Protein 2F0C (pdb70)

Secondary structure (DSSP, 8-state):
-HHHHHHHHHHHHHSSTTB-BSSS-EEE-S-EEE-S-EEESS-EE--EEEEEEEEETTEEEEEEEETTEEEEEEEE---S-B-TTEE--S-PPPGGG--SS-EEEEEEETTSS-EEEEEE-TT---EE-S--BSS--EEEEEEEE--/-HHHHHHHHHHHHHHSSTTB-BSSS-EEE-S-EEE-S-EEESS-EE--EEEEEEEEETTEEEEEEEETTEEEEEEEE---S-B-TT-B--S-PPPGGG--SS-EEEEEEETTSS-EEEEEE-TT---EE-S-SBS---EEEEEEEE--/-HHHHHHHHHHHHHSSTTB-BSSS-EEE-S-EEE-S-EEESS-EE--EEEEEEEEETTEEEEEEEETTEEEEEEEE---S-B-TTEE--S-PPPGGG--SS-EEEEEEETTSS-EEEEEE-TT---EE-S--BSS--EEEEEEEE--

Foldseek 3Di:
DVVVVVVVVVVVQVDDDQDDDPDDDDDHDDDDDDPDDDDDPDDDQADKDWDWDQQAQQKIWTWMDGPFKIKIKIWTKRAAKAAAFAWRHPDFDDQVPAAQAKDWFKKDWPDDDDIWTWIGHNRRRITTHDHIDRTTIIIHIDMDGRD/DVVVVVVVVVVVVQVDDDQDDDPDDDDDHDDDDDDPDDDDDPDDDAADKDWDWDQLAQQKIWIWMDGPFKIKIKIWTKRAAKDAAFDWRHPDFDDLVNAAPAKDWFKKDFPDDDDIWIWIQHNRRRITTHDHTDRTTIIIHIDMDGRD/DVVVVVVVVVVCVDDDDLDDDPDDDDDHDDDDDDPDDDDDPDDDAADKDWDWDQLAQQKIWIWMDTPFKIKIKIWTKGAAKQAAFDWRHPDFDDQVQAAPAKDWFKKAWPDDGDIWTWIRHNRRRITTHDHIDRTTIIIHIDMDGRD

GO terms:
  GO:0098025 virus tail, baseplate (C, IDA)

Sequence (442 aa):
TINDDLEAINSELTSGGNVVHKTGDETIAGKKTFTGNVEVNGSLTLPTKSWSGELGGGIILSLRKKGTTVEYSIGGEISSSILANSNLVNRSVPNEFCPRNRCSLVGHMVGGWNAFHIDIPSSGVCQWFGPTASSGTPRGTGTYPIDETINDDLEAINSELTSGGNVVHKTGDETIAGKKTFTGNVEVNGSLTLPTKSWSGELGGGIILSLRKKGTTVEYSIGGEISSSILANSNLVNRSVPNEFCPRNRCSLVGHMVGGWNAFHIDIPSSGVCQWFGPTASSGTPRGTGTYPIDTINDDLEAINSELTSGGNVVHKTGDETIAGKKTFTGNVEVNGSLTLPTKSWSGELGGGIILSLRKKGTTVEYSIGGEISSSILANSNLVNRSVPNEFCPRNRCSLVGHMVGGWNAFHIDIPSSGVCQWFGPTASSGTPRGTGTYPID

B-factor: mean 15.46, std 8.68, range [3.73, 83.87]

Structure (mmCIF, N/CA/C/O backbone):
data_2F0C
#
_entry.id   2F0C
#
_cell.length_a   72.464
_cell.length_b   78.716
_cell.length_c   81.656
_cell.angle_alpha   90.00
_cell.angle_beta   90.00
_cell.angle_gamma   90.00
#
_symmetry.space_group_name_H-M   'P 21 21 21'
#
loop_
_entity.id
_entity.type
_entity.pdbx_description
1 polymer 'Phage tp901-1 ORF49 (BPP)'
2 non-polymer GLYCEROL
3 water water
#
loop_
_atom_site.group_PDB
_atom_site.id
_atom_site.type_symbol
_atom_site.label_atom_id
_atom_site.label_alt_id
_atom_site.label_comp_id
_atom_site.label_asym_id
_atom_site.label_entity_id
_atom_site.label_seq_id
_atom_site.pdbx_PDB_ins_code
_atom_site.Cartn_x
_atom_site.Cartn_y
_atom_site.Cartn_z
_atom_site.occupancy
_atom_site.B_iso_or_equiv
_atom_site.auth_seq_id
_atom_site.auth_comp_id
_atom_site.auth_asym_id
_atom_site.auth_atom_id
_atom_site.pdbx_PDB_model_num
ATOM 1 N N . THR A 1 45 ? 47.706 56.384 65.799 1.00 26.65 17 THR A N 1
ATOM 2 C CA . THR A 1 45 ? 49.115 56.041 65.431 1.00 25.48 17 THR A CA 1
ATOM 3 C C . THR A 1 45 ? 49.142 55.392 64.062 1.00 24.55 17 THR A C 1
ATOM 4 O O . THR A 1 45 ? 48.159 54.787 63.637 1.00 25.09 17 THR A O 1
ATOM 8 N N . ILE A 1 46 ? 50.280 55.497 63.386 1.00 22.55 18 ILE A N 1
ATOM 9 C CA . ILE A 1 46 ? 50.472 54.818 62.101 1.00 20.39 18 ILE A CA 1
ATOM 10 C C . ILE A 1 46 ? 50.264 53.305 62.237 1.00 17.70 18 ILE A C 1
ATOM 11 O O . ILE A 1 46 ? 49.614 52.719 61.385 1.00 15.82 18 ILE A O 1
ATOM 16 N N . ASN A 1 47 ? 50.749 52.694 63.325 1.00 15.77 19 ASN A N 1
ATOM 17 C CA . ASN A 1 47 ? 50.488 51.270 63.579 1.00 15.01 19 ASN A CA 1
ATOM 18 C C . ASN A 1 47 ? 48.996 50.942 63.561 1.00 13.50 19 ASN A C 1
ATOM 19 O O . ASN A 1 47 ? 48.589 49.925 62.999 1.00 12.58 19 ASN A O 1
ATOM 24 N N . ASP A 1 48 ? 48.178 51.781 64.195 1.00 12.00 20 ASP A N 1
ATOM 25 C CA . ASP A 1 48 ? 46.748 51.515 64.238 1.00 12.02 20 ASP A CA 1
ATOM 26 C C . ASP A 1 48 ? 46.135 51.589 62.840 1.00 10.54 20 ASP A C 1
ATOM 27 O O . ASP A 1 48 ? 45.219 50.823 62.515 1.00 10.55 20 ASP A O 1
ATOM 32 N N . ASP A 1 49 ? 46.635 52.506 62.022 1.00 10.12 21 ASP A N 1
ATOM 33 C CA . ASP A 1 49 ? 46.140 52.643 60.652 1.00 10.37 21 ASP A CA 1
ATOM 34 C C . ASP A 1 49 ? 46.516 51.408 59.827 1.00 9.64 21 ASP A C 1
ATOM 35 O O . ASP A 1 49 ? 45.708 50.873 59.063 1.00 9.35 21 ASP A O 1
ATOM 40 N N . LEU A 1 50 ? 47.766 50.992 59.948 1.00 9.91 22 LEU A N 1
ATOM 41 C CA . LEU A 1 50 ? 48.227 49.816 59.214 1.00 9.94 22 LEU A CA 1
ATOM 42 C C . LEU A 1 50 ? 47.451 48.582 59.637 1.00 9.81 22 LEU A C 1
ATOM 43 O O . LEU A 1 50 ? 47.117 47.757 58.796 1.00 10.10 22 LEU A O 1
ATOM 48 N N . GLU A 1 51 ? 47.214 48.432 60.945 1.00 10.41 23 GLU A N 1
ATOM 49 C CA . GLU A 1 51 ? 46.520 47.265 61.437 1.00 10.57 23 GLU A CA 1
ATOM 50 C C . GLU A 1 51 ? 45.140 47.142 60.781 1.00 9.51 23 GLU A C 1
ATOM 51 O O . GLU A 1 51 ? 44.728 46.067 60.362 1.00 9.35 23 GLU A O 1
ATOM 57 N N . ALA A 1 52 ? 44.427 48.252 60.693 1.00 9.19 24 ALA A N 1
ATOM 58 C CA . ALA A 1 52 ? 43.082 48.212 60.138 1.00 9.19 24 ALA A CA 1
ATOM 59 C C . ALA A 1 52 ? 43.084 47.935 58.637 1.00 8.57 24 ALA A C 1
ATOM 60 O O . ALA A 1 52 ? 42.192 47.253 58.113 1.00 8.68 24 ALA A O 1
ATOM 62 N N . ILE A 1 53 ? 44.084 48.471 57.938 1.00 7.95 25 ILE A N 1
ATOM 63 C CA . ILE A 1 53 ? 44.254 48.206 56.524 1.00 8.39 25 ILE A CA 1
ATOM 64 C C . ILE A 1 53 ? 44.614 46.732 56.314 1.00 8.03 25 ILE A C 1
ATOM 65 O O . ILE A 1 53 ? 44.059 46.072 55.445 1.00 8.10 25 ILE A O 1
ATOM 70 N N . ASN A 1 54 ? 45.530 46.207 57.117 1.00 8.37 26 ASN A N 1
ATOM 71 C CA . ASN A 1 54 ? 45.895 44.788 57.014 1.00 8.50 26 ASN A CA 1
ATOM 72 C C . ASN A 1 54 ? 44.683 43.882 57.107 1.00 9.35 26 ASN A C 1
ATOM 73 O O . ASN A 1 54 ? 44.630 42.853 56.442 1.00 9.91 26 ASN A O 1
ATOM 78 N N . SER A 1 55 ? 43.738 44.264 57.963 1.00 9.91 27 SER A N 1
ATOM 79 C CA . SER A 1 55 ? 42.520 43.491 58.167 1.00 10.63 27 SER A CA 1
ATOM 80 C C . SER A 1 55 ? 41.717 43.405 56.874 1.00 11.47 27 SER A C 1
ATOM 81 O O . SER A 1 55 ? 41.264 42.311 56.482 1.00 12.28 27 SER A O 1
ATOM 84 N N . GLU A 1 56 ? 41.583 44.542 56.202 1.00 10.78 28 GLU A N 1
ATOM 85 C CA . GLU A 1 56 ? 40.845 44.617 54.931 1.00 11.80 28 GLU A CA 1
ATOM 86 C C . GLU A 1 56 ? 41.485 43.783 53.839 1.00 12.19 28 GLU A C 1
ATOM 87 O O . GLU A 1 56 ? 40.799 43.247 52.978 1.00 11.91 28 GLU A O 1
ATOM 93 N N . LEU A 1 57 ? 42.807 43.683 53.866 1.00 12.23 29 LEU A N 1
ATOM 94 C CA . LEU A 1 57 ? 43.521 42.923 52.857 1.00 13.19 29 LEU A CA 1
ATOM 95 C C . LEU A 1 57 ? 43.344 41.415 53.042 1.00 14.03 29 LEU A C 1
ATOM 96 O O . LEU A 1 57 ? 43.611 40.636 52.117 1.00 14.64 29 LEU A O 1
ATOM 101 N N . THR A 1 58 ? 42.918 41.014 54.233 1.00 15.22 30 THR A N 1
ATOM 102 C CA . THR A 1 58 ? 42.814 39.608 54.588 1.00 15.88 30 THR A CA 1
ATOM 103 C C . THR A 1 58 ? 41.400 39.075 54.350 1.00 16.14 30 THR A C 1
ATOM 104 O O . THR A 1 58 ? 41.207 38.013 53.731 1.00 16.00 30 THR A O 1
ATOM 108 N N . SER A 1 59 ? 40.417 39.808 54.852 1.00 16.27 31 SER A N 1
ATOM 109 C CA . SER A 1 59 ? 39.011 39.460 54.681 1.00 16.86 31 SER A CA 1
ATOM 110 C C . SER A 1 59 ? 38.121 40.673 54.927 1.00 17.01 31 SER A C 1
ATOM 111 O O . SER A 1 59 ? 38.567 41.688 55.455 1.00 17.04 31 SER A O 1
ATOM 114 N N . GLY A 1 60 ? 36.851 40.569 54.550 1.00 16.31 32 GLY A N 1
ATOM 115 C CA . GLY A 1 60 ? 35.911 41.661 54.773 1.00 15.93 32 GLY A CA 1
ATOM 116 C C . GLY A 1 60 ? 36.159 42.893 53.923 1.00 15.64 32 GLY A C 1
ATOM 117 O O . GLY A 1 60 ? 36.727 42.830 52.829 1.00 15.76 32 GLY A O 1
ATOM 118 N N . GLY A 1 61 ? 35.717 44.037 54.419 1.00 15.12 33 GLY A N 1
ATOM 119 C CA . GLY A 1 61 ? 35.871 45.298 53.720 1.00 14.84 33 GLY A CA 1
ATOM 120 C C . GLY A 1 61 ? 35.116 45.297 52.404 1.00 14.05 33 GLY A C 1
ATOM 121 O O . GLY A 1 61 ? 34.099 44.598 52.250 1.00 14.64 33 GLY A O 1
ATOM 122 N N . ASN A 1 62 ? 35.605 46.072 51.443 1.00 13.19 34 ASN A N 1
ATOM 123 C CA . ASN A 1 62 ? 34.961 46.139 50.152 1.00 12.53 34 ASN A CA 1
ATOM 124 C C . ASN A 1 62 ? 35.812 45.500 49.076 1.00 11.59 34 ASN A C 1
ATOM 125 O O . ASN A 1 62 ? 35.642 45.822 47.919 1.00 11.06 34 ASN A O 1
ATOM 130 N N . VAL A 1 63 ? 36.736 44.620 49.460 1.00 11.06 35 VAL A N 1
ATOM 131 C CA . VAL A 1 63 ? 37.638 43.995 48.491 1.00 11.15 35 VAL A CA 1
ATOM 132 C C . VAL A 1 63 ? 37.277 42.527 48.370 1.00 9.71 35 VAL A C 1
ATOM 133 O O . VAL A 1 63 ? 36.909 41.883 49.355 1.00 9.51 35 VAL A O 1
ATOM 137 N N . VAL A 1 64 ? 37.345 42.025 47.146 1.00 9.05 36 VAL A N 1
ATOM 138 C CA . VAL A 1 64 ? 37.163 40.610 46.892 1.00 8.74 36 VAL A CA 1
ATOM 139 C C . VAL A 1 64 ? 38.510 39.914 47.084 1.00 8.73 36 VAL A C 1
ATOM 140 O O . VAL A 1 64 ? 39.554 40.387 46.598 1.00 8.42 36 VAL A O 1
ATOM 144 N N . HIS A 1 65 ? 38.479 38.787 47.797 1.00 8.37 37 HIS A N 1
ATOM 145 C CA . HIS A 1 65 ? 39.681 38.064 48.172 1.00 9.01 37 HIS A CA 1
ATOM 146 C C . HIS A 1 65 ? 39.828 36.735 47.428 1.00 9.26 37 HIS A C 1
ATOM 147 O O . HIS A 1 65 ? 38.851 36.194 46.885 1.00 8.50 37 HIS A O 1
ATOM 154 N N . LYS A 1 66 ? 41.060 36.220 47.404 1.00 9.11 38 LYS A N 1
ATOM 155 C CA . LYS A 1 66 ? 41.375 34.943 46.756 1.00 10.13 38 LYS A CA 1
ATOM 156 C C . LYS A 1 66 ? 40.982 33.734 47.596 1.00 10.35 38 LYS A C 1
ATOM 157 O O . LYS A 1 66 ? 41.235 32.596 47.209 1.00 10.08 38 LYS A O 1
ATOM 163 N N . THR A 1 67 ? 40.395 33.998 48.756 1.00 11.02 39 THR A N 1
ATOM 164 C CA . THR A 1 67 ? 39.828 32.979 49.613 1.00 11.48 39 THR A CA 1
ATOM 165 C C . THR A 1 67 ? 38.540 33.513 50.218 1.00 11.70 39 THR A C 1
ATOM 166 O O . THR A 1 67 ? 38.259 34.723 50.168 1.00 11.81 39 THR A O 1
ATOM 170 N N . GLY A 1 68 ? 37.745 32.613 50.794 1.00 11.30 40 GLY A N 1
ATOM 171 C CA . GLY A 1 68 ? 36.571 33.008 51.565 1.00 11.77 40 GLY A CA 1
ATOM 172 C C . GLY A 1 68 ? 35.267 33.083 50.804 1.00 12.01 40 GLY A C 1
ATOM 173 O O . GLY A 1 68 ? 35.244 33.349 49.609 1.00 11.14 40 GLY A O 1
ATOM 174 N N . ASP A 1 69 ? 34.165 32.817 51.498 1.00 12.20 41 ASP A N 1
ATOM 175 C CA . ASP A 1 69 ? 32.850 32.938 50.889 1.00 12.48 41 ASP A CA 1
ATOM 176 C C . ASP A 1 69 ? 32.491 34.415 50.917 1.00 12.18 41 ASP A C 1
ATOM 177 O O . ASP A 1 69 ? 32.556 35.049 51.985 1.00 13.07 41 ASP A O 1
ATOM 182 N N . GLU A 1 70 ? 32.186 34.975 49.745 1.00 11.71 42 GLU A N 1
ATOM 183 C CA . GLU A 1 70 ? 31.927 36.415 49.624 1.00 11.51 42 GLU A CA 1
ATOM 184 C C . GLU A 1 70 ? 30.767 36.720 48.706 1.00 11.84 42 GLU A C 1
ATOM 185 O O . GLU A 1 70 ? 30.533 36.009 47.720 1.00 12.13 42 GLU A O 1
ATOM 191 N N . THR A 1 71 ? 30.081 37.810 49.021 1.00 12.26 43 THR A N 1
ATOM 192 C CA . THR A 1 71 ? 28.996 38.331 48.204 1.00 12.86 43 THR A CA 1
ATOM 193 C C . THR A 1 71 ? 29.497 39.604 47.520 1.00 12.81 43 THR A C 1
ATOM 194 O O . THR A 1 71 ? 30.112 40.476 48.173 1.00 13.08 43 THR A O 1
ATOM 198 N N . ILE A 1 72 ? 29.227 39.696 46.219 1.00 12.21 44 ILE A N 1
ATOM 199 C CA . ILE A 1 72 ? 29.834 40.693 45.331 1.00 11.97 44 ILE A CA 1
ATOM 200 C C . ILE A 1 72 ? 28.752 41.354 44.498 1.00 12.33 44 ILE A C 1
ATOM 201 O O . ILE A 1 72 ? 28.102 40.708 43.677 1.00 12.54 44 ILE A O 1
ATOM 206 N N . ALA A 1 73 ? 28.585 42.653 44.702 1.00 12.59 45 ALA A N 1
ATOM 207 C CA . ALA A 1 73 ? 27.617 43.451 43.951 1.00 12.87 45 ALA A CA 1
ATOM 208 C C . ALA A 1 73 ? 28.318 44.213 42.845 1.00 13.29 45 ALA A C 1
ATOM 209 O O . ALA A 1 73 ? 29.555 44.343 42.837 1.00 12.76 45 ALA A O 1
ATOM 211 N N . GLY A 1 74 ? 27.520 44.759 41.932 1.00 13.66 46 GLY A N 1
ATOM 212 C CA . GLY A 1 74 ? 28.037 45.461 40.782 1.00 13.92 46 GLY A CA 1
ATOM 213 C C . GLY A 1 74 ? 28.064 44.604 39.539 1.00 14.05 46 GLY A C 1
ATOM 214 O O . GLY A 1 74 ? 28.093 43.366 39.617 1.00 14.35 46 GLY A O 1
ATOM 215 N N . LYS A 1 75 ? 28.075 45.254 38.387 1.00 13.84 47 LYS A N 1
ATOM 216 C CA . LYS A 1 75 ? 28.212 44.565 37.126 1.00 14.43 47 LYS A CA 1
ATOM 217 C C . LYS A 1 75 ? 29.676 44.251 36.905 1.00 13.42 47 LYS A C 1
ATOM 218 O O . LYS A 1 75 ? 30.501 45.156 36.769 1.00 13.41 47 LYS A O 1
ATOM 224 N N . LYS A 1 76 ? 30.009 42.967 36.878 1.00 12.89 48 LYS A N 1
ATOM 225 C CA . LYS A 1 76 ? 31.394 42.563 36.703 1.00 12.57 48 LYS A CA 1
ATOM 226 C C . LYS A 1 76 ? 31.578 42.009 35.294 1.00 12.60 48 LYS A C 1
ATOM 227 O O . LYS A 1 76 ? 30.956 41.014 34.900 1.00 13.53 48 LYS A O 1
ATOM 233 N N . THR A 1 77 ? 32.421 42.680 34.530 1.00 12.38 49 THR A N 1
ATOM 234 C CA . THR A 1 77 ? 32.752 42.252 33.175 1.00 12.44 49 THR A CA 1
ATOM 235 C C . THR A 1 77 ? 34.141 41.663 33.147 1.00 12.83 49 THR A C 1
ATOM 236 O O . THR A 1 77 ? 35.122 42.366 33.378 1.00 12.19 49 THR A O 1
ATOM 240 N N . PHE A 1 78 ? 34.230 40.364 32.860 1.00 12.34 50 PHE A N 1
ATOM 241 C CA . PHE A 1 78 ? 35.501 39.685 32.728 1.00 12.57 50 PHE A CA 1
ATOM 242 C C . PHE A 1 78 ? 35.947 39.675 31.271 1.00 13.33 50 PHE A C 1
ATOM 243 O O . PHE A 1 78 ? 35.271 39.096 30.429 1.00 13.36 50 PHE A O 1
ATOM 251 N N . THR A 1 79 ? 37.075 40.307 30.976 1.00 13.99 51 THR A N 1
ATOM 252 C CA . THR A 1 79 ? 37.528 40.420 29.585 1.00 15.31 51 THR A CA 1
ATOM 253 C C . THR A 1 79 ? 38.382 39.244 29.118 1.00 15.79 51 THR A C 1
ATOM 254 O O . THR A 1 79 ? 38.636 39.091 27.908 1.00 17.03 51 THR A O 1
ATOM 258 N N . GLY A 1 80 ? 38.820 38.413 30.061 1.00 15.35 52 GLY A N 1
ATOM 259 C CA . GLY A 1 80 ? 39.634 37.243 29.772 1.00 15.71 52 GLY A CA 1
ATOM 260 C C . GLY A 1 80 ? 38.813 35.979 29.922 1.00 15.94 52 GLY A C 1
ATOM 261 O O . GLY A 1 80 ? 37.581 36.027 29.860 1.00 16.68 52 GLY A O 1
ATOM 262 N N . ASN A 1 81 ? 39.506 34.864 30.119 1.00 15.91 53 ASN A N 1
ATOM 263 C CA . ASN A 1 81 ? 38.851 33.575 30.312 1.00 16.23 53 ASN A CA 1
ATOM 264 C C . ASN A 1 81 ? 38.510 33.347 31.775 1.00 16.33 53 ASN A C 1
ATOM 265 O O . ASN A 1 81 ? 39.288 33.702 32.673 1.00 17.28 53 ASN A O 1
ATOM 270 N N . VAL A 1 82 ? 37.336 32.777 32.016 1.00 15.43 54 VAL A N 1
ATOM 271 C CA . VAL A 1 82 ? 36.902 32.454 33.370 1.00 15.17 54 VAL A CA 1
ATOM 272 C C . VAL A 1 82 ? 36.707 30.942 33.417 1.00 14.97 54 VAL A C 1
ATOM 273 O O . VAL A 1 82 ? 36.090 30.365 32.516 1.00 14.76 54 VAL A O 1
ATOM 277 N N . GLU A 1 83 ? 37.247 30.318 34.464 1.00 14.78 55 GLU A N 1
ATOM 278 C CA . GLU A 1 83 ? 37.065 28.901 34.693 1.00 15.16 55 GLU A CA 1
ATOM 279 C C . GLU A 1 83 ? 36.453 28.691 36.065 1.00 14.02 55 GLU A C 1
ATOM 280 O O . GLU A 1 83 ? 36.838 29.348 37.021 1.00 12.91 55 GLU A O 1
ATOM 286 N N . VAL A 1 84 ? 35.477 27.793 36.148 1.00 12.97 56 VAL A N 1
ATOM 287 C CA . VAL A 1 84 ? 34.826 27.477 37.418 1.00 13.83 56 VAL A CA 1
ATOM 288 C C . VAL A 1 84 ? 35.016 25.987 37.628 1.00 14.38 56 VAL A C 1
ATOM 289 O O . VAL A 1 84 ? 34.633 25.189 36.764 1.00 13.95 56 VAL A O 1
ATOM 293 N N . ASN A 1 85 ? 35.629 25.621 38.748 1.00 14.68 57 ASN A N 1
ATOM 294 C CA . ASN A 1 85 ? 35.913 24.220 39.066 1.00 14.81 57 ASN A CA 1
ATOM 295 C C . ASN A 1 85 ? 34.797 23.593 39.889 1.00 15.16 57 ASN A C 1
ATOM 296 O O . ASN A 1 85 ? 34.653 22.362 39.903 1.00 15.88 57 ASN A O 1
ATOM 301 N N . GLY A 1 86 ? 34.033 24.417 40.596 1.00 14.70 58 GLY A N 1
ATOM 302 C CA . GLY A 1 86 ? 32.856 23.958 41.318 1.00 15.36 58 GLY A CA 1
ATOM 303 C C . GLY A 1 86 ? 31.602 24.074 40.479 1.00 15.43 58 GLY A C 1
ATOM 304 O O . GLY A 1 86 ? 31.641 23.974 39.249 1.00 16.72 58 GLY A O 1
ATOM 305 N N . SER A 1 87 ? 30.476 24.266 41.142 1.00 15.71 59 SER A N 1
ATOM 306 C CA . SER A 1 87 ? 29.224 24.458 40.441 1.00 16.70 59 SER A CA 1
ATOM 307 C C . SER A 1 87 ? 29.067 25.911 40.040 1.00 16.71 59 SER A C 1
ATOM 308 O O . SER A 1 87 ? 29.576 26.814 40.716 1.00 16.75 59 SER A O 1
ATOM 311 N N . LEU A 1 88 ? 28.343 26.118 38.949 1.00 17.25 60 LEU A N 1
ATOM 312 C CA . LEU A 1 88 ? 27.902 27.437 38.550 1.00 17.42 60 LEU A CA 1
ATOM 313 C C . LEU A 1 88 ? 26.387 27.442 38.671 1.00 17.76 60 LEU A C 1
ATOM 314 O O . LEU A 1 88 ? 25.708 26.629 38.017 1.00 18.30 60 LEU A O 1
ATOM 319 N N . THR A 1 89 ? 25.876 28.319 39.529 1.00 17.82 61 THR A N 1
ATOM 320 C CA . THR A 1 89 ? 24.439 28.416 39.795 1.00 18.02 61 THR A CA 1
ATOM 321 C C . THR A 1 89 ? 23.867 29.711 39.210 1.00 18.11 61 THR A C 1
ATOM 322 O O . THR A 1 89 ? 24.350 30.808 39.507 1.00 18.10 61 THR A O 1
ATOM 326 N N . LEU A 1 90 ? 22.828 29.570 38.386 1.00 18.00 62 LEU A N 1
ATOM 327 C CA . LEU A 1 90 ? 22.104 30.703 37.801 1.00 17.87 62 LEU A CA 1
ATOM 328 C C . LEU A 1 90 ? 20.651 30.665 38.281 1.00 17.69 62 LEU A C 1
ATOM 329 O O . LEU A 1 90 ? 20.218 29.653 38.825 1.00 17.59 62 LEU A O 1
ATOM 334 N N . PRO A 1 91 ? 19.900 31.761 38.088 1.00 17.60 63 PRO A N 1
ATOM 335 C CA . PRO A 1 91 ? 18.490 31.732 38.484 1.00 17.96 63 PRO A CA 1
ATOM 336 C C . PRO A 1 91 ? 17.744 30.641 37.722 1.00 17.42 63 PRO A C 1
ATOM 337 O O . PRO A 1 91 ? 17.945 30.490 36.521 1.00 17.04 63 PRO A O 1
ATOM 341 N N . THR A 1 92 ? 16.902 29.892 38.424 1.00 17.71 64 THR A N 1
ATOM 342 C CA . THR A 1 92 ? 16.227 28.754 37.828 1.00 17.68 64 THR A CA 1
ATOM 343 C C . THR A 1 92 ? 14.736 28.814 38.163 1.00 17.42 64 THR A C 1
ATOM 344 O O . THR A 1 92 ? 14.352 29.316 39.213 1.00 18.18 64 THR A O 1
ATOM 348 N N . LYS A 1 93 ? 13.899 28.366 37.235 1.00 16.46 65 LYS A N 1
ATOM 349 C CA . LYS A 1 93 ? 12.476 28.186 37.511 1.00 15.94 65 LYS A CA 1
ATOM 350 C C . LYS A 1 93 ? 11.984 27.011 36.676 1.00 14.62 65 LYS A C 1
ATOM 351 O O . LYS A 1 93 ? 12.495 26.784 35.587 1.00 13.23 65 LYS A O 1
ATOM 357 N N . SER A 1 94 ? 11.016 26.262 37.205 1.00 13.64 66 SER A N 1
ATOM 358 C CA . SER A 1 94 ? 10.462 25.108 36.493 1.00 13.52 66 SER A CA 1
ATOM 359 C C . SER A 1 94 ? 8.953 25.237 36.341 1.00 12.92 66 SER A C 1
ATOM 360 O O . SER A 1 94 ? 8.279 25.879 37.145 1.00 13.07 66 SER A O 1
ATOM 363 N N . TRP A 1 95 ? 8.440 24.578 35.316 1.00 11.76 67 TRP A N 1
ATOM 364 C CA . TRP A 1 95 ? 7.021 24.531 35.040 1.00 11.71 67 TRP A CA 1
ATOM 365 C C . TRP A 1 95 ? 6.743 23.282 34.226 1.00 11.39 67 TRP A C 1
ATOM 366 O O . TRP A 1 95 ? 7.539 22.902 33.372 1.00 11.03 67 TRP A O 1
ATOM 377 N N . SER A 1 96 ? 5.612 22.639 34.488 1.00 11.25 68 SER A N 1
ATOM 378 C CA . SER A 1 96 ? 5.154 21.564 33.629 1.00 11.40 68 SER A CA 1
ATOM 379 C C . SER A 1 96 ? 3.654 21.682 33.486 1.00 11.83 68 SER A C 1
ATOM 380 O O . SER A 1 96 ? 2.948 22.013 34.443 1.00 13.14 68 SER A O 1
ATOM 383 N N . GLY A 1 97 ? 3.162 21.393 32.296 1.00 11.06 69 GLY A N 1
ATOM 384 C CA . GLY A 1 97 ? 1.723 21.432 32.066 1.00 10.92 69 GLY A CA 1
ATOM 385 C C . GLY A 1 97 ? 1.332 20.663 30.828 1.00 10.44 69 GLY A C 1
ATOM 386 O O . GLY A 1 97 ? 2.174 20.371 29.975 1.00 10.00 69 GLY A O 1
ATOM 387 N N . GLU A 1 98 ? 0.050 20.319 30.742 1.00 10.42 70 GLU A N 1
ATOM 388 C CA . GLU A 1 98 ? -0.491 19.682 29.555 1.00 10.15 70 GLU A CA 1
ATOM 389 C C . GLU A 1 98 ? -0.853 20.749 28.546 1.00 9.72 70 GLU A C 1
ATOM 390 O O . GLU A 1 98 ? -1.785 21.538 28.764 1.00 10.36 70 GLU A O 1
ATOM 396 N N . LEU A 1 99 ? -0.139 20.760 27.427 1.00 8.93 71 LEU A N 1
ATOM 397 C CA . LEU A 1 99 ? -0.381 21.753 26.380 1.00 8.84 71 LEU A CA 1
ATOM 398 C C . LEU A 1 99 ? -1.730 21.510 25.736 1.00 8.98 71 LEU A C 1
ATOM 399 O O . LEU A 1 99 ? -2.489 22.447 25.489 1.00 9.44 71 LEU A O 1
ATOM 404 N N . GLY A 1 100 ? -2.023 20.249 25.463 1.00 8.75 72 GLY A N 1
ATOM 405 C CA . GLY A 1 100 ? -3.276 19.849 24.822 1.00 9.12 72 GLY A CA 1
ATOM 406 C C . GLY A 1 100 ? -3.198 18.421 24.316 1.00 9.03 72 GLY A C 1
ATOM 407 O O . GLY A 1 100 ? -2.120 17.904 24.007 1.00 9.01 72 GLY A O 1
ATOM 408 N N . GLY A 1 101 ? -4.342 17.762 24.220 1.00 9.13 73 GLY A N 1
ATOM 409 C CA . GLY A 1 101 ? -4.414 16.458 23.602 1.00 9.13 73 GLY A CA 1
ATOM 410 C C . GLY A 1 101 ? -3.684 15.356 24.347 1.00 8.76 73 GLY A C 1
ATOM 411 O O . GLY A 1 101 ? -3.454 14.284 23.787 1.00 9.58 73 GLY A O 1
ATOM 412 N N . GLY A 1 102 ? -3.346 15.622 25.618 1.00 9.20 74 GLY A N 1
ATOM 413 C CA . GLY A 1 102 ? -2.603 14.675 26.462 1.00 8.82 74 GLY A CA 1
ATOM 414 C C . GLY A 1 102 ? -1.098 14.905 26.468 1.00 9.15 74 GLY A C 1
ATOM 415 O O . GLY A 1 102 ? -0.372 14.254 27.217 1.00 9.67 74 GLY A O 1
ATOM 416 N N . ILE A 1 103 ? -0.629 15.831 25.639 1.00 8.29 75 ILE A N 1
ATOM 417 C CA . ILE A 1 103 ? 0.802 16.138 25.542 1.00 8.48 75 ILE A CA 1
ATOM 418 C C . ILE A 1 103 ? 1.255 17.054 26.678 1.00 8.18 75 ILE A C 1
ATOM 419 O O . ILE A 1 103 ? 0.686 18.123 26.899 1.00 7.94 75 ILE A O 1
ATOM 424 N N . ILE A 1 104 ? 2.281 16.623 27.403 1.00 8.53 76 ILE A N 1
ATOM 425 C CA . ILE A 1 104 ? 2.815 17.355 28.532 1.00 9.25 76 ILE A CA 1
ATOM 426 C C . ILE A 1 104 ? 4.178 17.940 28.133 1.00 9.32 76 ILE A C 1
ATOM 427 O O . ILE A 1 104 ? 4.982 17.270 27.478 1.00 9.80 76 ILE A O 1
ATOM 432 N N . LEU A 1 105 ? 4.404 19.192 28.494 1.00 8.69 77 LEU A N 1
ATOM 433 C CA . LEU A 1 105 ? 5.694 19.820 28.301 1.00 8.53 77 LEU A CA 1
ATOM 434 C C . LEU A 1 105 ? 6.263 20.193 29.664 1.00 8.85 77 LEU A C 1
ATOM 435 O O . LEU A 1 105 ? 5.599 20.879 30.433 1.00 9.63 77 LEU A O 1
ATOM 440 N N . SER A 1 106 ? 7.477 19.730 29.957 1.00 8.13 78 SER A N 1
ATOM 441 C CA . SER A 1 106 ? 8.141 20.009 31.221 1.00 8.91 78 SER A CA 1
ATOM 442 C C . SER A 1 106 ? 9.345 20.890 30.925 1.00 8.63 78 SER A C 1
ATOM 443 O O . SER A 1 106 ? 10.181 20.529 30.101 1.00 8.94 78 SER A O 1
ATOM 446 N N . LEU A 1 107 ? 9.410 22.039 31.601 1.00 8.80 79 LEU A N 1
ATOM 447 C CA . LEU A 1 107 ? 10.405 23.074 31.335 1.00 8.67 79 LEU A CA 1
ATOM 448 C C . LEU A 1 107 ? 11.201 23.433 32.584 1.00 8.88 79 LEU A C 1
ATOM 449 O O . LEU A 1 107 ? 10.682 23.403 33.715 1.00 8.83 79 LEU A O 1
ATOM 454 N N . ARG A 1 108 ? 12.461 23.794 32.370 1.00 9.29 80 ARG A N 1
ATOM 455 C CA . ARG A 1 108 ? 13.271 24.384 33.439 1.00 10.22 80 ARG A CA 1
ATOM 456 C C . ARG A 1 108 ? 14.156 25.425 32.794 1.00 11.23 80 ARG A C 1
ATOM 457 O O . ARG A 1 108 ? 14.947 25.095 31.916 1.00 10.88 80 ARG A O 1
ATOM 465 N N . LYS A 1 109 ? 14.013 26.675 33.227 1.00 12.28 81 LYS A N 1
ATOM 466 C CA . LYS A 1 109 ? 14.859 27.773 32.762 1.00 13.45 81 LYS A CA 1
ATOM 467 C C . LYS A 1 109 ? 16.092 27.879 33.669 1.00 13.89 81 LYS A C 1
ATOM 468 O O . LYS A 1 109 ? 15.974 27.756 34.887 1.00 14.55 81 LYS A O 1
ATOM 474 N N . LYS A 1 110 ? 17.271 27.992 33.063 1.00 14.27 82 LYS A N 1
ATOM 475 C CA . LYS A 1 110 ? 18.529 28.263 33.775 1.00 14.81 82 LYS A CA 1
ATOM 476 C C . LYS A 1 110 ? 19.095 29.470 33.030 1.00 15.07 82 LYS A C 1
ATOM 477 O O . LYS A 1 110 ? 19.469 29.371 31.861 1.00 15.21 82 LYS A O 1
ATOM 483 N N . GLY A 1 111 ? 19.116 30.622 33.687 1.00 15.64 83 GLY A N 1
ATOM 484 C CA . GLY A 1 111 ? 19.420 31.853 32.999 1.00 15.99 83 GLY A CA 1
ATOM 485 C C . GLY A 1 111 ? 18.466 32.128 31.851 1.00 16.07 83 GLY A C 1
ATOM 486 O O . GLY A 1 111 ? 17.254 32.163 32.055 1.00 17.56 83 GLY A O 1
ATOM 487 N N . THR A 1 112 ? 19.005 32.277 30.645 1.00 16.23 84 THR A N 1
ATOM 488 C CA . THR A 1 112 ? 18.204 32.540 29.426 1.00 16.02 84 THR A CA 1
ATOM 489 C C . THR A 1 112 ? 18.044 31.321 28.473 1.00 15.55 84 THR A C 1
ATOM 490 O O . THR A 1 112 ? 17.679 31.472 27.301 1.00 15.66 84 THR A O 1
ATOM 494 N N . THR A 1 113 ? 18.314 30.121 28.969 1.00 13.94 85 THR A N 1
ATOM 495 C CA . THR A 1 113 ? 18.065 28.916 28.178 1.00 12.92 85 THR A CA 1
ATOM 496 C C . THR A 1 113 ? 17.000 28.105 28.905 1.00 11.96 85 THR A C 1
ATOM 497 O O . THR A 1 113 ? 17.025 27.992 30.132 1.00 12.02 85 THR A O 1
ATOM 501 N N . VAL A 1 114 ? 16.049 27.580 28.145 1.00 11.42 86 VAL A N 1
ATOM 502 C CA . VAL A 1 114 ? 15.054 26.684 28.705 1.00 10.38 86 VAL A CA 1
ATOM 503 C C . VAL A 1 114 ? 15.330 25.247 28.263 1.00 9.87 86 VAL A C 1
ATOM 504 O O . VAL A 1 114 ? 15.463 24.976 27.067 1.00 9.65 86 VAL A O 1
ATOM 508 N N . GLU A 1 115 ? 15.399 24.349 29.252 1.00 8.83 87 GLU A N 1
ATOM 509 C CA . GLU A 1 115 ? 15.457 22.910 29.023 1.00 8.83 87 GLU A CA 1
ATOM 510 C C . GLU A 1 115 ? 14.030 22.418 28.889 1.00 8.57 87 GLU A C 1
ATOM 511 O O . GLU A 1 115 ? 13.174 22.762 29.722 1.00 8.82 87 GLU A O 1
ATOM 517 N N . TYR A 1 116 ? 13.758 21.612 27.869 1.00 7.74 88 TYR A N 1
ATOM 518 C CA . TYR A 1 116 ? 12.440 21.022 27.717 1.00 7.94 88 TYR A CA 1
ATOM 519 C C . TYR A 1 116 ? 12.495 19.502 27.631 1.00 8.10 88 TYR A C 1
ATOM 520 O O . TYR A 1 116 ? 13.482 18.910 27.168 1.00 7.80 88 TYR A O 1
ATOM 529 N N . SER A 1 117 ? 11.396 18.873 28.036 1.00 8.72 89 SER A N 1
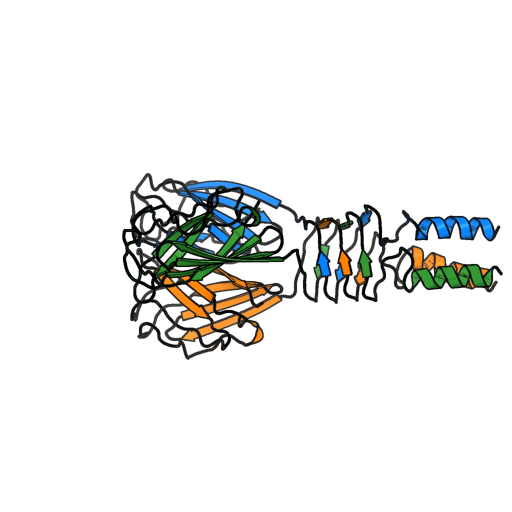ATOM 530 C CA . SER A 1 117 ? 11.187 17.457 27.819 1.00 9.20 89 SER A CA 1
ATOM 531 C C . SER A 1 117 ? 9.720 17.262 27.489 1.00 9.10 89 SER A C 1
ATOM 532 O O . SER A 1 117 ? 8.863 17.735 28.216 1.00 9.68 89 SER A O 1
ATOM 535 N N . ILE A 1 118 ? 9.434 16.565 26.399 1.00 8.24 90 ILE A N 1
ATOM 536 C CA . ILE A 1 118 ? 8.054 16.299 25.990 1.00 8.10 90 ILE A CA 1
ATOM 537 C C . ILE A 1 118 ? 7.623 14.966 26.586 1.00 8.10 90 ILE A C 1
ATOM 538 O O . ILE A 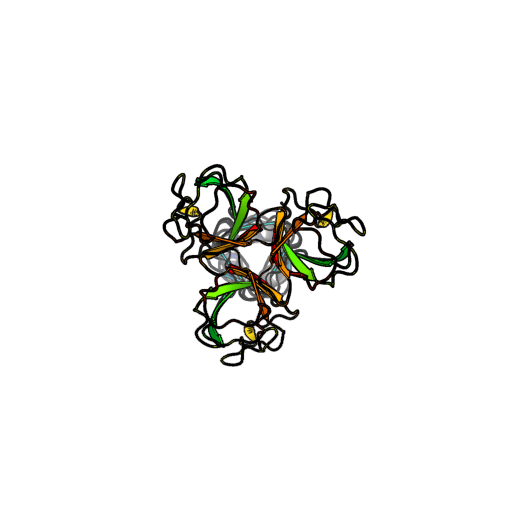1 118 ? 8.394 13.996 26.590 1.00 8.10 90 ILE A O 1
ATOM 543 N N . GLY A 1 119 ? 6.409 14.921 27.140 1.00 7.62 91 GLY A N 1
ATOM 544 C CA . GLY A 1 119 ? 5.883 13.719 27.775 1.00 7.91 91 GLY A CA 1
ATOM 545 C C . GLY A 1 119 ? 4.397 13.579 27.519 1.00 7.80 91 GLY A C 1
ATOM 546 O O . GLY A 1 119 ? 3.854 14.235 26.624 1.00 8.13 91 GLY A O 1
ATOM 547 N N . GLY A 1 120 ? 3.741 12.737 28.311 1.00 9.33 92 GLY A N 1
ATOM 548 C CA . GLY A 1 120 ? 2.329 12.474 28.102 1.00 9.56 92 GLY A CA 1
ATOM 549 C C . GLY A 1 120 ? 2.054 11.436 27.030 1.00 10.01 92 GLY A C 1
ATOM 550 O O . GLY A 1 120 ? 2.903 10.618 26.677 1.00 9.47 92 GLY A O 1
ATOM 551 N N . GLU A 1 121 ? 0.837 11.473 26.504 1.00 11.78 93 GLU A N 1
ATOM 552 C CA . GLU A 1 121 ? 0.340 10.469 25.580 1.00 13.12 93 GLU A CA 1
ATOM 553 C C . GLU A 1 121 ? -0.814 11.124 24.863 1.00 13.44 93 GLU A C 1
ATOM 554 O O . GLU A 1 121 ? -1.625 11.787 25.516 1.00 14.97 93 GLU A O 1
ATOM 560 N N . ILE A 1 122 ? -0.887 10.953 23.551 1.00 12.67 94 ILE A N 1
ATOM 561 C CA . ILE A 1 122 ? -1.995 11.520 22.785 1.00 12.68 94 ILE A CA 1
ATOM 562 C C . ILE A 1 122 ? -3.267 10.777 23.185 1.00 13.13 94 ILE A C 1
ATOM 563 O O . ILE A 1 122 ? -3.404 9.564 22.948 1.00 12.83 94 ILE A O 1
ATOM 568 N N . SER A 1 123 ? -4.178 11.509 23.816 1.00 13.51 95 SER A N 1
ATOM 569 C CA . SER A 1 123 ? -5.393 10.896 24.384 1.00 14.27 95 SER A CA 1
ATOM 570 C C . SER A 1 123 ? -6.694 11.434 23.796 1.00 14.87 95 SER A C 1
ATOM 571 O O . SER A 1 123 ? -7.782 11.060 24.262 1.00 14.92 95 SER A O 1
ATOM 574 N N . SER A 1 124 ? -6.581 12.316 22.805 1.00 14.46 96 SER A N 1
ATOM 575 C CA . SER A 1 124 ? -7.720 12.758 22.004 1.00 14.86 96 SER A CA 1
ATOM 576 C C . SER A 1 124 ? -7.179 13.162 20.649 1.00 14.93 96 SER A C 1
ATOM 577 O O . SER A 1 124 ? -5.971 13.199 20.464 1.00 15.00 96 SER A O 1
ATOM 580 N N . SER A 1 125 ? -8.063 13.435 19.691 1.00 14.70 97 SER A N 1
ATOM 581 C CA . SER A 1 125 ? -7.622 13.721 18.341 1.00 14.70 97 SER A CA 1
ATOM 582 C C . SER A 1 125 ? -6.959 15.092 18.341 1.00 14.10 97 SER A C 1
ATOM 583 O O . SER A 1 125 ? -7.584 16.102 18.683 1.00 15.68 97 SER A O 1
ATOM 586 N N . ILE A 1 126 ? -5.679 15.103 17.988 1.00 12.53 98 ILE A N 1
ATOM 587 C CA . ILE A 1 126 ? -4.927 16.326 17.822 1.00 11.54 98 ILE A CA 1
ATOM 588 C C . ILE A 1 126 ? -4.835 16.544 16.326 1.00 10.94 98 ILE A C 1
ATOM 589 O O . ILE A 1 126 ? -4.226 15.758 15.606 1.00 10.57 98 ILE A O 1
ATOM 594 N N . LEU A 1 127 ? -5.466 17.608 15.848 1.00 11.04 99 LEU A N 1
ATOM 595 C CA . LEU A 1 127 ? -5.523 17.848 14.415 1.00 10.67 99 LEU A CA 1
ATOM 596 C C . LEU A 1 127 ? -4.227 18.370 13.832 1.00 9.99 99 LEU A C 1
ATOM 597 O O . LEU A 1 127 ? -3.440 19.038 14.501 1.00 9.39 99 LEU A O 1
ATOM 602 N N . ALA A 1 128 ? -3.996 18.056 12.565 1.00 10.16 100 ALA A N 1
ATOM 603 C CA . ALA A 1 128 ? -2.790 18.519 11.903 1.00 9.65 100 ALA A CA 1
ATOM 604 C C . ALA A 1 128 ? -2.665 20.034 12.012 1.00 9.78 100 ALA A C 1
ATOM 605 O O . ALA A 1 128 ? -3.657 20.745 11.876 1.00 9.23 100 ALA A O 1
ATOM 607 N N . ASN A 1 129 ? -1.453 20.529 12.282 1.00 9.29 101 ASN A N 1
ATOM 608 C CA . ASN A 1 129 ? -1.168 21.955 12.220 1.00 10.29 101 ASN A CA 1
ATOM 609 C C . ASN A 1 129 ? -2.110 22.777 13.100 1.00 10.57 101 ASN A C 1
ATOM 610 O O . ASN A 1 129 ? -2.594 23.821 12.686 1.00 12.61 101 ASN A O 1
ATOM 615 N N . SER A 1 130 ? -2.360 22.284 14.313 1.00 10.05 102 SER A N 1
ATOM 616 C CA . SER A 1 130 ? -3.356 22.859 15.220 1.00 9.97 102 SER A CA 1
ATOM 617 C C . SER A 1 130 ? -2.743 23.484 16.469 1.00 9.21 102 SER A C 1
ATOM 618 O O . SER A 1 130 ? -1.678 23.086 16.942 1.00 9.87 102 SER A O 1
ATOM 621 N N . ASN A 1 131 ? -3.449 24.467 17.027 1.00 8.99 103 ASN A N 1
ATOM 622 C CA . ASN A 1 131 ? -3.106 25.036 18.313 1.00 8.99 103 ASN A CA 1
ATOM 623 C C . ASN A 1 131 ? -3.414 24.057 19.454 1.00 8.27 103 ASN A C 1
ATOM 624 O O . ASN A 1 131 ? -4.458 23.403 19.465 1.00 8.98 103 ASN A O 1
ATOM 629 N N . LEU A 1 132 ? -2.470 23.946 20.390 1.00 8.45 104 LEU A N 1
ATOM 630 C CA . LEU A 1 132 ? -2.647 23.184 21.622 1.00 8.95 104 LEU A CA 1
ATOM 631 C C . LEU A 1 132 ? -3.176 24.171 22.651 1.00 9.28 104 LEU A C 1
ATOM 632 O O . LEU A 1 132 ? -2.507 25.141 22.987 1.00 9.86 104 LEU A O 1
ATOM 637 N N . VAL A 1 133 ? -4.402 23.929 23.103 1.00 10.07 105 VAL A N 1
ATOM 638 C CA . VAL A 1 133 ? -5.156 24.969 23.806 1.00 10.18 105 VAL A CA 1
ATOM 639 C C . VAL A 1 133 ? -5.627 24.584 25.209 1.00 11.43 105 VAL A C 1
ATOM 640 O O . VAL A 1 133 ? -6.471 25.273 25.797 1.00 12.02 105 VAL A O 1
ATOM 644 N N . ASN A 1 134 ? -5.063 23.524 25.780 1.00 11.07 106 ASN A N 1
ATOM 645 C CA . ASN A 1 134 ? -5.342 23.240 27.193 1.00 11.50 106 ASN A CA 1
ATOM 646 C C . ASN A 1 134 ? -4.628 24.220 28.112 1.00 12.07 106 ASN A C 1
ATOM 647 O O . ASN A 1 134 ? -5.244 24.822 28.991 1.00 12.28 106 ASN A O 1
ATOM 652 N N . ARG A 1 135 ? -3.332 24.415 27.877 1.00 12.36 107 ARG A N 1
ATOM 653 C CA . ARG A 1 135 ? -2.535 25.375 28.636 1.00 13.57 107 ARG A CA 1
ATOM 654 C C . ARG A 1 135 ? -1.500 25.989 27.735 1.00 12.71 107 ARG A C 1
ATOM 655 O O . ARG A 1 135 ? -0.900 25.274 26.929 1.00 12.08 107 ARG A O 1
ATOM 663 N N . SER A 1 136 ? -1.274 27.289 27.896 1.00 12.46 108 SER A N 1
ATOM 664 C CA . SER A 1 136 ? -0.174 27.958 27.234 1.00 12.08 108 SER A CA 1
ATOM 665 C C . SER A 1 136 ? 1.070 27.886 28.101 1.00 11.67 108 SER A C 1
ATOM 666 O O . SER A 1 136 ? 0.975 27.747 29.320 1.00 12.06 108 SER A O 1
ATOM 669 N N . VAL A 1 137 ? 2.230 28.011 27.469 1.00 10.81 109 VAL A N 1
ATOM 670 C CA . VAL A 1 137 ? 3.468 28.125 28.208 1.00 11.39 109 VAL A CA 1
ATOM 671 C C . VAL A 1 137 ? 3.484 29.501 28.920 1.00 11.96 109 VAL A C 1
ATOM 672 O O . VAL A 1 137 ? 3.223 30.531 28.288 1.00 11.83 109 VAL A O 1
ATOM 676 N N . PRO A 1 138 ? 3.767 29.523 30.240 1.00 12.86 110 PRO A N 1
ATOM 677 C CA . PRO A 1 138 ? 3.785 30.821 30.926 1.00 13.60 110 PRO A CA 1
ATOM 678 C C . PRO A 1 138 ? 4.803 31.809 30.342 1.00 14.56 110 PRO A C 1
ATOM 679 O O . PRO A 1 138 ? 5.854 31.413 29.824 1.00 14.15 110 PRO A O 1
ATOM 683 N N . ASN A 1 139 ? 4.478 33.100 30.431 1.00 15.23 111 ASN A N 1
ATOM 684 C CA . ASN A 1 139 ? 5.300 34.160 29.835 1.00 16.46 111 ASN A CA 1
ATOM 685 C C . ASN A 1 139 ? 6.793 34.061 30.149 1.00 16.19 111 ASN A C 1
ATOM 686 O O . ASN A 1 139 ? 7.637 34.284 29.272 1.00 16.85 111 ASN A O 1
ATOM 691 N N . GLU A 1 140 ? 7.127 33.705 31.384 1.00 16.62 112 GLU A N 1
ATOM 692 C CA . GLU A 1 140 ? 8.533 33.647 31.790 1.00 17.32 112 GLU A CA 1
ATOM 693 C C . GLU A 1 140 ? 9.347 32.597 31.016 1.00 16.01 112 GLU A C 1
ATOM 694 O O . GLU A 1 140 ? 10.576 32.669 30.985 1.00 16.66 112 GLU A O 1
ATOM 700 N N . PHE A 1 141 ? 8.656 31.631 30.402 1.00 15.01 113 PHE A N 1
ATOM 701 C CA . PHE A 1 141 ? 9.294 30.590 29.594 1.00 14.37 113 PHE A CA 1
ATOM 702 C C . PHE A 1 141 ? 9.101 30.781 28.092 1.00 14.26 113 PHE A C 1
ATOM 703 O O . PHE A 1 141 ? 9.587 29.967 27.306 1.00 13.67 113 PHE A O 1
ATOM 711 N N . CYS A 1 142 ? 8.406 31.842 27.688 1.00 14.08 114 CYS A N 1
ATOM 712 C CA . CYS A 1 142 ? 8.161 32.079 26.266 1.00 13.90 114 CYS A CA 1
ATOM 713 C C . CYS A 1 142 ? 9.378 32.714 25.605 1.00 13.73 114 CYS A C 1
ATOM 714 O O . CYS A 1 142 ? 9.991 33.638 26.167 1.00 14.26 114 CYS A O 1
ATOM 717 N N . PRO A 1 143 ? 9.734 32.230 24.405 1.00 13.05 115 PRO A N 1
ATOM 718 C CA . PRO A 1 143 ? 10.883 32.761 23.702 1.00 14.00 115 PRO A CA 1
ATOM 719 C C . PRO A 1 143 ? 10.547 34.046 22.963 1.00 15.26 115 PRO A C 1
ATOM 720 O O . PRO A 1 143 ? 9.395 34.325 22.698 1.00 15.22 115 PRO A O 1
ATOM 724 N N . ARG A 1 144 ? 11.577 34.813 22.646 1.00 16.97 116 ARG A N 1
ATOM 725 C CA . ARG A 1 144 ? 11.459 35.992 21.796 1.00 17.61 116 ARG A CA 1
ATOM 726 C C . ARG A 1 144 ? 11.030 35.608 20.377 1.00 17.78 116 ARG A C 1
ATOM 727 O O . ARG A 1 144 ? 10.207 36.300 19.766 1.00 17.64 116 ARG A O 1
ATOM 735 N N . ASN A 1 145 ? 11.606 34.518 19.860 1.00 17.47 117 ASN A N 1
ATOM 736 C CA . ASN A 1 145 ? 11.320 34.024 18.516 1.00 17.59 117 ASN A CA 1
ATOM 737 C C . ASN A 1 145 ? 10.741 32.621 18.598 1.00 16.39 117 ASN A C 1
ATOM 738 O O . ASN A 1 145 ? 11.117 31.844 19.466 1.00 16.36 117 ASN A O 1
ATOM 743 N N . ARG A 1 146 ? 9.854 32.303 17.668 1.00 15.88 118 ARG A N 1
ATOM 744 C CA . ARG A 1 146 ? 9.246 30.977 17.578 1.00 15.27 118 ARG A CA 1
ATOM 745 C C . ARG A 1 146 ? 10.319 29.887 17.522 1.00 13.96 118 ARG A C 1
ATOM 746 O O . ARG A 1 146 ? 11.244 29.955 16.700 1.00 13.89 118 ARG A O 1
ATOM 754 N N . CYS A 1 147 ? 10.218 28.898 18.412 1.00 12.25 119 CYS A N 1
ATOM 755 C CA . CYS A 1 147 ? 11.147 27.773 18.408 1.00 11.91 119 CYS A CA 1
ATOM 756 C C . CYS A 1 147 ? 10.366 26.526 18.043 1.00 10.97 119 CYS A C 1
ATOM 757 O O . CYS A 1 147 ? 9.217 26.414 18.418 1.00 11.59 119 CYS A O 1
ATOM 760 N N . SER A 1 148 ? 10.982 25.627 17.271 1.00 9.18 120 SER A N 1
ATOM 761 C CA . SER A 1 148 ? 10.336 24.419 16.766 1.00 8.78 120 SER A CA 1
ATOM 762 C C . SER A 1 148 ? 11.015 23.227 17.429 1.00 8.44 120 SER A C 1
ATOM 763 O O . SER A 1 148 ? 12.202 22.972 17.191 1.00 8.78 120 SER A O 1
ATOM 766 N N . LEU A 1 149 ? 10.265 22.513 18.269 1.00 7.43 121 LEU A N 1
ATOM 767 C CA . LEU A 1 149 ? 10.822 21.469 19.119 1.00 7.43 121 LEU A CA 1
ATOM 768 C C . LEU A 1 149 ? 10.476 20.123 18.514 1.00 7.19 121 LEU A C 1
ATOM 769 O O . LEU A 1 149 ? 9.318 19.731 18.485 1.00 6.55 121 LEU A O 1
ATOM 774 N N . VAL A 1 150 ? 11.496 19.424 18.032 1.00 7.17 122 VAL A N 1
ATOM 775 C CA . VAL A 1 150 ? 11.304 18.177 17.307 1.00 6.73 122 VAL A CA 1
ATOM 776 C C . VAL A 1 150 ? 11.171 17.025 18.302 1.00 6.86 122 VAL A C 1
ATOM 777 O O . VAL A 1 150 ? 11.971 16.898 19.239 1.00 7.88 122 VAL A O 1
ATOM 781 N N . GLY A 1 151 ? 10.182 16.176 18.063 1.00 6.27 123 GLY A N 1
ATOM 782 C CA . GLY A 1 151 ? 9.913 15.014 18.899 1.00 6.11 123 GLY A CA 1
ATOM 783 C C . GLY A 1 151 ? 9.679 13.763 18.061 1.00 6.11 123 GLY A C 1
ATOM 784 O O . GLY A 1 151 ? 9.629 13.798 16.826 1.00 6.15 123 GLY A O 1
ATOM 785 N N . HIS A 1 152 ? 9.594 12.641 18.758 1.00 5.94 124 HIS A N 1
ATOM 786 C CA . HIS A 1 152 ? 9.455 11.342 18.134 1.00 5.72 124 HIS A CA 1
ATOM 787 C C . HIS A 1 152 ? 8.402 10.522 18.863 1.00 6.19 124 HIS A C 1
ATOM 788 O O . HIS A 1 152 ? 8.235 10.646 20.079 1.00 7.27 124 HIS A O 1
ATOM 795 N N . MET A 1 153 ? 7.680 9.701 18.104 1.00 5.84 125 MET A N 1
ATOM 796 C CA . MET A 1 153 ? 6.630 8.856 18.649 1.00 6.53 125 MET A CA 1
ATOM 797 C C . MET A 1 153 ? 7.189 7.464 18.920 1.00 6.89 125 MET A C 1
ATOM 798 O O . MET A 1 153 ? 7.746 6.829 18.031 1.00 6.99 125 MET A O 1
ATOM 803 N N . VAL A 1 154 ? 7.022 6.980 20.148 1.00 6.96 126 VAL A N 1
ATOM 804 C CA . VAL A 1 154 ? 7.554 5.679 20.539 1.00 8.10 126 VAL A CA 1
ATOM 805 C C . VAL A 1 154 ? 7.133 4.557 19.581 1.00 7.94 126 VAL A C 1
ATOM 806 O O . VAL A 1 154 ? 5.953 4.461 19.196 1.00 8.05 126 VAL A O 1
ATOM 810 N N . GLY A 1 155 ? 8.097 3.706 19.228 1.00 8.22 127 GLY A N 1
ATOM 811 C CA . GLY A 1 155 ? 7.808 2.418 18.568 1.00 8.93 127 GLY A CA 1
ATOM 812 C C . GLY A 1 155 ? 7.780 2.370 17.054 1.00 8.94 127 GLY A C 1
ATOM 813 O O . GLY A 1 155 ? 7.627 1.285 16.466 1.00 11.07 127 GLY A O 1
ATOM 814 N N . GLY A 1 156 ? 7.946 3.517 16.408 1.00 7.95 128 GLY A N 1
ATOM 815 C CA . GLY A 1 156 ? 8.011 3.587 14.964 1.00 7.68 128 GLY A CA 1
ATOM 816 C C . GLY A 1 156 ? 8.976 4.657 14.515 1.00 7.29 128 GLY A C 1
ATOM 817 O O . GLY A 1 156 ? 9.841 5.084 15.286 1.00 7.48 128 GLY A O 1
ATOM 818 N N . TRP A 1 157 ? 8.815 5.091 13.267 1.00 7.27 129 TRP A N 1
ATOM 819 C CA . TRP A 1 157 ? 9.742 6.053 12.673 1.00 7.16 129 TRP A CA 1
ATOM 820 C C . TRP A 1 157 ? 9.205 7.503 12.640 1.00 7.05 129 TRP A C 1
ATOM 821 O O . TRP A 1 157 ? 9.800 8.370 11.996 1.00 7.26 129 TRP A O 1
ATOM 832 N N . ASN A 1 158 ? 8.091 7.775 13.310 1.00 6.97 130 ASN A N 1
ATOM 833 C CA . ASN A 1 158 ? 7.366 9.030 13.127 1.00 6.95 130 ASN A CA 1
ATOM 834 C C . ASN A 1 158 ? 7.889 10.171 13.995 1.00 6.54 130 ASN A C 1
ATOM 835 O O . ASN A 1 158 ? 8.058 10.018 15.205 1.00 6.99 130 ASN A O 1
ATOM 840 N N . ALA A 1 159 ? 8.065 11.333 13.371 1.00 6.50 131 ALA A N 1
ATOM 841 C CA . ALA A 1 159 ? 8.510 12.542 14.055 1.00 6.63 131 ALA A CA 1
ATOM 842 C C . ALA A 1 159 ? 7.472 13.622 13.934 1.00 6.50 131 ALA A C 1
ATOM 843 O O . ALA A 1 159 ? 6.697 13.643 12.977 1.00 6.33 131 ALA A O 1
ATOM 845 N N . PHE A 1 160 ? 7.474 14.538 14.895 1.00 5.93 132 PHE A N 1
ATOM 846 C CA . PHE A 1 160 ? 6.595 15.721 14.860 1.00 5.78 132 PHE A CA 1
ATOM 847 C C . PHE A 1 160 ? 7.446 16.903 15.274 1.00 6.62 132 PHE A C 1
ATOM 848 O O . PHE A 1 160 ? 8.614 16.744 15.661 1.00 6.77 132 PHE A O 1
ATOM 856 N N . HIS A 1 161 ? 6.877 18.099 15.208 1.00 6.37 133 HIS A N 1
ATOM 857 C CA . HIS A 1 161 ? 7.423 19.192 16.028 1.00 6.65 133 HIS A CA 1
ATOM 858 C C . HIS A 1 161 ? 6.303 20.008 16.621 1.00 7.01 133 HIS A C 1
ATOM 859 O O . HIS A 1 161 ? 5.170 19.998 16.118 1.00 6.86 133 HIS A O 1
ATOM 866 N N . ILE A 1 162 ? 6.633 20.662 17.723 1.00 7.57 134 ILE A N 1
ATOM 867 C CA . ILE A 1 162 ? 5.729 21.572 18.413 1.00 7.87 134 ILE A CA 1
ATOM 868 C C . ILE A 1 162 ? 6.398 22.931 18.414 1.00 7.86 134 ILE A C 1
ATOM 869 O O . ILE A 1 162 ? 7.555 23.053 18.796 1.00 7.58 134 ILE A O 1
ATOM 874 N N . ASP A 1 163 ? 5.683 23.962 17.970 1.00 7.51 135 ASP A N 1
ATOM 875 C CA . ASP A 1 163 ? 6.212 25.316 18.034 1.00 8.01 135 ASP A CA 1
ATOM 876 C C . ASP A 1 163 ? 5.802 25.963 19.349 1.00 8.07 135 ASP A C 1
ATOM 877 O O . ASP A 1 163 ? 4.642 25.816 19.794 1.00 8.08 135 ASP A O 1
ATOM 882 N N . ILE A 1 164 ? 6.742 26.699 19.949 1.00 9.32 136 ILE A N 1
ATOM 883 C CA . ILE A 1 164 ? 6.430 27.610 21.050 1.00 10.29 136 ILE A CA 1
ATOM 884 C C . ILE A 1 164 ? 6.703 29.022 20.554 1.00 11.22 136 ILE A C 1
ATOM 885 O O . ILE A 1 164 ? 7.855 29.387 20.348 1.00 10.85 136 ILE A O 1
ATOM 890 N N . PRO A 1 165 ? 5.643 29.795 20.329 1.00 12.51 137 PRO A N 1
ATOM 891 C CA . PRO A 1 165 ? 5.822 31.190 19.951 1.00 12.92 137 PRO A CA 1
ATOM 892 C C . PRO A 1 165 ? 5.936 32.067 21.182 1.00 13.38 137 PRO A C 1
ATOM 893 O O . PRO A 1 165 ? 5.735 31.604 22.299 1.00 12.90 137 PRO A O 1
ATOM 897 N N . SER A 1 166 ? 6.202 33.348 20.972 1.00 14.27 138 SER A N 1
ATOM 898 C CA . SER A 1 166 ? 6.343 34.270 22.095 1.00 14.65 138 SER A CA 1
ATOM 899 C C . SER A 1 166 ? 5.084 34.375 22.965 1.00 14.56 138 SER A C 1
ATOM 900 O O . SER A 1 166 ? 5.184 34.686 24.150 1.00 14.76 138 SER A O 1
ATOM 903 N N . SER A 1 167 ? 3.921 34.115 22.374 1.00 13.97 139 SER A N 1
ATOM 904 C CA . SER A 1 167 ? 2.631 34.067 23.089 1.00 13.96 139 SER A CA 1
ATOM 905 C C . SER A 1 167 ? 2.476 32.867 24.020 1.00 13.59 139 SER A C 1
ATOM 906 O O . SER A 1 167 ? 1.620 32.864 24.906 1.00 14.50 139 SER A O 1
ATOM 909 N N . GLY A 1 168 ? 3.259 31.818 23.762 1.00 12.99 140 GLY A N 1
ATOM 910 C CA . GLY A 1 168 ? 3.147 30.561 24.516 1.00 12.27 140 GLY A CA 1
ATOM 911 C C . GLY A 1 168 ? 2.005 29.646 24.097 1.00 11.39 140 GLY A C 1
ATOM 912 O O . GLY A 1 168 ? 1.797 28.596 24.688 1.00 11.86 140 GLY A O 1
ATOM 913 N N . VAL A 1 169 ? 1.257 30.036 23.075 1.00 11.70 141 VAL A N 1
ATOM 914 C CA . VAL A 1 169 ? 0.198 29.187 22.531 1.00 11.35 141 VAL A CA 1
ATOM 915 C C . VAL A 1 169 ? 0.885 28.223 21.556 1.00 11.14 141 VAL A C 1
ATOM 916 O O . VAL A 1 169 ? 1.149 28.569 20.396 1.00 11.51 141 VAL A O 1
ATOM 920 N N . CYS A 1 170 ? 1.220 27.043 22.051 1.00 10.24 142 CYS A N 1
ATOM 921 C CA . CYS A 1 170 ? 1.977 26.080 21.248 1.00 9.83 142 CYS A CA 1
ATOM 922 C C . CYS A 1 170 ? 1.146 25.471 20.124 1.00 9.97 142 CYS A C 1
ATOM 923 O O . CYS A 1 170 ? -0.091 25.389 20.197 1.00 10.09 142 CYS A O 1
ATOM 926 N N . GLN A 1 171 ? 1.845 25.020 19.091 1.00 9.34 143 GLN A N 1
ATOM 927 C CA . GLN A 1 171 ? 1.192 24.426 17.919 1.00 8.99 143 GLN A CA 1
ATOM 928 C C . GLN A 1 171 ? 1.811 23.103 17.549 1.00 8.40 143 GLN A C 1
ATOM 929 O O . GLN A 1 171 ? 3.013 22.941 17.560 1.00 8.19 143 GLN A O 1
ATOM 935 N N . TRP A 1 172 ? 0.948 22.149 17.256 1.00 7.58 144 TRP A N 1
ATOM 936 C CA . TRP A 1 172 ? 1.353 20.838 16.776 1.00 7.49 144 TRP A CA 1
ATOM 937 C C . TRP A 1 172 ? 1.471 20.818 15.264 1.00 7.58 144 TRP A C 1
ATOM 938 O O . TRP A 1 172 ? 0.495 21.070 14.547 1.00 7.75 144 TRP A O 1
ATOM 949 N N . PHE A 1 173 ? 2.656 20.461 14.773 1.00 7.48 145 PHE A N 1
ATOM 950 C CA . PHE A 1 173 ? 2.874 20.395 13.340 1.00 7.87 145 PHE A CA 1
ATOM 951 C C . PHE A 1 173 ? 3.132 18.993 12.799 1.00 7.55 145 PHE A C 1
ATOM 952 O O . PHE A 1 173 ? 3.666 18.833 11.705 1.00 7.29 145 PHE A O 1
ATOM 960 N N . GLY A 1 174 ? 2.706 17.967 13.546 1.00 8.08 146 GLY A N 1
ATOM 961 C CA . GLY A 1 174 ? 2.521 16.657 12.958 1.00 7.85 146 GLY A CA 1
ATOM 962 C C . GLY A 1 174 ? 1.213 16.632 12.173 1.00 8.27 146 GLY A C 1
ATOM 963 O O . GLY A 1 174 ? 0.523 17.644 12.057 1.00 9.18 146 GLY A O 1
ATOM 964 N N . PRO A 1 175 ? 0.828 15.453 11.682 1.00 8.16 147 PRO A N 1
ATOM 965 C CA . PRO A 1 175 ? -0.446 15.255 11.022 1.00 8.15 147 PRO A CA 1
ATOM 966 C C . PRO A 1 175 ? -1.506 15.042 12.100 1.00 8.60 147 PRO A C 1
ATOM 967 O O . PRO A 1 175 ? -1.207 15.046 13.287 1.00 8.13 147 PRO A O 1
ATOM 971 N N . THR A 1 176 ? -2.754 14.842 11.690 1.00 9.15 148 THR A N 1
ATOM 972 C CA . THR A 1 176 ? -3.77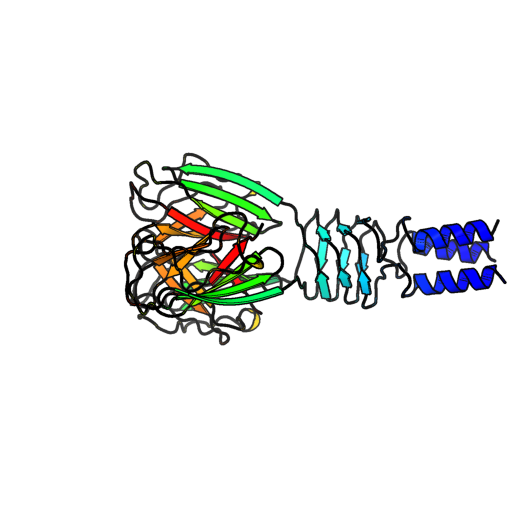6 14.478 12.650 1.00 9.50 148 THR A CA 1
ATOM 973 C C . THR A 1 176 ? -3.432 13.124 13.286 1.00 10.30 148 THR A C 1
ATOM 974 O O . THR A 1 176 ? -3.097 12.160 12.584 1.00 10.13 148 THR A O 1
ATOM 978 N N . ALA A 1 177 ? -3.513 13.079 14.611 1.00 10.83 149 ALA A N 1
ATOM 979 C CA . ALA A 1 177 ? -3.159 11.900 15.388 1.00 11.53 149 ALA A CA 1
ATOM 980 C C . ALA A 1 177 ? -4.039 11.786 16.618 1.00 12.17 149 ALA A C 1
ATOM 981 O O . ALA A 1 177 ? -4.383 12.782 17.237 1.00 12.96 149 ALA A O 1
ATOM 983 N N . SER A 1 178 ? -4.401 10.562 16.979 1.00 12.71 150 SER A N 1
ATOM 984 C CA . SER A 1 178 ? -5.272 10.364 18.119 1.00 12.94 150 SER A CA 1
ATOM 985 C C . SER A 1 178 ? -4.745 9.324 19.100 1.00 12.80 150 SER A C 1
ATOM 986 O O . SER A 1 178 ? -5.469 8.932 20.017 1.00 13.03 150 SER A O 1
ATOM 989 N N . SER A 1 179 ? -3.499 8.882 18.900 1.00 11.98 151 SER A N 1
ATOM 990 C CA . SER A 1 179 ? -2.862 7.909 19.799 1.00 12.03 151 SER A CA 1
ATOM 991 C C . SER A 1 179 ? -1.356 8.066 19.700 1.00 11.11 151 SER A C 1
ATOM 992 O O . SER A 1 179 ? -0.865 8.707 18.780 1.00 11.36 151 SER A O 1
ATOM 995 N N . GLY A 1 180 ? -0.632 7.467 20.637 1.00 10.88 152 GLY A N 1
ATOM 996 C CA . GLY A 1 180 ? 0.819 7.495 20.595 1.00 10.59 152 GLY A CA 1
ATOM 997 C C . GLY A 1 180 ? 1.463 8.202 21.756 1.00 9.49 152 GLY A C 1
ATOM 998 O O . GLY A 1 180 ? 0.819 8.944 22.514 1.00 9.12 152 GLY A O 1
ATOM 999 N N . THR A 1 181 ? 2.763 7.976 21.867 1.00 8.67 153 THR A N 1
ATOM 1000 C CA . THR A 1 181 ? 3.544 8.433 22.993 1.00 8.30 153 THR A CA 1
ATOM 1001 C C . THR A 1 181 ? 4.669 9.330 22.472 1.00 7.54 153 THR A C 1
ATOM 1002 O O . THR A 1 181 ? 5.657 8.833 21.884 1.00 8.74 153 THR A O 1
ATOM 1006 N N . PRO A 1 182 ? 4.499 10.646 22.626 1.00 7.21 154 PRO A N 1
ATOM 1007 C CA . PRO A 1 182 ? 5.465 11.622 22.134 1.00 7.06 154 PRO A CA 1
ATOM 1008 C C . PRO A 1 182 ? 6.593 11.905 23.122 1.00 7.09 154 PRO A C 1
ATOM 1009 O O . PRO A 1 182 ? 6.347 12.045 24.318 1.00 7.57 154 PRO A O 1
ATOM 1013 N N . ARG A 1 183 ? 7.811 12.040 22.601 1.00 6.81 155 ARG A N 1
ATOM 1014 C CA . ARG A 1 183 ? 8.996 12.227 23.434 1.00 6.74 155 ARG A CA 1
ATOM 1015 C C . ARG A 1 183 ? 9.993 13.159 22.747 1.00 6.58 155 ARG A C 1
ATOM 1016 O O . ARG A 1 183 ? 9.973 13.319 21.531 1.00 7.00 155 ARG A O 1
ATOM 1024 N N . GLY A 1 184 ? 10.864 13.768 23.544 1.00 6.42 156 GLY A N 1
ATOM 1025 C CA . GLY A 1 184 ? 11.962 14.591 23.001 1.00 7.03 156 GLY A CA 1
ATOM 1026 C C . GLY A 1 184 ? 12.469 15.567 24.043 1.00 7.36 156 GLY A C 1
ATOM 1027 O O . GLY A 1 184 ? 11.675 16.240 24.693 1.00 7.63 156 GLY A O 1
ATOM 1028 N N . THR A 1 185 ? 13.797 15.604 24.197 1.00 7.68 157 THR A N 1
ATOM 1029 C CA . THR A 1 185 ? 14.496 16.436 25.171 1.00 7.86 157 THR A CA 1
ATOM 1030 C C . THR A 1 185 ? 15.491 17.361 24.474 1.00 8.25 157 THR A C 1
ATOM 1031 O O . THR A 1 185 ? 16.255 16.925 23.605 1.00 9.56 157 THR A O 1
ATOM 1035 N N . GLY A 1 186 ? 15.504 18.630 24.865 1.00 7.55 158 GLY A N 1
ATOM 1036 C CA . GLY A 1 186 ? 16.462 19.578 24.294 1.00 7.75 158 GLY A CA 1
ATOM 1037 C C . GLY A 1 186 ? 16.375 20.912 24.975 1.00 7.78 158 GLY A C 1
ATOM 1038 O O . GLY A 1 186 ? 15.928 20.988 26.127 1.00 6.70 158 GLY A O 1
ATOM 1039 N N . THR A 1 187 ? 16.815 21.951 24.263 1.00 7.77 159 THR A N 1
ATOM 1040 C CA . THR A 1 187 ? 16.747 23.318 24.802 1.00 8.31 159 THR A CA 1
ATOM 1041 C C . THR A 1 187 ? 16.249 24.314 23.754 1.00 8.70 159 THR A C 1
ATOM 1042 O O . THR A 1 187 ? 16.328 24.086 22.534 1.00 8.64 159 THR A O 1
ATOM 1046 N N . TYR A 1 188 ? 15.766 25.447 24.245 1.00 8.70 160 TYR A N 1
ATOM 1047 C CA . TYR A 1 188 ? 15.545 26.610 23.394 1.00 9.38 160 TYR A CA 1
ATOM 1048 C C . TYR A 1 188 ? 15.882 27.877 24.171 1.00 9.85 160 TYR A C 1
ATOM 1049 O O . TYR A 1 188 ? 15.895 27.864 25.390 1.00 10.36 160 TYR A O 1
ATOM 1058 N N . PRO A 1 189 ? 16.193 28.965 23.450 1.00 11.15 161 PRO A N 1
ATOM 1059 C CA . PRO A 1 189 ? 16.519 30.225 24.101 1.00 11.85 161 PRO A CA 1
ATOM 1060 C C . PRO A 1 189 ? 15.323 31.112 24.400 1.00 12.87 161 PRO A C 1
ATOM 1061 O O . PRO A 1 189 ? 14.391 31.193 23.603 1.00 11.86 161 PRO A O 1
ATOM 1065 N N . ILE A 1 190 ? 15.423 31.835 25.509 1.00 14.57 162 ILE A N 1
ATOM 1066 C CA . ILE A 1 190 ? 14.402 32.782 25.901 1.00 17.07 162 ILE A CA 1
ATOM 1067 C C . ILE A 1 190 ? 14.620 34.138 25.243 1.00 18.38 162 ILE A C 1
ATOM 1068 O O . ILE A 1 190 ? 13.654 34.882 24.994 1.00 19.44 162 ILE A O 1
ATOM 1073 N N . ASP A 1 191 ? 15.885 34.444 24.965 1.00 18.72 163 ASP A N 1
ATOM 1074 C CA . ASP A 1 191 ? 16.279 35.761 24.434 1.00 19.29 163 ASP A CA 1
ATOM 1075 C C . ASP A 1 191 ? 16.672 35.717 22.961 1.00 19.79 163 ASP A C 1
ATOM 1076 O O . ASP A 1 191 ? 16.397 34.746 22.250 1.00 19.81 163 ASP A O 1
ATOM 1081 N N . GLU B 1 44 ? 52.626 62.757 55.788 1.00 25.61 16 GLU B N 1
ATOM 1082 C CA . GLU B 1 44 ? 53.574 63.418 54.813 1.00 25.26 16 GLU B CA 1
ATOM 1083 C C . GLU B 1 44 ? 53.678 62.565 53.511 1.00 24.26 16 GLU B C 1
ATOM 1084 O O . GLU B 1 44 ? 52.711 62.495 52.736 1.00 24.00 16 GLU B O 1
ATOM 1090 N N . THR B 1 45 ? 54.821 61.922 53.271 1.00 22.94 17 THR B N 1
ATOM 1091 C CA . THR B 1 45 ? 54.872 60.744 52.404 1.00 22.20 17 THR B CA 1
ATOM 1092 C C . THR B 1 45 ? 53.896 59.689 52.941 1.00 20.50 17 THR B C 1
ATOM 1093 O O . THR B 1 45 ? 53.235 58.973 52.174 1.00 19.19 17 THR B O 1
ATOM 1097 N N . ILE B 1 46 ? 53.837 59.574 54.267 1.00 18.73 18 ILE B N 1
ATOM 1098 C CA . ILE B 1 46 ? 52.896 58.661 54.900 1.00 18.25 18 ILE B CA 1
ATOM 1099 C C . ILE B 1 46 ? 51.458 58.990 54.474 1.00 16.95 18 ILE B C 1
ATOM 1100 O O . ILE B 1 46 ? 50.743 58.120 54.014 1.00 15.10 18 ILE B O 1
ATOM 1105 N N . ASN B 1 47 ? 51.026 60.238 54.611 1.00 16.08 19 ASN B N 1
ATOM 1106 C CA . ASN B 1 47 ? 49.643 60.571 54.225 1.00 16.58 19 ASN B CA 1
ATOM 1107 C C . ASN B 1 47 ? 49.406 60.442 52.719 1.00 15.55 19 ASN B C 1
ATOM 1108 O O . ASN B 1 47 ? 48.324 60.004 52.310 1.00 15.35 19 ASN B O 1
ATOM 1113 N N . ASP B 1 48 ? 50.408 60.769 51.900 1.00 14.30 20 ASP B N 1
ATOM 1114 C CA . ASP B 1 48 ? 50.290 60.573 50.454 1.00 14.39 20 ASP B CA 1
ATOM 1115 C C . ASP B 1 48 ? 50.044 59.086 50.150 1.00 12.88 20 ASP B C 1
ATOM 1116 O O . ASP B 1 48 ? 49.166 58.734 49.355 1.00 13.58 20 ASP B O 1
ATOM 1121 N N . ASP B 1 49 ? 50.841 58.226 50.771 1.00 11.93 21 ASP B N 1
ATOM 1122 C CA . ASP B 1 49 ? 50.705 56.779 50.597 1.00 11.17 21 ASP B CA 1
ATOM 1123 C C . ASP B 1 49 ? 49.329 56.287 51.091 1.00 10.53 21 ASP B C 1
ATOM 1124 O O . ASP B 1 49 ? 48.651 55.520 50.392 1.00 9.63 21 ASP B O 1
ATOM 1129 N N . LEU B 1 50 ? 48.928 56.709 52.292 1.00 9.88 22 LEU B N 1
ATOM 1130 C CA . LEU B 1 50 ? 47.638 56.262 52.865 1.00 10.38 22 LEU B CA 1
ATOM 1131 C C . LEU B 1 50 ? 46.457 56.726 52.038 1.00 10.26 22 LEU B C 1
ATOM 1132 O O . LEU B 1 50 ? 45.461 56.005 51.931 1.00 10.87 22 LEU B O 1
ATOM 1137 N N . GLU B 1 51 ? 46.547 57.931 51.461 1.00 10.88 23 GLU B N 1
ATOM 1138 C CA . GLU B 1 51 ? 45.518 58.401 50.521 1.00 11.74 23 GLU B CA 1
ATOM 1139 C C . GLU B 1 51 ? 45.318 57.407 49.391 1.00 11.07 23 GLU B C 1
ATOM 1140 O O . GLU B 1 51 ? 44.188 57.002 49.114 1.00 12.53 23 GLU B O 1
ATOM 1146 N N . ALA B 1 52 ? 46.417 57.012 48.757 1.00 10.63 24 ALA B N 1
ATOM 1147 C CA . ALA B 1 52 ? 46.382 56.098 47.614 1.00 10.68 24 ALA B CA 1
ATOM 1148 C C . ALA B 1 52 ? 45.797 54.737 48.038 1.00 10.68 24 ALA B C 1
ATOM 1149 O O . ALA B 1 52 ? 44.923 54.170 47.347 1.00 11.50 24 ALA B O 1
ATOM 1151 N N . ILE B 1 53 ? 46.230 54.251 49.201 1.00 9.56 25 ILE B N 1
ATOM 1152 C CA . ILE B 1 53 ? 45.791 52.942 49.708 1.00 9.19 25 ILE B CA 1
ATOM 1153 C C . ILE B 1 53 ? 44.308 52.940 50.081 1.00 9.57 25 ILE B C 1
ATOM 1154 O O . ILE B 1 53 ? 43.550 52.051 49.679 1.00 9.00 25 ILE B O 1
ATOM 1159 N N . ASN B 1 54 ? 43.898 53.931 50.858 1.00 9.61 26 ASN B N 1
ATOM 1160 C CA . ASN B 1 54 ? 42.500 54.059 51.214 1.00 10.41 26 ASN B CA 1
ATOM 1161 C C . ASN B 1 54 ? 41.612 54.171 49.987 1.00 10.53 26 ASN B C 1
ATOM 1162 O O . ASN B 1 54 ? 40.532 53.569 49.955 1.00 10.15 26 ASN B O 1
ATOM 1167 N N . SER B 1 55 ? 42.066 54.927 48.991 1.00 11.30 27 SER B N 1
ATOM 1168 C CA . SER B 1 55 ? 41.310 55.104 47.755 1.00 11.91 27 SER B CA 1
ATOM 1169 C C . SER B 1 55 ? 41.049 53.763 47.095 1.00 11.85 27 SER B C 1
ATOM 1170 O O . SER B 1 55 ? 39.900 53.415 46.829 1.00 11.75 27 SER B O 1
ATOM 1173 N N . GLU B 1 56 ? 42.121 53.018 46.829 1.00 11.45 28 GLU B N 1
ATOM 1174 C CA . GLU B 1 56 ? 42.007 51.739 46.130 1.00 11.59 28 GLU B CA 1
ATOM 1175 C C . GLU B 1 56 ? 41.271 50.660 46.927 1.00 10.69 28 GLU B C 1
ATOM 1176 O O . GLU B 1 56 ? 40.723 49.733 46.344 1.00 10.41 28 GLU B O 1
ATOM 1182 N N . LEU B 1 57 ? 41.266 50.767 48.252 1.00 9.72 29 LEU B N 1
ATOM 1183 C CA . LEU B 1 57 ? 40.497 49.823 49.080 1.00 9.96 29 LEU B CA 1
ATOM 1184 C C . LEU B 1 57 ? 38.993 50.010 48.965 1.00 10.17 29 LEU B C 1
ATOM 1185 O O . LEU B 1 57 ? 38.226 49.094 49.283 1.00 9.80 29 LEU B O 1
ATOM 1190 N N . THR B 1 58 ? 38.578 51.203 48.553 1.00 10.64 30 THR B N 1
ATOM 1191 C CA . THR B 1 58 ? 37.170 51.563 48.458 1.00 10.95 30 THR B CA 1
ATOM 1192 C C . THR B 1 58 ? 36.614 51.409 47.044 1.00 11.06 30 THR B C 1
ATOM 1193 O O . THR B 1 58 ? 35.518 50.863 46.858 1.00 10.26 30 THR B O 1
ATOM 1197 N N . SER B 1 59 ? 37.353 51.880 46.050 1.00 10.92 31 SER B N 1
ATOM 1198 C CA . SER B 1 59 ? 36.912 51.776 44.664 1.00 11.72 31 SER B CA 1
ATOM 1199 C C . SER B 1 59 ? 38.084 51.994 43.731 1.00 12.04 31 SER B C 1
ATOM 1200 O O . SER B 1 59 ? 39.135 52.473 44.152 1.00 12.50 31 SER B O 1
ATOM 1203 N N . GLY B 1 60 ? 37.895 51.639 42.465 1.00 11.53 32 GLY B N 1
ATOM 1204 C CA . GLY B 1 60 ? 38.911 51.901 41.443 1.00 11.66 32 GLY B CA 1
ATOM 1205 C C . GLY B 1 60 ? 40.165 51.077 41.598 1.00 11.41 32 GLY B C 1
ATOM 1206 O O . GLY B 1 60 ? 40.120 49.938 42.045 1.00 11.36 32 GLY B O 1
ATOM 1207 N N . GLY B 1 61 ? 41.311 51.655 41.228 1.00 11.45 33 GLY B N 1
ATOM 1208 C CA . GLY B 1 61 ? 42.581 50.958 41.333 1.00 11.08 33 GLY B CA 1
ATOM 1209 C C . GLY B 1 61 ? 42.547 49.663 40.545 1.00 10.24 33 GLY B C 1
ATOM 1210 O O . GLY B 1 61 ? 41.803 49.540 39.555 1.00 11.29 33 GLY B O 1
ATOM 1211 N N . ASN B 1 62 ? 43.353 48.710 40.989 1.00 10.26 34 ASN B N 1
ATOM 1212 C CA . ASN B 1 62 ? 43.434 47.404 40.344 1.00 9.72 34 ASN B CA 1
ATOM 1213 C C . ASN B 1 62 ? 42.884 46.301 41.193 1.00 9.90 34 ASN B C 1
ATOM 1214 O O . ASN B 1 62 ? 43.223 45.153 40.965 1.00 10.15 34 ASN B O 1
ATOM 1219 N N . VAL B 1 63 ? 42.026 46.665 42.145 1.00 9.97 35 VAL B N 1
ATOM 1220 C CA . VAL B 1 63 ? 41.392 45.758 43.067 1.00 10.32 35 VAL B CA 1
ATOM 1221 C C . VAL B 1 63 ? 39.952 45.558 42.638 1.00 9.03 35 VAL B C 1
ATOM 1222 O O . VAL B 1 63 ? 39.273 46.521 42.285 1.00 9.68 35 VAL B O 1
ATOM 1226 N N . VAL B 1 64 ? 39.498 44.311 42.665 1.00 8.88 36 VAL B N 1
ATOM 1227 C CA . VAL B 1 64 ? 38.085 44.014 42.469 1.00 8.55 36 VAL B CA 1
ATOM 1228 C C . VAL B 1 64 ? 37.350 44.243 43.797 1.00 8.32 36 VAL B C 1
ATOM 1229 O O . VAL B 1 64 ? 37.778 43.759 44.836 1.00 7.27 36 VAL B O 1
ATOM 1233 N N . HIS B 1 65 ? 36.243 44.972 43.748 1.00 8.05 37 HIS B N 1
ATOM 1234 C CA . HIS B 1 65 ? 35.498 45.310 44.944 1.00 8.54 37 HIS B CA 1
ATOM 1235 C C . HIS B 1 65 ? 34.169 44.568 45.032 1.00 8.79 37 HIS B C 1
ATOM 1236 O O . HIS B 1 65 ? 33.684 44.021 44.039 1.00 7.76 37 HIS B O 1
ATOM 1243 N N . LYS B 1 66 ? 33.588 44.595 46.228 1.00 9.04 38 LYS B N 1
ATOM 1244 C CA . LYS B 1 66 ? 32.291 43.961 46.490 1.00 11.19 38 LYS B CA 1
ATOM 1245 C C . LYS B 1 66 ? 31.126 44.854 46.075 1.00 11.53 38 LYS B C 1
ATOM 1246 O O . LYS B 1 66 ? 29.961 44.477 46.244 1.00 12.29 38 LYS B O 1
ATOM 1252 N N . THR B 1 67 ? 31.449 46.028 45.540 1.00 11.95 39 THR B N 1
ATOM 1253 C CA . THR B 1 67 ? 30.499 46.913 44.875 1.00 12.60 39 THR B CA 1
ATOM 1254 C C . THR B 1 67 ? 31.101 47.418 43.579 1.00 11.95 39 THR B C 1
ATOM 1255 O O . THR B 1 67 ? 32.302 47.267 43.334 1.00 11.19 39 THR B O 1
ATOM 1259 N N . GLY B 1 68 ? 30.262 48.044 42.752 1.00 13.16 40 GLY B N 1
ATOM 1260 C CA . GLY B 1 68 ? 30.737 48.778 41.604 1.00 13.66 40 GLY B CA 1
ATOM 1261 C C . GLY B 1 68 ? 30.763 48.019 40.295 1.00 14.09 40 GLY B C 1
ATOM 1262 O O . GLY B 1 68 ? 31.056 46.829 40.246 1.00 13.81 40 GLY B O 1
ATOM 1263 N N . ASP B 1 69 ? 30.453 48.725 39.211 1.00 14.50 41 ASP B N 1
ATOM 1264 C CA . ASP B 1 69 ? 30.606 48.179 37.888 1.00 15.05 41 ASP B CA 1
ATOM 1265 C C . ASP B 1 69 ? 32.092 48.210 37.495 1.00 15.30 41 ASP B C 1
ATOM 1266 O O . ASP B 1 69 ? 32.724 49.274 37.419 1.00 16.40 41 ASP B O 1
ATOM 1271 N N . GLU B 1 70 ? 32.666 47.037 37.266 1.00 14.02 42 GLU B N 1
ATOM 1272 C CA . GLU B 1 70 ? 34.109 46.915 37.078 1.00 13.37 42 GLU B CA 1
ATOM 1273 C C . GLU B 1 70 ? 34.467 45.977 35.945 1.00 13.80 42 GLU B C 1
ATOM 1274 O O . GLU B 1 70 ? 33.782 44.978 35.708 1.00 14.39 42 GLU B O 1
ATOM 1280 N N . THR B 1 71 ? 35.563 46.290 35.276 1.00 13.40 43 THR B N 1
ATOM 1281 C CA . THR B 1 71 ? 36.105 45.464 34.220 1.00 13.32 43 THR B CA 1
ATOM 1282 C C . THR B 1 71 ? 37.357 44.787 34.749 1.00 12.89 43 THR B C 1
ATOM 1283 O O . THR B 1 71 ? 38.237 45.439 35.347 1.00 13.26 43 THR B O 1
ATOM 1287 N N . ILE B 1 72 ? 37.417 43.482 34.513 1.00 11.20 44 ILE B N 1
ATOM 1288 C CA . ILE B 1 72 ? 38.378 42.608 35.151 1.00 10.94 44 ILE B CA 1
ATOM 1289 C C . ILE B 1 72 ? 39.069 41.777 34.090 1.00 10.68 44 ILE B C 1
ATOM 1290 O O . ILE B 1 72 ? 38.421 40.956 33.425 1.00 10.48 44 ILE B O 1
ATOM 1295 N N . ALA B 1 73 ? 40.361 42.036 33.889 1.00 9.80 45 ALA B N 1
ATOM 1296 C CA . ALA B 1 73 ? 41.205 41.290 32.976 1.00 10.41 45 ALA B CA 1
ATOM 1297 C C . ALA B 1 73 ? 41.992 40.185 33.670 1.00 9.97 45 ALA B C 1
ATOM 1298 O O . ALA B 1 73 ? 42.128 40.185 34.904 1.00 10.36 45 ALA B O 1
ATOM 1300 N N . GLY B 1 74 ? 42.506 39.256 32.865 1.00 10.05 46 GLY B N 1
ATOM 1301 C CA . GLY B 1 74 ? 43.258 38.095 33.333 1.00 10.14 46 GLY B CA 1
ATOM 1302 C C . GLY B 1 74 ? 42.375 36.848 33.405 1.00 10.23 46 GLY B C 1
ATOM 1303 O O . GLY B 1 74 ? 41.171 36.945 33.550 1.00 10.32 46 GLY B O 1
ATOM 1304 N N . LYS B 1 75 ? 42.987 35.686 33.307 1.00 10.72 47 LYS B N 1
ATOM 1305 C CA . LYS B 1 75 ? 42.256 34.435 33.459 1.00 11.15 47 LYS B CA 1
ATOM 1306 C C . LYS B 1 75 ? 41.962 34.243 34.943 1.00 10.60 47 LYS B C 1
ATOM 1307 O O . LYS B 1 75 ? 42.884 34.146 35.752 1.00 10.93 47 LYS B O 1
ATOM 1313 N N . LYS B 1 76 ? 40.684 34.170 35.279 1.00 10.21 48 LYS B N 1
ATOM 1314 C CA . LYS B 1 76 ? 40.266 33.981 36.670 1.00 9.78 48 LYS B CA 1
ATOM 1315 C C . LYS B 1 76 ? 39.738 32.563 36.829 1.00 9.73 48 LYS B C 1
ATOM 1316 O O . LYS B 1 76 ? 38.753 32.183 36.175 1.00 10.28 48 LYS B O 1
ATOM 1322 N N . THR B 1 77 ? 40.406 31.801 37.684 1.00 9.58 49 THR B N 1
ATOM 1323 C CA . THR B 1 77 ? 40.001 30.427 37.957 1.00 9.72 49 THR B CA 1
ATOM 1324 C C . THR B 1 77 ? 39.364 30.369 39.330 1.00 9.75 49 THR B C 1
ATOM 1325 O O . THR B 1 77 ? 40.038 30.559 40.338 1.00 10.03 49 THR B O 1
ATOM 1329 N N . PHE B 1 78 ? 38.067 30.096 39.364 1.00 9.60 50 PHE B N 1
ATOM 1330 C CA . PHE B 1 78 ? 37.341 29.929 40.617 1.00 10.00 50 PHE B CA 1
ATOM 1331 C C . PHE B 1 78 ? 37.366 28.446 40.972 1.00 10.89 50 PHE B C 1
ATOM 1332 O O . PHE B 1 78 ? 36.790 27.628 40.261 1.00 9.98 50 PHE B O 1
ATOM 1340 N N . THR B 1 79 ? 38.041 28.110 42.068 1.00 10.90 51 THR B N 1
ATOM 1341 C CA . THR B 1 79 ? 38.197 26.704 42.453 1.00 11.74 51 THR B CA 1
ATOM 1342 C C . THR B 1 79 ? 36.980 26.190 43.222 1.00 12.44 51 THR B C 1
ATOM 1343 O O . THR B 1 79 ? 36.797 24.963 43.348 1.00 13.76 51 THR B O 1
ATOM 1347 N N . GLY B 1 80 ? 36.162 27.108 43.712 1.00 12.12 52 GLY B N 1
ATOM 1348 C CA . GLY B 1 80 ? 34.929 26.785 44.426 1.00 12.82 52 GLY B CA 1
ATOM 1349 C C . GLY B 1 80 ? 33.680 26.966 43.599 1.00 13.17 52 GLY B C 1
ATOM 1350 O O . GLY B 1 80 ? 33.706 26.863 42.373 1.00 14.42 52 GLY B O 1
ATOM 1351 N N . ASN B 1 81 ? 32.581 27.227 44.288 1.00 13.56 53 ASN B N 1
ATOM 1352 C CA . ASN B 1 81 ? 31.282 27.371 43.633 1.00 13.74 53 ASN B CA 1
ATOM 1353 C C . ASN B 1 81 ? 31.044 28.839 43.359 1.00 14.35 53 ASN B C 1
ATOM 1354 O O . ASN B 1 81 ? 31.450 29.686 44.151 1.00 15.38 53 ASN B O 1
ATOM 1359 N N . VAL B 1 82 ? 30.413 29.127 42.226 1.00 13.80 54 VAL B N 1
ATOM 1360 C CA . VAL B 1 82 ? 30.058 30.482 41.841 1.00 14.11 54 VAL B CA 1
ATOM 1361 C C . VAL B 1 82 ? 28.566 30.530 41.615 1.00 14.72 54 VAL B C 1
ATOM 1362 O O . VAL B 1 82 ? 27.986 29.616 41.000 1.00 14.42 54 VAL B O 1
ATOM 1366 N N . GLU B 1 83 ? 27.943 31.583 42.125 1.00 15.13 55 GLU B N 1
ATOM 1367 C CA . GLU B 1 83 ? 26.539 31.847 41.851 1.00 15.86 55 GLU B CA 1
ATOM 1368 C C . GLU B 1 83 ? 26.395 33.229 41.257 1.00 16.20 55 GLU B C 1
ATOM 1369 O O . GLU B 1 83 ? 27.084 34.178 41.674 1.00 15.80 55 GLU B O 1
ATOM 1375 N N . VAL B 1 84 ? 25.503 33.337 40.275 1.00 15.73 56 VAL B N 1
ATOM 1376 C CA . VAL B 1 84 ? 25.172 34.622 39.674 1.00 16.80 56 VAL B CA 1
ATOM 1377 C C . VAL B 1 84 ? 23.675 34.793 39.836 1.00 17.35 56 VAL B C 1
ATOM 1378 O O . VAL B 1 84 ? 22.918 33.945 39.392 1.00 16.85 56 VAL B O 1
ATOM 1382 N N . ASN B 1 85 ? 23.279 35.870 40.505 1.00 18.12 57 ASN B N 1
ATOM 1383 C CA . ASN B 1 85 ? 21.862 36.166 40.771 1.00 19.01 57 ASN B CA 1
ATOM 1384 C C . ASN B 1 85 ? 21.226 36.990 39.658 1.00 19.76 57 ASN B C 1
ATOM 1385 O O . ASN B 1 85 ? 19.999 36.968 39.488 1.00 20.12 57 ASN B O 1
ATOM 1390 N N . GLY B 1 86 ? 22.051 37.737 38.924 1.00 19.99 58 GLY B N 1
ATOM 1391 C CA . GLY B 1 86 ? 21.597 38.514 37.769 1.00 20.63 58 GLY B CA 1
ATOM 1392 C C . GLY B 1 86 ? 21.742 37.713 36.491 1.00 21.23 58 GLY B C 1
ATOM 1393 O O . GLY B 1 86 ? 21.637 36.480 36.497 1.00 22.55 58 GLY B O 1
ATOM 1394 N N . SER B 1 87 ? 21.983 38.407 35.386 1.00 21.66 59 SER B N 1
ATOM 1395 C CA . SER B 1 87 ? 22.236 37.749 34.117 1.00 21.92 59 SER B CA 1
ATOM 1396 C C . SER B 1 87 ? 23.707 37.372 33.965 1.00 21.76 59 SER B C 1
ATOM 1397 O O . SER B 1 87 ? 24.595 38.030 34.519 1.00 21.39 59 SER B O 1
ATOM 1400 N N . LEU B 1 88 ? 23.951 36.312 33.211 1.00 21.77 60 LEU B N 1
ATOM 1401 C CA . LEU B 1 88 ? 25.294 35.922 32.811 1.00 21.83 60 LEU B CA 1
ATOM 1402 C C . LEU B 1 88 ? 25.351 35.965 31.292 1.00 22.32 60 LEU B C 1
ATOM 1403 O O . LEU B 1 88 ? 24.677 35.168 30.614 1.00 22.42 60 LEU B O 1
ATOM 1408 N N . THR B 1 89 ? 26.129 36.909 30.766 1.00 21.80 61 THR B N 1
ATOM 1409 C CA . THR B 1 89 ? 26.209 37.163 29.329 1.00 21.71 61 THR B CA 1
ATOM 1410 C C . THR B 1 89 ? 27.560 36.721 28.769 1.00 21.49 61 THR B C 1
ATOM 1411 O O . THR B 1 89 ? 28.619 37.092 29.305 1.00 20.88 61 THR B O 1
ATOM 1415 N N . LEU B 1 90 ? 27.522 35.939 27.689 1.00 21.05 62 LEU B N 1
ATOM 1416 C CA . LEU B 1 90 ? 28.714 35.479 26.982 1.00 21.03 62 LEU B CA 1
ATOM 1417 C C . LEU B 1 90 ? 28.779 36.145 25.603 1.00 20.70 62 LEU B C 1
ATOM 1418 O O . LEU B 1 90 ? 27.797 36.763 25.190 1.00 20.64 62 LEU B O 1
ATOM 1423 N N . PRO B 1 91 ? 29.925 36.028 24.904 1.00 20.74 63 PRO B N 1
ATOM 1424 C CA . PRO B 1 91 ? 30.039 36.674 23.590 1.00 20.68 63 PRO B CA 1
ATOM 1425 C C . PRO B 1 91 ? 29.023 36.096 22.603 1.00 20.64 63 PRO B C 1
ATOM 1426 O O . PRO B 1 91 ? 28.902 34.871 22.507 1.00 21.09 63 PRO B O 1
ATOM 1430 N N . THR B 1 92 ? 28.306 36.966 21.894 1.00 20.42 64 THR B N 1
ATOM 1431 C CA . THR B 1 92 ? 27.261 36.524 20.981 1.00 19.98 64 THR B CA 1
ATOM 1432 C C . THR B 1 92 ? 27.425 37.093 19.577 1.00 19.43 64 THR B C 1
ATOM 1433 O O . THR B 1 92 ? 27.870 38.223 19.380 1.00 19.56 64 THR B O 1
ATOM 1437 N N . LYS B 1 93 ? 27.076 36.278 18.595 1.00 17.86 65 LYS B N 1
ATOM 1438 C CA . LYS B 1 93 ? 27.118 36.699 17.207 1.00 17.35 65 LYS B CA 1
ATOM 1439 C C . LYS B 1 93 ? 26.062 35.896 16.484 1.00 16.17 65 LYS B C 1
ATOM 1440 O O . LYS B 1 93 ? 25.873 34.724 16.801 1.00 15.04 65 LYS B O 1
ATOM 1446 N N . SER B 1 94 ? 25.395 36.523 15.520 1.00 15.43 66 SER B N 1
ATOM 1447 C CA . SER B 1 94 ? 24.334 35.854 14.766 1.00 15.15 66 SER B CA 1
ATOM 1448 C C . SER B 1 94 ? 24.632 35.854 13.277 1.00 15.42 66 SER B C 1
ATOM 1449 O O . SER B 1 94 ? 25.367 36.711 12.774 1.00 15.70 66 SER B O 1
ATOM 1452 N N . TRP B 1 95 ? 24.070 34.864 12.585 1.00 14.69 67 TRP B N 1
ATOM 1453 C CA . TRP B 1 95 ? 24.207 34.733 11.136 1.00 14.67 67 TRP B CA 1
ATOM 1454 C C . TRP B 1 95 ? 23.019 33.938 10.635 1.00 14.40 67 TRP B C 1
ATOM 1455 O O . TRP B 1 95 ? 22.548 33.019 11.306 1.00 14.89 67 TRP B O 1
ATOM 1466 N N . SER B 1 96 ? 22.526 34.310 9.462 1.00 14.41 68 SER B N 1
ATOM 1467 C CA . SER B 1 96 ? 21.494 33.534 8.789 1.00 14.53 68 SER B CA 1
ATOM 1468 C C . SER B 1 96 ? 21.817 33.526 7.306 1.00 14.23 68 SER B C 1
ATOM 1469 O O . SER B 1 96 ? 22.317 34.519 6.759 1.00 14.76 68 SER B O 1
ATOM 1472 N N . GLY B 1 97 ? 21.563 32.398 6.657 1.00 13.53 69 GLY B N 1
ATOM 1473 C CA . GLY B 1 97 ? 21.796 32.279 5.218 1.00 13.11 69 GLY B CA 1
ATOM 1474 C C . GLY B 1 97 ? 21.022 31.117 4.642 1.00 12.77 69 GLY B C 1
ATOM 1475 O O . GLY B 1 97 ? 20.691 30.168 5.362 1.00 11.48 69 GLY B O 1
ATOM 1476 N N . GLU B 1 98 ? 20.741 31.192 3.345 1.00 12.82 70 GLU B N 1
ATOM 1477 C CA . GLU B 1 98 ? 20.153 30.072 2.636 1.00 12.77 70 GLU B CA 1
ATOM 1478 C C . GLU B 1 98 ? 21.256 29.097 2.267 1.00 12.26 70 GLU B C 1
ATOM 1479 O O . GLU B 1 98 ? 22.060 29.375 1.380 1.00 11.93 70 GLU B O 1
ATOM 1485 N N . LEU B 1 99 ? 21.266 27.924 2.903 1.00 11.06 71 LEU B N 1
ATOM 1486 C CA . LEU B 1 99 ? 22.277 26.915 2.617 1.00 10.91 71 LEU B CA 1
ATOM 1487 C C . LEU B 1 99 ? 22.190 26.431 1.180 1.00 11.01 71 LEU B C 1
ATOM 1488 O O . LEU B 1 99 ? 23.216 26.218 0.513 1.00 11.32 71 LEU B O 1
ATOM 1493 N N . GLY B 1 100 ? 20.952 26.247 0.727 1.00 10.85 72 GLY B N 1
ATOM 1494 C CA . GLY B 1 100 ? 20.673 25.704 -0.601 1.00 10.76 72 GLY B CA 1
ATOM 1495 C C . GLY B 1 100 ? 19.280 25.130 -0.675 1.00 10.44 72 GLY B C 1
ATOM 1496 O O . GLY B 1 100 ? 18.694 24.737 0.344 1.00 10.50 72 GLY B O 1
ATOM 1497 N N . GLY B 1 101 ? 18.743 25.080 -1.891 1.00 10.75 73 GLY B N 1
ATOM 1498 C CA . GLY B 1 101 ? 17.421 24.529 -2.123 1.00 10.67 73 GLY B CA 1
ATOM 1499 C C . GLY B 1 101 ? 16.280 25.182 -1.371 1.00 10.73 73 GLY B C 1
ATOM 1500 O O . GLY B 1 101 ? 15.218 24.585 -1.239 1.00 10.98 73 GLY B O 1
ATOM 1501 N N . GLY B 1 102 ? 16.492 26.415 -0.901 1.00 10.91 74 GLY B N 1
ATOM 1502 C CA . GLY B 1 102 ? 15.459 27.133 -0.153 1.00 10.40 74 GLY B CA 1
ATOM 1503 C C . GLY B 1 102 ? 15.575 26.988 1.357 1.00 9.92 74 GLY B C 1
ATOM 1504 O O . GLY B 1 102 ? 14.877 27.674 2.094 1.00 10.38 74 GLY B O 1
ATOM 1505 N N . ILE B 1 103 ? 16.451 26.107 1.818 1.00 9.56 75 ILE B N 1
ATOM 1506 C CA . ILE B 1 103 ? 16.603 25.869 3.259 1.00 10.21 75 ILE B CA 1
ATOM 1507 C C . ILE B 1 103 ? 17.439 26.992 3.861 1.00 9.97 75 ILE B C 1
ATOM 1508 O O . ILE B 1 103 ? 18.543 27.279 3.395 1.00 9.99 75 ILE B O 1
ATOM 1513 N N . ILE B 1 104 ? 16.905 27.627 4.906 1.00 10.62 76 ILE B N 1
ATOM 1514 C CA . ILE B 1 104 ? 17.593 28.694 5.605 1.00 11.26 76 ILE B CA 1
ATOM 1515 C C . ILE B 1 104 ? 18.031 28.203 6.990 1.00 11.36 76 ILE B C 1
ATOM 1516 O O . ILE B 1 104 ? 17.256 27.558 7.715 1.00 11.74 76 ILE B O 1
ATOM 1521 N N . LEU B 1 105 ? 19.264 28.518 7.357 1.00 10.70 77 LEU B N 1
ATOM 1522 C CA . LEU B 1 105 ? 19.778 28.196 8.676 1.00 10.67 77 LEU B CA 1
ATOM 1523 C C . LEU B 1 105 ? 20.073 29.511 9.392 1.00 10.92 77 LEU B C 1
ATOM 1524 O O . LEU B 1 105 ? 20.792 30.352 8.860 1.00 11.23 77 LEU B O 1
ATOM 1529 N N . SER B 1 106 ? 19.475 29.679 10.572 1.00 9.93 78 SER B N 1
ATOM 1530 C CA . SER B 1 106 ? 19.704 30.857 11.413 1.00 10.84 78 SER B CA 1
ATOM 1531 C C . SER B 1 106 ? 20.472 30.428 12.658 1.00 11.04 78 SER B C 1
ATOM 1532 O O . SER B 1 106 ? 20.079 29.501 13.365 1.00 10.51 78 SER B O 1
ATOM 1535 N N . LEU B 1 107 ? 21.590 31.095 12.921 1.00 10.64 79 LEU B N 1
ATOM 1536 C CA . LEU B 1 107 ? 22.512 30.677 13.971 1.00 10.91 79 LEU B CA 1
ATOM 1537 C C . LEU B 1 107 ? 22.796 31.829 14.905 1.00 11.27 79 LEU B C 1
ATOM 1538 O O . LEU B 1 107 ? 22.845 32.986 14.483 1.00 12.51 79 LEU B O 1
ATOM 1543 N N . ARG B 1 108 ? 22.967 31.507 16.185 1.00 11.37 80 ARG B N 1
ATOM 1544 C CA . ARG B 1 108 ? 23.492 32.474 17.145 1.00 11.97 80 ARG B CA 1
ATOM 1545 C C . ARG B 1 108 ? 24.459 31.772 18.067 1.00 12.36 80 ARG B C 1
ATOM 1546 O O . ARG B 1 108 ? 24.091 30.835 18.768 1.00 11.80 80 ARG B O 1
ATOM 1554 N N . LYS B 1 109 ? 25.703 32.236 18.073 1.00 13.42 81 LYS B N 1
ATOM 1555 C CA . LYS B 1 109 ? 26.722 31.673 18.935 1.00 14.72 81 LYS B CA 1
ATOM 1556 C C . LYS B 1 109 ? 26.690 32.409 20.271 1.00 15.22 81 LYS B C 1
ATOM 1557 O O . LYS B 1 109 ? 26.630 33.639 20.292 1.00 16.25 81 LYS B O 1
ATOM 1563 N N . LYS B 1 110 ? 26.686 31.649 21.360 1.00 14.86 82 LYS B N 1
ATOM 1564 C CA . LYS B 1 110 ? 26.818 32.185 22.714 1.00 15.69 82 LYS B CA 1
ATOM 1565 C C . LYS B 1 110 ? 27.965 31.417 23.326 1.00 15.42 82 LYS B C 1
ATOM 1566 O O . LYS B 1 110 ? 27.838 30.227 23.608 1.00 15.17 82 LYS B O 1
ATOM 1572 N N . GLY B 1 111 ? 29.112 32.072 23.479 1.00 16.27 83 GLY B N 1
ATOM 1573 C CA . GLY B 1 111 ? 30.336 31.369 23.837 1.00 16.74 83 GLY B CA 1
ATOM 1574 C C . GLY B 1 111 ? 30.732 30.343 22.794 1.00 16.92 83 GLY B C 1
ATOM 1575 O O . GLY B 1 111 ? 30.922 30.675 21.623 1.00 17.59 83 GLY B O 1
ATOM 1576 N N . THR B 1 112 ? 30.861 29.088 23.215 1.00 16.89 84 THR B N 1
ATOM 1577 C CA . THR B 1 112 ? 31.229 28.018 22.301 1.00 16.55 84 THR B CA 1
ATOM 1578 C C . THR B 1 112 ? 30.061 27.086 21.982 1.00 15.68 84 THR B C 1
ATOM 1579 O O . THR B 1 112 ? 30.267 26.015 21.412 1.00 16.93 84 THR B O 1
ATOM 1583 N N . THR B 1 113 ? 28.850 27.522 22.302 1.00 14.19 85 THR B N 1
ATOM 1584 C CA . THR B 1 113 ? 27.627 26.831 21.876 1.00 13.30 85 THR B CA 1
ATOM 1585 C C . THR B 1 113 ? 26.902 27.644 20.815 1.00 12.17 85 THR B C 1
ATOM 1586 O O . THR B 1 113 ? 26.771 28.859 20.942 1.00 11.64 85 THR B O 1
ATOM 1590 N N . VAL B 1 114 ? 26.432 26.967 19.762 1.00 10.56 86 VAL B N 1
ATOM 1591 C CA . VAL B 1 114 ? 25.644 27.627 18.737 1.00 10.69 86 VAL B CA 1
ATOM 1592 C C . VAL B 1 114 ? 24.191 27.183 18.815 1.00 10.20 86 VAL B C 1
ATOM 1593 O O . VAL B 1 114 ? 23.896 25.989 18.790 1.00 9.45 86 VAL B O 1
ATOM 1597 N N . GLU B 1 115 ? 23.306 28.161 18.954 1.00 9.93 87 GLU B N 1
ATOM 1598 C CA . GLU B 1 115 ? 21.874 27.956 18.836 1.00 10.57 87 GLU B CA 1
ATOM 1599 C C . GLU B 1 115 ? 21.506 27.949 17.369 1.00 10.24 87 GLU B C 1
ATOM 1600 O O . GLU B 1 115 ? 21.861 28.883 16.653 1.00 9.92 87 GLU B O 1
ATOM 1606 N N . TYR B 1 116 ? 20.739 26.950 16.929 1.00 9.87 88 TYR B N 1
ATOM 1607 C CA . TYR B 1 116 ? 20.263 26.940 15.546 1.00 10.11 88 TYR B CA 1
ATOM 1608 C C . TYR B 1 116 ? 18.740 26.886 15.433 1.00 10.07 88 TYR B C 1
ATOM 1609 O O . TYR B 1 116 ? 18.047 26.368 16.321 1.00 8.96 88 TYR B O 1
ATOM 1618 N N . SER B 1 117 ? 18.242 27.419 14.329 1.00 10.49 89 SER B N 1
ATOM 1619 C CA . SER B 1 117 ? 16.850 27.232 13.934 1.00 10.87 89 SER B CA 1
ATOM 1620 C C . SER B 1 117 ? 16.822 27.021 12.432 1.00 10.86 89 SER B C 1
ATOM 1621 O O . SER B 1 117 ? 17.313 27.844 11.660 1.00 10.35 89 SER B O 1
ATOM 1624 N N . ILE B 1 118 ? 16.271 25.892 12.024 1.00 9.83 90 ILE B N 1
ATOM 1625 C CA . ILE B 1 118 ? 16.114 25.571 10.606 1.00 10.28 90 ILE B CA 1
ATOM 1626 C C . ILE B 1 118 ? 14.846 26.226 10.077 1.00 10.62 90 ILE B C 1
ATOM 1627 O O . ILE B 1 118 ? 13.792 26.160 10.713 1.00 11.04 90 ILE B O 1
ATOM 1632 N N . GLY B 1 119 ? 14.940 26.842 8.902 1.00 9.66 91 GLY B N 1
ATOM 1633 C CA . GLY B 1 119 ? 13.789 27.532 8.314 1.00 10.06 91 GLY B CA 1
ATOM 1634 C C . GLY B 1 119 ? 13.765 27.445 6.806 1.00 9.55 91 GLY B C 1
ATOM 1635 O O . GLY B 1 119 ? 14.434 26.611 6.211 1.00 9.85 91 GLY B O 1
ATOM 1636 N N . GLY B 1 120 ? 13.016 28.355 6.201 1.00 10.20 92 GLY B N 1
ATOM 1637 C CA . GLY B 1 120 ? 12.840 28.366 4.769 1.00 10.49 92 GLY B CA 1
ATOM 1638 C C . GLY B 1 120 ? 11.884 27.302 4.288 1.00 10.29 92 GLY B C 1
ATOM 1639 O O . GLY B 1 120 ? 10.982 26.885 5.007 1.00 10.22 92 GLY B O 1
ATOM 1640 N N . GLU B 1 121 ? 12.070 26.875 3.047 1.00 11.18 93 GLU B N 1
ATOM 1641 C CA . GLU B 1 121 ? 11.140 25.980 2.383 1.00 12.14 93 GLU B CA 1
ATOM 1642 C C . GLU B 1 121 ? 11.888 25.336 1.236 1.00 11.85 93 GLU B C 1
ATOM 1643 O O . GLU B 1 121 ? 12.633 26.013 0.547 1.00 12.66 93 GLU B O 1
ATOM 1649 N N . ILE B 1 122 ? 11.716 24.038 1.034 1.00 11.48 94 ILE B N 1
ATOM 1650 C CA . ILE B 1 122 ? 12.414 23.393 -0.081 1.00 11.88 94 ILE B CA 1
ATOM 1651 C C . ILE B 1 122 ? 11.720 23.848 -1.361 1.00 12.14 94 ILE B C 1
ATOM 1652 O O . ILE B 1 122 ? 10.542 23.582 -1.563 1.00 11.90 94 ILE B O 1
ATOM 1657 N N . SER B 1 123 ? 12.458 24.566 -2.200 1.00 12.81 95 SER B N 1
ATOM 1658 C CA . SER B 1 123 ? 11.885 25.200 -3.390 1.00 14.06 95 SER B CA 1
ATOM 1659 C C . SER B 1 123 ? 12.541 24.692 -4.668 1.00 14.55 95 SER B C 1
ATOM 1660 O O . SER B 1 123 ? 12.197 25.150 -5.756 1.00 15.79 95 SER B O 1
ATOM 1663 N N . SER B 1 124 ? 13.479 23.756 -4.543 1.00 15.06 96 SER B N 1
ATOM 1664 C CA . SER B 1 124 ? 14.028 23.052 -5.700 1.00 15.20 96 SER B CA 1
ATOM 1665 C C . SER B 1 124 ? 14.515 21.682 -5.262 1.00 15.41 96 SER B C 1
ATOM 1666 O O . SER B 1 124 ? 14.585 21.406 -4.073 1.00 15.40 96 SER B O 1
ATOM 1669 N N . SER B 1 125 ? 14.840 20.816 -6.214 1.00 14.69 97 SER B N 1
ATOM 1670 C CA . SER B 1 125 ? 15.324 19.492 -5.878 1.00 14.22 97 SER B CA 1
ATOM 1671 C C . SER B 1 125 ? 16.634 19.511 -5.092 1.00 13.23 97 SER B C 1
ATOM 1672 O O . SER B 1 125 ? 17.621 20.125 -5.517 1.00 12.68 97 SER B O 1
ATOM 1675 N N . ILE B 1 126 ? 16.635 18.823 -3.946 1.00 12.41 98 ILE B N 1
ATOM 1676 C CA . ILE B 1 126 ? 17.832 18.598 -3.153 1.00 12.27 98 ILE B CA 1
ATOM 1677 C C . ILE B 1 126 ? 18.039 17.089 -3.137 1.00 11.50 98 ILE B C 1
ATOM 1678 O O . ILE B 1 126 ? 17.154 16.366 -2.668 1.00 12.18 98 ILE B O 1
ATOM 1683 N N . LEU B 1 127 ? 19.162 16.604 -3.664 1.00 11.46 99 LEU B N 1
ATOM 1684 C CA . LEU B 1 127 ? 19.401 15.158 -3.678 1.00 11.03 99 LEU B CA 1
ATOM 1685 C C . LEU B 1 127 ? 19.856 14.614 -2.324 1.00 10.64 99 LEU B C 1
ATOM 1686 O O . LEU B 1 127 ? 20.556 15.274 -1.548 1.00 10.05 99 LEU B O 1
ATOM 1691 N N . ALA B 1 128 ? 19.469 13.373 -2.039 1.00 11.21 100 ALA B N 1
ATOM 1692 C CA . ALA B 1 128 ? 19.923 12.704 -0.830 1.00 11.00 100 ALA B CA 1
ATOM 1693 C C . ALA B 1 128 ? 21.436 12.764 -0.722 1.00 11.80 100 ALA B C 1
ATOM 1694 O O . ALA B 1 128 ? 22.109 12.485 -1.710 1.00 11.06 100 ALA B O 1
ATOM 1696 N N . ASN B 1 129 ? 21.960 13.100 0.469 1.00 11.27 101 ASN B N 1
ATOM 1697 C CA . ASN B 1 129 ? 23.411 13.094 0.764 1.00 12.79 101 ASN B CA 1
ATOM 1698 C C . ASN B 1 129 ? 24.174 14.236 0.109 1.00 12.67 101 ASN B C 1
ATOM 1699 O O . ASN B 1 129 ? 25.429 14.265 0.176 1.00 14.09 101 ASN B O 1
ATOM 1704 N N . SER B 1 130 ? 23.465 15.202 -0.468 1.00 12.47 102 SER B N 1
ATOM 1705 C CA . SER B 1 130 ? 24.120 16.249 -1.254 1.00 11.98 102 SER B CA 1
ATOM 1706 C C . SER B 1 130 ? 24.623 17.402 -0.416 1.00 11.75 102 SER B C 1
ATOM 1707 O O . SER B 1 130 ? 24.078 17.715 0.647 1.00 12.20 102 SER B O 1
ATOM 1710 N N . ASN B 1 131 ? 25.673 18.042 -0.916 1.00 11.57 103 ASN B N 1
ATOM 1711 C CA . ASN B 1 131 ? 26.111 19.313 -0.367 1.00 11.65 103 ASN B CA 1
ATOM 1712 C C . ASN B 1 131 ? 25.135 20.434 -0.688 1.00 11.56 103 ASN B C 1
ATOM 1713 O O . ASN B 1 131 ? 24.588 20.520 -1.797 1.00 11.48 103 ASN B O 1
ATOM 1718 N N . LEU B 1 132 ? 24.935 21.308 0.295 1.00 11.11 104 LEU B N 1
ATOM 1719 C CA . LEU B 1 132 ? 24.127 22.488 0.141 1.00 11.52 104 LEU B CA 1
ATOM 1720 C C . LEU B 1 132 ? 25.116 23.613 -0.172 1.00 11.59 104 LEU B C 1
ATOM 1721 O O . LEU B 1 132 ? 25.966 23.965 0.651 1.00 12.96 104 LEU B O 1
ATOM 1726 N N . VAL B 1 133 ? 25.037 24.116 -1.398 1.00 12.68 105 VAL B N 1
ATOM 1727 C CA . VAL B 1 133 ? 26.142 24.901 -1.979 1.00 13.11 105 VAL B CA 1
ATOM 1728 C C . VAL B 1 133 ? 25.783 26.338 -2.316 1.00 14.12 105 VAL B C 1
ATOM 1729 O O . VAL B 1 133 ? 26.571 27.027 -2.987 1.00 15.56 105 VAL B O 1
ATOM 1733 N N . ASN B 1 134 ? 24.638 26.819 -1.835 1.00 13.70 106 ASN B N 1
ATOM 1734 C CA . ASN B 1 134 ? 24.322 28.235 -2.006 1.00 13.82 106 ASN B CA 1
ATOM 1735 C C . ASN B 1 134 ? 25.145 29.077 -1.042 1.00 14.13 106 ASN B C 1
ATOM 1736 O O . ASN B 1 134 ? 25.721 30.101 -1.437 1.00 13.70 106 ASN B O 1
ATOM 1741 N N . ARG B 1 135 ? 25.177 28.665 0.227 1.00 13.62 107 ARG B N 1
ATOM 1742 C CA . ARG B 1 135 ? 25.968 29.336 1.256 1.00 14.74 107 ARG B CA 1
ATOM 1743 C C . ARG B 1 135 ? 26.527 28.331 2.241 1.00 14.39 107 ARG B C 1
ATOM 1744 O O . ARG B 1 135 ? 25.806 27.434 2.700 1.00 13.87 107 ARG B O 1
ATOM 1752 N N . SER B 1 136 ? 27.800 28.515 2.587 1.00 14.04 108 SER B N 1
ATOM 1753 C CA . SER B 1 136 ? 28.429 27.751 3.642 1.00 14.10 108 SER B CA 1
ATOM 1754 C C . SER B 1 136 ? 28.229 28.467 4.964 1.00 13.56 108 SER B C 1
ATOM 1755 O O . SER B 1 136 ? 28.073 29.685 5.018 1.00 13.46 108 SER B O 1
ATOM 1758 N N . VAL B 1 137 ? 28.249 27.703 6.043 1.00 13.81 109 VAL B N 1
ATOM 1759 C CA . VAL B 1 137 ? 28.232 28.314 7.371 1.00 13.91 109 VAL B CA 1
ATOM 1760 C C . VAL B 1 137 ? 29.585 29.003 7.571 1.00 14.41 109 VAL B C 1
ATOM 1761 O O . VAL B 1 137 ? 30.633 28.387 7.355 1.00 13.65 109 VAL B O 1
ATOM 1765 N N . PRO B 1 138 ? 29.571 30.286 7.964 1.00 14.75 110 PRO B N 1
ATOM 1766 C CA . PRO B 1 138 ? 30.853 30.958 8.194 1.00 15.47 110 PRO B CA 1
ATOM 1767 C C . PRO B 1 138 ? 31.765 30.264 9.206 1.00 16.01 110 PRO B C 1
ATOM 1768 O O . PRO B 1 138 ? 31.297 29.658 10.172 1.00 14.80 110 PRO B O 1
ATOM 1772 N N . ASN B 1 139 ? 33.073 30.365 8.986 1.00 16.55 111 ASN B N 1
ATOM 1773 C CA . ASN B 1 139 ? 34.064 29.711 9.847 1.00 17.50 111 ASN B CA 1
ATOM 1774 C C . ASN B 1 139 ? 33.815 29.862 11.354 1.00 17.33 111 ASN B C 1
ATOM 1775 O O . ASN B 1 139 ? 34.021 28.914 12.115 1.00 16.81 111 ASN B O 1
ATOM 1780 N N . GLU B 1 140 ? 33.371 31.047 11.764 1.00 17.88 112 GLU B N 1
ATOM 1781 C CA . GLU B 1 140 ? 33.163 31.382 13.170 1.00 18.01 112 GLU B CA 1
ATOM 1782 C C . GLU B 1 140 ? 32.134 30.458 13.831 1.00 17.28 112 GLU B C 1
ATOM 1783 O O . GLU B 1 140 ? 32.162 30.259 15.045 1.00 17.74 112 GLU B O 1
ATOM 1789 N N . PHE B 1 141 ? 31.232 29.909 13.020 1.00 16.06 113 PHE B N 1
ATOM 1790 C CA . PHE B 1 141 ? 30.148 29.058 13.511 1.00 15.11 113 PHE B CA 1
ATOM 1791 C C . PHE B 1 141 ? 30.381 27.586 13.190 1.00 14.69 113 PHE B C 1
ATOM 1792 O O . PHE B 1 141 ? 29.527 26.746 13.485 1.00 14.66 113 PHE B O 1
ATOM 1800 N N . CYS B 1 142 ? 31.512 27.265 12.565 1.00 14.01 114 CYS B N 1
ATOM 1801 C CA . CYS B 1 142 ? 31.782 25.880 12.163 1.00 14.18 114 CYS B CA 1
ATOM 1802 C C . CYS B 1 142 ? 32.310 25.095 13.344 1.00 13.89 114 CYS B C 1
ATOM 1803 O O . CYS B 1 142 ? 33.179 25.588 14.072 1.00 14.06 114 CYS B O 1
ATOM 1806 N N . PRO B 1 143 ? 31.792 23.867 13.548 1.00 14.16 115 PRO B N 1
ATOM 1807 C CA . PRO B 1 143 ? 32.227 23.074 14.675 1.00 15.08 115 PRO B CA 1
ATOM 1808 C C . PRO B 1 143 ? 33.551 22.350 14.440 1.00 15.85 115 PRO B C 1
ATOM 1809 O O . PRO B 1 143 ? 33.917 22.045 13.304 1.00 16.45 115 PRO B O 1
ATOM 1813 N N . ARG B 1 144 ? 34.249 22.060 15.529 1.00 17.62 116 ARG B N 1
ATOM 1814 C CA . ARG B 1 144 ? 35.413 21.176 15.505 1.00 18.22 116 ARG B CA 1
ATOM 1815 C C . ARG B 1 144 ? 34.999 19.780 15.054 1.00 18.05 116 ARG B C 1
ATOM 1816 O O . ARG B 1 144 ? 35.694 19.129 14.275 1.00 18.28 116 ARG B O 1
ATOM 1824 N N . ASN B 1 145 ? 33.844 19.329 15.542 1.00 17.90 117 ASN B N 1
ATOM 1825 C CA . ASN B 1 145 ? 33.327 18.014 15.190 1.00 17.79 117 ASN B CA 1
ATOM 1826 C C . ASN B 1 145 ? 31.998 18.150 14.487 1.00 16.81 117 ASN B C 1
ATOM 1827 O O . ASN B 1 145 ? 31.115 18.875 14.970 1.00 16.84 117 ASN B O 1
ATOM 1832 N N . ARG B 1 146 ? 31.858 17.435 13.378 1.00 15.85 118 ARG B N 1
ATOM 1833 C CA . ARG B 1 146 ? 30.618 17.421 12.591 1.00 14.65 118 ARG B CA 1
ATOM 1834 C C . ARG B 1 146 ? 29.398 17.238 13.492 1.00 12.85 118 ARG B C 1
ATOM 1835 O O . ARG B 1 146 ? 29.386 16.367 14.362 1.00 12.37 118 ARG B O 1
ATOM 1843 N N . CYS B 1 147 ? 28.386 18.073 13.294 1.00 11.52 119 CYS B N 1
ATOM 1844 C CA . CYS B 1 147 ? 27.134 17.934 14.039 1.00 10.83 119 CYS B CA 1
ATOM 1845 C C . CYS B 1 147 ? 25.992 17.630 13.099 1.00 10.21 119 CYS B C 1
ATOM 1846 O O . CYS B 1 147 ? 25.997 18.064 11.961 1.00 10.49 119 CYS B O 1
ATOM 1849 N N . SER B 1 148 ? 25.016 16.883 13.603 1.00 8.01 120 SER B N 1
ATOM 1850 C CA . SER B 1 148 ? 23.858 16.458 12.814 1.00 8.24 120 SER B CA 1
ATOM 1851 C C . SER B 1 148 ? 22.629 17.084 13.445 1.00 8.07 120 SER B C 1
ATOM 1852 O O . SER B 1 148 ? 22.293 16.770 14.582 1.00 8.36 120 SER B O 1
ATOM 1855 N N . LEU B 1 149 ? 21.990 17.989 12.726 1.00 7.32 121 LEU B N 1
ATOM 1856 C CA . LEU B 1 149 ? 20.880 18.753 13.256 1.00 7.43 121 LEU B CA 1
ATOM 1857 C C . LEU B 1 149 ? 19.562 18.180 12.745 1.00 7.42 121 LEU B C 1
ATOM 1858 O O . LEU B 1 149 ? 19.262 18.230 11.550 1.00 7.01 121 LEU B O 1
ATOM 1863 N N . VAL B 1 150 ? 18.779 17.628 13.666 1.00 7.09 122 VAL B N 1
ATOM 1864 C CA . VAL B 1 150 ? 17.570 16.927 13.297 1.00 7.03 122 VAL B CA 1
ATOM 1865 C C . VAL B 1 150 ? 16.449 17.933 13.140 1.00 7.80 122 VAL B C 1
ATOM 1866 O O . VAL B 1 150 ? 16.237 18.804 14.005 1.00 8.76 122 VAL B O 1
ATOM 1870 N N . GLY B 1 151 ? 15.709 17.773 12.055 1.00 7.26 123 GLY B N 1
ATOM 1871 C CA . GLY B 1 151 ? 14.544 18.590 11.783 1.00 7.23 123 GLY B CA 1
ATOM 1872 C C . GLY B 1 151 ? 13.317 17.787 11.414 1.00 7.34 123 GLY B C 1
ATOM 1873 O O . GLY B 1 151 ? 13.361 16.562 11.270 1.00 7.58 123 GLY B O 1
ATOM 1874 N N . HIS B 1 152 ? 12.209 18.505 11.260 1.00 7.18 124 HIS B N 1
ATOM 1875 C CA . HIS B 1 152 ? 10.935 17.896 10.934 1.00 7.29 124 HIS B CA 1
ATOM 1876 C C . HIS B 1 152 ? 10.223 18.710 9.856 1.00 7.27 124 HIS B C 1
ATOM 1877 O O . HIS B 1 152 ? 10.336 19.945 9.819 1.00 7.74 124 HIS B O 1
ATOM 1884 N N . MET B 1 153 ? 9.485 18.016 8.992 1.00 7.49 125 MET B N 1
ATOM 1885 C CA . MET B 1 153 ? 8.723 18.657 7.913 1.00 7.96 125 MET B CA 1
ATOM 1886 C C . MET B 1 153 ? 7.288 18.913 8.337 1.00 7.58 125 MET B C 1
ATOM 1887 O O . MET B 1 153 ? 6.601 18.018 8.792 1.00 6.94 125 MET B O 1
ATOM 1892 N N . VAL B 1 154 ? 6.830 20.149 8.180 1.00 7.80 126 VAL B N 1
ATOM 1893 C CA . VAL B 1 154 ? 5.497 20.525 8.653 1.00 8.74 126 VAL B CA 1
ATOM 1894 C C . VAL B 1 154 ? 4.422 19.640 8.051 1.00 9.04 126 VAL B C 1
ATOM 1895 O O . VAL B 1 154 ? 4.431 19.358 6.839 1.00 10.14 126 VAL B O 1
ATOM 1899 N N . GLY B 1 155 ? 3.495 19.191 8.894 1.00 9.12 127 GLY B N 1
ATOM 1900 C CA . GLY B 1 155 ? 2.250 18.610 8.430 1.00 9.82 127 GLY B CA 1
ATOM 1901 C C . GLY B 1 155 ? 2.159 17.100 8.298 1.00 9.73 127 GLY B C 1
ATOM 1902 O O . GLY B 1 155 ? 1.087 16.579 7.977 1.00 11.26 127 GLY B O 1
ATOM 1903 N N . GLY B 1 156 ? 3.255 16.403 8.573 1.00 9.00 128 GLY B N 1
ATOM 1904 C CA . GLY B 1 156 ? 3.310 14.951 8.520 1.00 8.79 128 GLY B CA 1
ATOM 1905 C C . GLY B 1 156 ? 4.303 14.418 9.532 1.00 8.57 128 GLY B C 1
ATOM 1906 O O . GLY B 1 156 ? 4.679 15.125 10.468 1.00 8.16 128 GLY B O 1
ATOM 1907 N N . TRP B 1 157 ? 4.747 13.187 9.312 1.00 8.33 129 TRP B N 1
ATOM 1908 C CA . TRP B 1 157 ? 5.590 12.490 10.270 1.00 7.84 129 TRP B CA 1
ATOM 1909 C C . TRP B 1 157 ? 7.063 12.479 9.842 1.00 7.52 129 TRP B C 1
ATOM 1910 O O . TRP B 1 157 ? 7.858 11.748 10.428 1.00 7.72 129 TRP B O 1
ATOM 1921 N N . ASN B 1 158 ? 7.435 13.265 8.825 1.00 7.35 130 ASN B N 1
ATOM 1922 C CA . ASN B 1 158 ? 8.766 13.150 8.222 1.00 7.50 130 ASN B CA 1
ATOM 1923 C C . ASN B 1 158 ? 9.859 13.941 8.937 1.00 7.24 130 ASN B C 1
ATOM 1924 O O . ASN B 1 158 ? 9.697 15.122 9.185 1.00 7.61 130 ASN B O 1
ATOM 1929 N N . ALA B 1 159 ? 10.995 13.291 9.190 1.00 7.51 131 ALA B N 1
ATOM 1930 C CA . ALA B 1 159 ? 12.156 13.939 9.771 1.00 7.14 131 ALA B CA 1
ATOM 1931 C C . ALA B 1 159 ? 13.326 13.902 8.800 1.00 7.59 131 ALA B C 1
ATOM 1932 O O . ALA B 1 159 ? 13.400 13.022 7.936 1.00 6.86 131 ALA B O 1
ATOM 1934 N N . PHE B 1 160 ? 14.265 14.810 9.002 1.00 7.17 132 PHE B N 1
ATOM 1935 C CA . PHE B 1 160 ? 15.496 14.828 8.219 1.00 6.69 132 PHE B CA 1
ATOM 1936 C C . PHE B 1 160 ? 16.614 15.201 9.178 1.00 7.14 132 PHE B C 1
ATOM 1937 O O . PHE B 1 160 ? 16.364 15.509 10.361 1.00 6.92 132 PHE B O 1
ATOM 1945 N N . HIS B 1 161 ? 17.854 15.181 8.689 1.00 6.40 133 HIS B N 1
ATOM 1946 C CA . HIS B 1 161 ? 18.880 15.952 9.361 1.00 6.95 133 HIS B CA 1
ATOM 1947 C C . HIS B 1 161 ? 19.798 16.638 8.361 1.00 7.49 133 HIS B C 1
ATOM 1948 O O . HIS B 1 161 ? 19.872 16.242 7.203 1.00 7.59 133 HIS B O 1
ATOM 1955 N N . ILE B 1 162 ? 20.418 17.719 8.825 1.00 7.85 134 ILE B N 1
ATOM 1956 C CA . ILE B 1 162 ? 21.426 18.462 8.075 1.00 8.03 134 ILE B CA 1
ATOM 1957 C C . ILE B 1 162 ? 22.714 18.387 8.888 1.00 8.64 134 ILE B C 1
ATOM 1958 O O . ILE B 1 162 ? 22.690 18.665 10.095 1.00 8.36 134 ILE B O 1
ATOM 1963 N N . ASP B 1 163 ? 23.834 18.007 8.258 1.00 8.09 135 ASP B N 1
ATOM 1964 C CA . ASP B 1 163 ? 25.131 18.031 8.934 1.00 8.78 135 ASP B CA 1
ATOM 1965 C C . ASP B 1 163 ? 25.813 19.363 8.671 1.00 8.96 135 ASP B C 1
ATOM 1966 O O . ASP B 1 163 ? 25.768 19.876 7.534 1.00 9.46 135 ASP B O 1
ATOM 1971 N N . ILE B 1 164 ? 26.500 19.869 9.693 1.00 9.08 136 ILE B N 1
ATOM 1972 C CA . ILE B 1 164 ? 27.467 20.944 9.507 1.00 10.23 136 ILE B CA 1
ATOM 1973 C C . ILE B 1 164 ? 28.832 20.346 9.773 1.00 10.74 136 ILE B C 1
ATOM 1974 O O . ILE B 1 164 ? 29.161 20.049 10.922 1.00 10.04 136 ILE B O 1
ATOM 1979 N N . PRO B 1 165 ? 29.619 20.103 8.708 1.00 11.85 137 PRO B N 1
ATOM 1980 C CA . PRO B 1 165 ? 30.994 19.674 8.910 1.00 12.66 137 PRO B CA 1
ATOM 1981 C C . PRO B 1 165 ? 31.864 20.871 9.283 1.00 12.99 137 PRO B C 1
ATOM 1982 O O . PRO B 1 165 ? 31.394 22.015 9.230 1.00 12.55 137 PRO B O 1
ATOM 1986 N N . SER B 1 166 ? 33.116 20.607 9.650 1.00 13.92 138 SER B N 1
ATOM 1987 C CA . SER B 1 166 ? 34.053 21.672 10.023 1.00 14.59 138 SER B CA 1
ATOM 1988 C C . SER B 1 166 ? 34.240 22.686 8.912 1.00 14.47 138 SER B C 1
ATOM 1989 O O . SER B 1 166 ? 34.516 23.851 9.166 1.00 14.98 138 SER B O 1
ATOM 1992 N N . SER B 1 167 ? 34.069 22.232 7.678 1.00 14.46 139 SER B N 1
ATOM 1993 C CA . SER B 1 167 ? 34.204 23.087 6.503 1.00 14.04 139 SER B CA 1
ATOM 1994 C C . SER B 1 167 ? 33.061 24.084 6.356 1.00 13.53 139 SER B C 1
ATOM 1995 O O . SER B 1 167 ? 33.167 25.076 5.628 1.00 14.14 139 SER B O 1
ATOM 1998 N N . GLY B 1 168 ? 31.926 23.787 6.996 1.00 12.78 140 GLY B N 1
ATOM 1999 C CA . GLY B 1 168 ? 30.750 24.614 6.871 1.00 12.11 140 GLY B CA 1
ATOM 2000 C C . GLY B 1 168 ? 29.914 24.369 5.636 1.00 11.84 140 GLY B C 1
ATOM 2001 O O . GLY B 1 168 ? 28.893 25.033 5.442 1.00 11.39 140 GLY B O 1
ATOM 2002 N N . VAL B 1 169 ? 30.324 23.403 4.813 1.00 11.78 141 VAL B N 1
ATOM 2003 C CA . VAL B 1 169 ? 29.561 23.028 3.627 1.00 11.77 141 VAL B CA 1
ATOM 2004 C C . VAL B 1 169 ? 28.530 21.985 4.082 1.00 11.14 141 VAL B C 1
ATOM 2005 O O . VAL B 1 169 ? 28.839 20.801 4.215 1.00 11.91 141 VAL B O 1
ATOM 2009 N N . CYS B 1 170 ? 27.322 22.453 4.362 1.00 11.35 142 CYS B N 1
ATOM 2010 C CA . CYS B 1 170 ? 26.320 21.611 5.000 1.00 10.78 142 CYS B CA 1
ATOM 2011 C C . CYS B 1 170 ? 25.854 20.536 4.040 1.00 10.82 142 CYS B C 1
ATOM 2012 O O . CYS B 1 170 ? 25.978 20.690 2.825 1.00 11.28 142 CYS B O 1
ATOM 2015 N N . GLN B 1 171 ? 25.326 19.444 4.590 1.00 10.95 143 GLN B N 1
ATOM 2016 C CA . GLN B 1 171 ? 24.859 18.328 3.792 1.00 10.64 143 GLN B CA 1
ATOM 2017 C C . GLN B 1 171 ? 23.456 17.921 4.222 1.00 10.75 143 GLN B C 1
ATOM 2018 O O . GLN B 1 171 ? 23.144 17.883 5.414 1.00 10.50 143 GLN B O 1
ATOM 2024 N N . TRP B 1 172 ? 22.626 17.634 3.231 1.00 9.55 144 TRP B N 1
ATOM 2025 C CA . TRP B 1 172 ? 21.255 17.184 3.424 1.00 9.22 144 TRP B CA 1
ATOM 2026 C C . TRP B 1 172 ? 21.217 15.658 3.509 1.00 9.22 144 TRP B C 1
ATOM 2027 O O . TRP B 1 172 ? 21.650 14.945 2.577 1.00 9.30 144 TRP B O 1
ATOM 2038 N N . PHE B 1 173 ? 20.662 15.150 4.611 1.00 8.27 145 PHE B N 1
ATOM 2039 C CA . PHE B 1 173 ? 20.546 13.719 4.803 1.00 7.90 145 PHE B CA 1
ATOM 2040 C C . PHE B 1 173 ? 19.119 13.188 4.916 1.00 7.64 145 PHE B C 1
ATOM 2041 O O . PHE B 1 173 ? 18.901 12.068 5.378 1.00 7.47 145 PHE B O 1
ATOM 2049 N N . GLY B 1 174 ? 18.160 13.963 4.442 1.00 7.78 146 GLY B N 1
ATOM 2050 C CA . GLY B 1 174 ? 16.869 13.417 4.057 1.00 7.92 146 GLY B CA 1
ATOM 2051 C C . GLY B 1 174 ? 16.971 12.683 2.722 1.00 8.03 146 GLY B C 1
ATOM 2052 O O . GLY B 1 174 ? 18.066 12.580 2.130 1.00 8.05 146 GLY B O 1
ATOM 2053 N N . PRO B 1 175 ? 15.822 12.190 2.227 1.00 8.45 147 PRO B N 1
ATOM 2054 C CA . PRO B 1 175 ? 15.787 11.552 0.926 1.00 8.77 147 PRO B CA 1
ATOM 2055 C C . PRO B 1 175 ? 15.832 12.684 -0.079 1.00 9.06 147 PRO B C 1
ATOM 2056 O O . PRO B 1 175 ? 15.687 13.861 0.290 1.00 8.06 147 PRO B O 1
ATOM 2060 N N . THR B 1 176 ? 15.981 12.355 -1.358 1.00 9.43 148 THR B N 1
ATOM 2061 C CA . THR B 1 176 ? 15.803 13.360 -2.379 1.00 9.95 148 THR B CA 1
ATOM 2062 C C . THR B 1 176 ? 14.390 13.967 -2.228 1.00 10.00 148 THR B C 1
ATOM 2063 O O . THR B 1 176 ? 13.386 13.259 -2.071 1.00 10.47 148 THR B O 1
ATOM 2067 N N . ALA B 1 177 ? 14.333 15.295 -2.221 1.00 10.84 149 ALA B N 1
ATOM 2068 C CA . ALA B 1 177 ? 13.089 16.026 -1.973 1.00 10.86 149 ALA B CA 1
ATOM 2069 C C . ALA B 1 177 ? 13.082 17.349 -2.715 1.00 11.35 149 ALA B C 1
ATOM 2070 O O . ALA B 1 177 ? 14.143 17.930 -2.961 1.00 11.79 149 ALA B O 1
ATOM 2072 N N . SER B 1 178 ? 11.887 17.832 -3.039 1.00 11.72 150 SER B N 1
ATOM 2073 C CA . SER B 1 178 ? 11.742 19.088 -3.800 1.00 12.47 150 SER B CA 1
ATOM 2074 C C . SER B 1 178 ? 10.645 20.000 -3.284 1.00 12.64 150 SER B C 1
ATOM 2075 O O . SER B 1 178 ? 10.311 21.005 -3.940 1.00 13.71 150 SER B O 1
ATOM 2078 N N . SER B 1 179 ? 10.097 19.670 -2.113 1.00 12.15 151 SER B N 1
ATOM 2079 C CA . SER B 1 179 ? 9.017 20.441 -1.523 1.00 12.02 151 SER B CA 1
ATOM 2080 C C . SER B 1 179 ? 8.983 20.228 -0.020 1.00 11.42 151 SER B C 1
ATOM 2081 O O . SER B 1 179 ? 9.608 19.292 0.494 1.00 11.79 151 SER B O 1
ATOM 2084 N N . GLY B 1 180 ? 8.272 21.111 0.667 1.00 10.95 152 GLY B N 1
ATOM 2085 C CA . GLY B 1 180 ? 8.045 20.965 2.106 1.00 10.58 152 GLY B CA 1
ATOM 2086 C C . GLY B 1 180 ? 8.733 22.025 2.952 1.00 9.89 152 GLY B C 1
ATOM 2087 O O . GLY B 1 180 ? 9.669 22.698 2.504 1.00 10.12 152 GLY B O 1
ATOM 2088 N N . THR B 1 181 ? 8.275 22.133 4.202 1.00 9.35 153 THR B N 1
ATOM 2089 C CA . THR B 1 181 ? 8.685 23.193 5.106 1.00 9.05 153 THR B CA 1
ATOM 2090 C C . THR B 1 181 ? 9.476 22.602 6.275 1.00 8.24 153 THR B C 1
ATOM 2091 O O . THR B 1 181 ? 8.891 21.975 7.167 1.00 8.56 153 THR B O 1
ATOM 2095 N N . PRO B 1 182 ? 10.803 22.773 6.261 1.00 7.93 154 PRO B N 1
ATOM 2096 C CA . PRO B 1 182 ? 11.661 22.178 7.277 1.00 7.86 154 PRO B CA 1
ATOM 2097 C C . PRO B 1 182 ? 11.796 23.071 8.515 1.00 8.37 154 PRO B C 1
ATOM 2098 O O . PRO B 1 182 ? 11.933 24.291 8.387 1.00 8.22 154 PRO B O 1
ATOM 2102 N N . ARG B 1 183 ? 11.758 22.471 9.707 1.00 8.22 155 ARG B N 1
ATOM 2103 C CA . ARG B 1 183 ? 11.872 23.228 10.968 1.00 7.85 155 ARG B CA 1
ATOM 2104 C C . ARG B 1 183 ? 12.677 22.425 11.995 1.00 8.17 155 ARG B C 1
ATOM 2105 O O . ARG B 1 183 ? 12.778 21.207 11.895 1.00 8.44 155 ARG B O 1
ATOM 2113 N N . GLY B 1 184 ? 13.250 23.126 12.967 1.00 7.64 156 GLY B N 1
ATOM 2114 C CA . GLY B 1 184 ? 13.934 22.493 14.082 1.00 8.05 156 GLY B CA 1
ATOM 2115 C C . GLY B 1 184 ? 14.898 23.422 14.776 1.00 8.67 156 GLY B C 1
ATOM 2116 O O . GLY B 1 184 ? 15.698 24.078 14.118 1.00 8.24 156 GLY B O 1
ATOM 2117 N N . THR B 1 185 ? 14.812 23.457 16.109 1.00 9.48 157 THR B N 1
ATOM 2118 C CA . THR B 1 185 ? 15.600 24.336 16.960 1.00 9.44 157 THR B CA 1
ATOM 2119 C C . THR B 1 185 ? 16.414 23.497 17.931 1.00 9.61 157 THR B C 1
ATOM 2120 O O . THR B 1 185 ? 15.891 22.544 18.520 1.00 10.65 157 THR B O 1
ATOM 2124 N N . GLY B 1 186 ? 17.692 23.841 18.109 1.00 8.67 158 GLY B N 1
ATOM 2125 C CA . GLY B 1 186 ? 18.536 23.147 19.072 1.00 8.69 158 GLY B CA 1
ATOM 2126 C C . GLY B 1 186 ? 19.858 23.852 19.231 1.00 8.46 158 GLY B C 1
ATOM 2127 O O . GLY B 1 186 ? 19.963 25.052 18.962 1.00 8.38 158 GLY B O 1
ATOM 2128 N N . THR B 1 187 ? 20.869 23.093 19.639 1.00 8.45 159 THR B N 1
ATOM 2129 C CA . THR B 1 187 ? 22.220 23.616 19.786 1.00 8.75 159 THR B CA 1
ATOM 2130 C C . THR B 1 187 ? 23.255 22.607 19.321 1.00 9.46 159 THR B C 1
ATOM 2131 O O . THR B 1 187 ? 22.997 21.406 19.242 1.00 8.64 159 THR B O 1
ATOM 2135 N N . TYR B 1 188 ? 24.446 23.122 19.026 1.00 8.90 160 TYR B N 1
ATOM 2136 C CA . TYR B 1 188 ? 25.635 22.286 18.829 1.00 9.35 160 TYR B CA 1
ATOM 2137 C C . TYR B 1 188 ? 26.852 23.036 19.320 1.00 9.92 160 TYR B C 1
ATOM 2138 O O . TYR B 1 188 ? 26.829 24.256 19.345 1.00 9.91 160 TYR B O 1
ATOM 2147 N N . PRO B 1 189 ? 27.910 22.305 19.714 1.00 10.87 161 PRO B N 1
ATOM 2148 C CA . PRO B 1 189 ? 29.132 22.963 20.190 1.00 11.93 161 PRO B CA 1
ATOM 2149 C C . PRO B 1 189 ? 30.123 23.292 19.082 1.00 13.32 161 PRO B C 1
ATOM 2150 O O . PRO B 1 189 ? 30.230 22.541 18.125 1.00 12.70 161 PRO B O 1
ATOM 2154 N N . ILE B 1 190 ? 30.858 24.388 19.254 1.00 15.69 162 ILE B N 1
ATOM 2155 C CA . ILE B 1 190 ? 31.929 24.774 18.334 1.00 16.92 162 ILE B CA 1
ATOM 2156 C C . ILE B 1 190 ? 33.245 24.109 18.677 1.00 17.25 162 ILE B C 1
ATOM 2157 O O . ILE B 1 190 ? 34.112 23.945 17.803 1.00 17.38 162 ILE B O 1
ATOM 2162 N N . ASP B 1 191 ? 33.398 23.742 19.947 1.00 17.57 163 ASP B N 1
ATOM 2163 C CA . ASP B 1 191 ? 34.661 23.238 20.464 1.00 18.15 163 ASP B CA 1
ATOM 2164 C C . ASP B 1 191 ? 34.606 21.758 20.754 1.00 18.13 163 ASP B C 1
ATOM 2165 O O . ASP B 1 191 ? 33.705 21.067 20.285 1.00 18.32 163 ASP B O 1
ATOM 2170 N N . THR C 1 45 ? 60.733 49.908 58.459 1.00 25.34 17 THR C N 1
ATOM 2171 C CA . THR C 1 45 ? 60.376 51.344 58.208 1.00 24.47 17 THR C CA 1
ATOM 2172 C C . THR C 1 45 ? 58.920 51.436 57.772 1.00 23.49 17 THR C C 1
ATOM 2173 O O . THR C 1 45 ? 58.369 50.512 57.142 1.00 22.69 17 THR C O 1
ATOM 2177 N N . ILE C 1 46 ? 58.298 52.551 58.132 1.00 21.58 18 ILE C N 1
ATOM 2178 C CA . ILE C 1 46 ? 56.898 52.764 57.807 1.00 20.55 18 ILE C CA 1
ATOM 2179 C C . ILE C 1 46 ? 56.736 52.745 56.293 1.00 18.51 18 ILE C C 1
ATOM 2180 O O . ILE C 1 46 ? 55.784 52.170 55.781 1.00 15.71 18 ILE C O 1
ATOM 2185 N N . ASN C 1 47 ? 57.657 53.370 55.567 1.00 17.44 19 ASN C N 1
ATOM 2186 C CA . ASN C 1 47 ? 57.520 53.395 54.109 1.00 17.01 19 ASN C CA 1
ATOM 2187 C C . ASN C 1 47 ? 57.526 51.987 53.520 1.00 15.29 19 ASN C C 1
ATOM 2188 O O . ASN C 1 47 ? 56.748 51.694 52.623 1.00 13.49 19 ASN C O 1
ATOM 2193 N N . ASP C 1 48 ? 58.375 51.103 54.038 1.00 14.02 20 ASP C N 1
ATOM 2194 C CA . ASP C 1 48 ? 58.405 49.730 53.535 1.00 13.62 20 ASP C CA 1
ATOM 2195 C C . ASP C 1 48 ? 57.082 49.006 53.824 1.00 12.06 20 ASP C C 1
ATOM 2196 O O . ASP C 1 48 ? 56.611 48.212 53.012 1.00 11.46 20 ASP C O 1
ATOM 2201 N N . ASP C 1 49 ? 56.504 49.264 54.992 1.00 10.95 21 ASP C N 1
ATOM 2202 C CA . ASP C 1 49 ? 55.176 48.695 55.316 1.00 10.47 21 ASP C CA 1
ATOM 2203 C C . ASP C 1 49 ? 54.135 49.161 54.305 1.00 9.48 21 ASP C C 1
ATOM 2204 O O . ASP C 1 49 ? 53.337 48.372 53.788 1.00 9.15 21 ASP C O 1
ATOM 2209 N N . LEU C 1 50 ? 54.133 50.464 54.054 1.00 9.43 22 LEU C N 1
ATOM 2210 C CA . LEU C 1 50 ? 53.144 51.053 53.155 1.00 9.65 22 LEU C CA 1
ATOM 2211 C C . LEU C 1 50 ? 53.317 50.537 51.718 1.00 8.98 22 LEU C C 1
ATOM 2212 O O . LEU C 1 50 ? 52.335 50.249 51.023 1.00 9.50 22 LEU C O 1
ATOM 2217 N N . GLU C 1 51 ? 54.563 50.458 51.259 1.00 8.81 23 GLU C N 1
ATOM 2218 C CA . GLU C 1 51 ? 54.842 50.012 49.911 1.00 9.46 23 GLU C CA 1
ATOM 2219 C C . GLU C 1 51 ? 54.466 48.549 49.714 1.00 8.86 23 GLU C C 1
ATOM 2220 O O . GLU C 1 51 ? 53.938 48.178 48.661 1.00 9.52 23 GLU C O 1
ATOM 2226 N N . ALA C 1 52 ? 54.683 47.722 50.739 1.00 8.59 24 ALA C N 1
ATOM 2227 C CA . ALA C 1 52 ? 54.321 46.297 50.649 1.00 8.16 24 ALA C CA 1
ATOM 2228 C C . ALA C 1 52 ? 52.814 46.117 50.600 1.00 8.33 24 ALA C C 1
ATOM 2229 O O . ALA C 1 52 ? 52.316 45.238 49.889 1.00 8.93 24 ALA C O 1
ATOM 2231 N N . ILE C 1 53 ? 52.078 46.957 51.328 1.00 7.61 25 ILE C N 1
ATOM 2232 C CA . ILE C 1 53 ? 50.616 46.978 51.211 1.00 7.64 25 ILE C CA 1
ATOM 2233 C C . ILE C 1 53 ? 50.205 47.380 49.789 1.00 7.93 25 ILE C C 1
ATOM 2234 O O . ILE C 1 53 ? 49.325 46.760 49.197 1.00 7.70 25 ILE C O 1
ATOM 2239 N N . ASN C 1 54 ? 50.820 48.439 49.257 1.00 8.24 26 ASN C N 1
ATOM 2240 C CA . ASN C 1 54 ? 50.458 48.885 47.930 1.00 8.81 26 ASN C CA 1
ATOM 2241 C C . ASN C 1 54 ? 50.715 47.783 46.915 1.00 9.31 26 ASN C C 1
ATOM 2242 O O . ASN C 1 54 ? 49.956 47.621 45.960 1.00 9.00 26 ASN C O 1
ATOM 2247 N N . SER C 1 55 ? 51.803 47.042 47.112 1.00 9.63 27 SER C N 1
ATOM 2248 C CA . SER C 1 55 ? 52.140 45.958 46.189 1.00 10.82 27 SER C CA 1
ATOM 2249 C C . SER C 1 55 ? 51.020 44.926 46.148 1.00 11.34 27 SER C C 1
ATOM 2250 O O . SER C 1 55 ? 50.662 44.416 45.087 1.00 11.41 27 SER C O 1
ATOM 2253 N N . GLU C 1 56 ? 50.485 44.599 47.317 1.00 11.86 28 GLU C N 1
ATOM 2254 C CA . GLU C 1 56 ? 49.381 43.636 47.403 1.00 13.03 28 GLU C CA 1
ATOM 2255 C C . GLU C 1 56 ? 48.142 44.133 46.700 1.00 13.80 28 GLU C C 1
ATOM 2256 O O . GLU C 1 56 ? 47.368 43.354 46.140 1.00 13.25 28 GLU C O 1
ATOM 2262 N N . LEU C 1 57 ? 47.920 45.438 46.755 1.00 14.14 29 LEU C N 1
ATOM 2263 C CA . LEU C 1 57 ? 46.729 46.014 46.149 1.00 15.57 29 LEU C CA 1
ATOM 2264 C C . LEU C 1 57 ? 46.839 46.071 44.622 1.00 16.15 29 LEU C C 1
ATOM 2265 O O . LEU C 1 57 ? 45.826 46.189 43.912 1.00 16.74 29 LEU C O 1
ATOM 2270 N N . THR C 1 58 ? 48.047 45.920 44.100 1.00 16.58 30 THR C N 1
ATOM 2271 C CA . THR C 1 58 ? 48.230 45.981 42.660 1.00 17.87 30 THR C CA 1
ATOM 2272 C C . THR C 1 58 ? 48.505 44.612 41.992 1.00 18.75 30 THR C C 1
ATOM 2273 O O . THR C 1 58 ? 48.179 44.437 40.815 1.00 20.08 30 THR C O 1
ATOM 2277 N N . SER C 1 59 ? 49.046 43.647 42.746 1.00 18.56 31 SER C N 1
ATOM 2278 C CA . SER C 1 59 ? 49.116 42.213 42.346 1.00 19.67 31 SER C CA 1
ATOM 2279 C C . SER C 1 59 ? 49.329 41.291 43.551 1.00 19.24 31 SER C C 1
ATOM 2280 O O . SER C 1 59 ? 49.865 41.712 44.536 1.00 18.81 31 SER C O 1
ATOM 2283 N N . GLY C 1 60 ? 48.943 40.015 43.467 1.00 19.72 32 GLY C N 1
ATOM 2284 C CA . GLY C 1 60 ? 49.240 39.075 44.545 1.00 19.55 32 GLY C CA 1
ATOM 2285 C C . GLY C 1 60 ? 48.477 39.241 45.848 1.00 19.87 32 GLY C C 1
ATOM 2286 O O . GLY C 1 60 ? 47.331 39.698 45.867 1.00 20.60 32 GLY C O 1
ATOM 2287 N N . GLY C 1 61 ? 49.093 38.849 46.963 1.00 18.84 33 GLY C N 1
ATOM 2288 C CA . GLY C 1 61 ? 48.410 38.889 48.256 1.00 18.10 33 GLY C CA 1
ATOM 2289 C C . GLY C 1 61 ? 47.151 38.035 48.243 1.00 17.02 33 GLY C C 1
ATOM 2290 O O . GLY C 1 61 ? 47.077 37.062 47.526 1.00 17.73 33 GLY C O 1
ATOM 2291 N N . ASN C 1 62 ? 46.155 38.400 49.034 1.00 16.27 34 ASN C N 1
ATOM 2292 C CA . ASN C 1 62 ? 44.934 37.630 49.032 1.00 15.02 34 ASN C CA 1
ATOM 2293 C C . ASN C 1 62 ? 43.846 38.419 48.357 1.00 13.53 34 ASN C C 1
ATOM 2294 O O . ASN C 1 62 ? 42.684 38.192 48.623 1.00 13.71 34 ASN C O 1
ATOM 2299 N N . VAL C 1 63 ? 44.227 39.355 47.490 1.00 11.14 35 VAL C N 1
ATOM 2300 C CA . VAL C 1 63 ? 43.284 40.265 46.834 1.00 11.51 35 VAL C CA 1
ATOM 2301 C C . VAL C 1 63 ? 43.095 39.817 45.379 1.00 9.37 35 VAL C C 1
ATOM 2302 O O . VAL C 1 63 ? 44.049 39.433 44.710 1.00 8.92 35 VAL C O 1
ATOM 2306 N N . VAL C 1 64 ? 41.855 39.842 44.905 1.00 8.33 36 VAL C N 1
ATOM 2307 C CA . VAL C 1 64 ? 41.591 39.629 43.483 1.00 8.29 36 VAL C CA 1
ATOM 2308 C C . VAL C 1 64 ? 41.758 40.955 42.742 1.00 8.01 36 VAL C C 1
ATOM 2309 O O . VAL C 1 64 ? 41.242 41.989 43.182 1.00 6.95 36 VAL C O 1
ATOM 2313 N N . HIS C 1 65 ? 42.477 40.910 41.621 1.00 7.65 37 HIS C N 1
ATOM 2314 C CA . HIS C 1 65 ? 42.799 42.111 40.866 1.00 8.46 37 HIS C CA 1
ATOM 2315 C C . HIS C 1 65 ? 42.141 42.177 39.505 1.00 8.32 37 HIS C C 1
ATOM 2316 O O . HIS C 1 65 ? 41.634 41.173 38.988 1.00 8.25 37 HIS C O 1
ATOM 2323 N N . LYS C 1 66 ? 42.172 43.379 38.924 1.00 8.66 38 LYS C N 1
ATOM 2324 C CA . LYS C 1 66 ? 41.607 43.637 37.591 1.00 9.21 38 LYS C CA 1
ATOM 2325 C C . LYS C 1 66 ? 42.584 43.348 36.449 1.00 9.06 38 LYS C C 1
ATOM 2326 O O . LYS C 1 66 ? 42.302 43.649 35.283 1.00 9.31 38 LYS C O 1
ATOM 2332 N N . THR C 1 67 ? 43.737 42.782 36.799 1.00 8.16 39 THR C N 1
ATOM 2333 C CA . THR C 1 67 ? 44.666 42.212 35.850 1.00 8.80 39 THR C CA 1
ATOM 2334 C C . THR C 1 67 ? 45.210 40.907 36.408 1.00 8.70 39 THR C C 1
ATOM 2335 O O . THR C 1 67 ? 45.054 40.618 37.599 1.00 9.60 39 THR C O 1
ATOM 2339 N N . GLY C 1 68 ? 45.858 40.135 35.543 1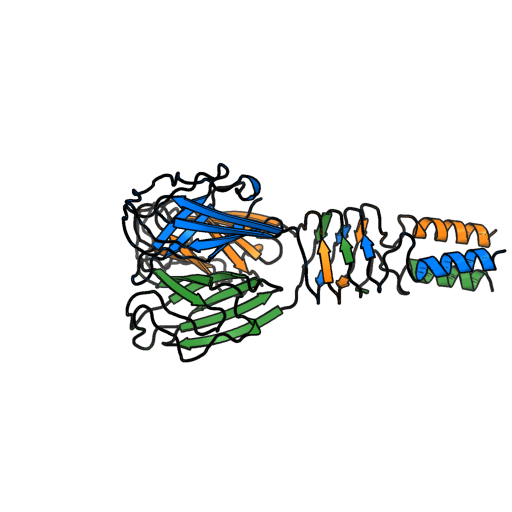.00 8.73 40 GLY C N 1
ATOM 2340 C CA . GLY C 1 68 ? 46.631 38.959 35.952 1.00 8.82 40 GLY C CA 1
ATOM 2341 C C . GLY C 1 68 ? 45.826 37.673 36.045 1.00 8.85 40 GLY C C 1
ATOM 2342 O O . GLY C 1 68 ? 44.643 37.691 36.361 1.00 8.18 40 GLY C O 1
ATOM 2343 N N . ASP C 1 69 ? 46.501 36.552 35.789 1.00 9.19 41 ASP C N 1
ATOM 2344 C CA . ASP C 1 69 ? 45.890 35.238 35.967 1.00 9.85 41 ASP C CA 1
ATOM 2345 C C . ASP C 1 69 ? 45.886 34.937 37.451 1.00 9.45 41 ASP C C 1
ATOM 2346 O O . ASP C 1 69 ? 46.939 34.998 38.115 1.00 9.57 41 ASP C O 1
ATOM 2351 N N . GLU C 1 70 ? 44.706 34.623 37.993 1.00 9.64 42 GLU C N 1
ATOM 2352 C CA . GLU C 1 70 ? 44.581 34.377 39.418 1.00 9.71 42 GLU C CA 1
ATOM 2353 C C . GLU C 1 70 ? 43.680 33.198 39.732 1.00 9.81 42 GLU C C 1
ATOM 2354 O O . GLU C 1 70 ? 42.726 32.933 39.009 1.00 8.70 42 GLU C O 1
ATOM 2360 N N . THR C 1 71 ? 44.017 32.506 40.816 1.00 9.88 43 THR C N 1
ATOM 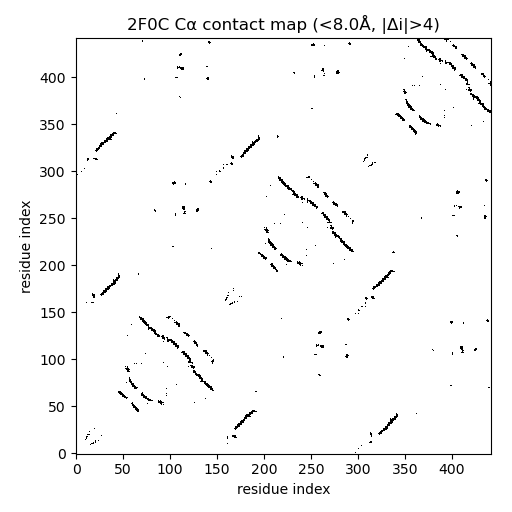2361 C CA . THR C 1 71 ? 43.227 31.394 41.307 1.00 10.64 43 THR C CA 1
ATOM 2362 C C . THR C 1 71 ? 42.502 31.869 42.553 1.00 10.78 43 THR C C 1
ATOM 2363 O O . THR C 1 71 ? 43.127 32.444 43.464 1.00 10.81 43 THR C O 1
ATOM 2367 N N . ILE C 1 72 ? 41.192 31.623 42.580 1.00 10.03 44 ILE C N 1
ATOM 2368 C CA . ILE C 1 72 ? 40.286 32.234 43.547 1.00 9.83 44 ILE C CA 1
ATOM 2369 C C . ILE C 1 72 ? 39.477 31.138 44.236 1.00 10.51 44 ILE C C 1
ATOM 2370 O O . ILE C 1 72 ? 38.698 30.456 43.584 1.00 9.56 44 ILE C O 1
ATOM 2375 N N . ALA C 1 73 ? 39.688 30.972 45.544 1.00 10.70 45 ALA C N 1
ATOM 2376 C CA . ALA C 1 73 ? 38.941 29.993 46.340 1.00 11.08 45 ALA C CA 1
ATOM 2377 C C . ALA C 1 73 ? 37.778 30.683 47.047 1.00 10.97 45 ALA C C 1
ATOM 2378 O O . ALA C 1 73 ? 37.753 31.914 47.201 1.00 10.84 45 ALA C O 1
ATOM 2380 N N . GLY C 1 74 ? 36.820 29.876 47.491 1.00 11.50 46 GLY C N 1
ATOM 2381 C CA . GLY C 1 74 ? 35.685 30.365 48.221 1.00 11.98 46 GLY C CA 1
ATOM 2382 C C . GLY C 1 74 ? 34.452 30.424 47.346 1.00 12.97 46 GLY C C 1
ATOM 2383 O O . GLY C 1 74 ? 34.546 30.499 46.127 1.00 12.76 46 GLY C O 1
ATOM 2384 N N . LYS C 1 75 ? 33.286 30.375 47.973 1.00 13.45 47 LYS C N 1
ATOM 2385 C CA . LYS C 1 75 ? 32.044 30.518 47.241 1.00 14.29 47 LYS C CA 1
ATOM 2386 C C . LYS C 1 75 ? 31.832 31.995 46.949 1.00 13.60 47 LYS C C 1
ATOM 2387 O O . LYS C 1 75 ? 31.734 32.798 47.871 1.00 13.97 47 LYS C O 1
ATOM 2393 N N . LYS C 1 76 ? 31.790 32.357 45.669 1.00 13.06 48 LYS C N 1
ATOM 2394 C CA . LYS C 1 76 ? 31.602 33.747 45.283 1.00 12.74 48 LYS C CA 1
ATOM 2395 C C . LYS C 1 76 ? 30.213 33.892 44.705 1.00 13.07 48 LYS C C 1
ATOM 2396 O O . LYS C 1 76 ? 29.867 33.231 43.724 1.00 13.49 48 LYS C O 1
ATOM 2402 N N . THR C 1 77 ? 29.422 34.745 45.338 1.00 13.06 49 THR C N 1
ATOM 2403 C CA . THR C 1 77 ? 28.064 35.025 44.887 1.00 12.99 49 THR C CA 1
ATOM 2404 C C . THR C 1 77 ? 28.009 36.426 44.311 1.00 13.01 49 THR C C 1
ATOM 2405 O O . THR C 1 77 ? 28.192 37.403 45.047 1.00 12.79 49 THR C O 1
ATOM 2409 N N . PHE C 1 78 ? 27.764 36.508 43.009 1.00 12.97 50 PHE C N 1
ATOM 2410 C CA . PHE C 1 78 ? 27.578 37.770 42.290 1.00 13.13 50 PHE C CA 1
ATOM 2411 C C . PHE C 1 78 ? 26.101 38.113 42.293 1.00 14.42 50 PHE C C 1
ATOM 2412 O O . PHE C 1 78 ? 25.293 37.410 41.669 1.00 14.14 50 PHE C O 1
ATOM 2420 N N . THR C 1 79 ? 25.743 39.170 43.011 1.00 14.84 51 THR C N 1
ATOM 2421 C CA . THR C 1 79 ? 24.330 39.529 43.152 1.00 15.95 51 THR C CA 1
ATOM 2422 C C . THR C 1 79 ? 23.828 40.380 41.985 1.00 16.94 51 THR C C 1
ATOM 2423 O O . THR C 1 79 ? 22.607 40.515 41.785 1.00 18.38 51 THR C O 1
ATOM 2427 N N . GLY C 1 80 ? 24.749 40.959 41.225 1.00 17.57 52 GLY C N 1
ATOM 2428 C CA . GLY C 1 80 ? 24.425 41.709 40.018 1.00 17.75 52 GLY C CA 1
ATOM 2429 C C . GLY C 1 80 ? 24.586 40.893 38.745 1.00 18.05 52 GLY C C 1
ATOM 2430 O O . GLY C 1 80 ? 24.460 39.663 38.759 1.00 19.30 52 GLY C O 1
ATOM 2431 N N . ASN C 1 81 ? 24.867 41.581 37.644 1.00 17.87 53 ASN C N 1
ATOM 2432 C CA . ASN C 1 81 ? 25.053 40.938 36.353 1.00 17.99 53 ASN C CA 1
ATOM 2433 C C . ASN C 1 81 ? 26.519 40.670 36.116 1.00 17.97 53 ASN C C 1
ATOM 2434 O O . ASN C 1 81 ? 27.371 41.442 36.542 1.00 18.31 53 ASN C O 1
ATOM 2439 N N . VAL C 1 82 ? 26.801 39.588 35.405 1.00 17.49 54 VAL C N 1
ATOM 2440 C CA . VAL C 1 82 ? 28.162 39.216 35.051 1.00 17.44 54 VAL C CA 1
ATOM 2441 C C . VAL C 1 82 ? 28.240 39.059 33.543 1.00 18.01 54 VAL C C 1
ATOM 2442 O O . VAL C 1 82 ? 27.316 38.534 32.927 1.00 16.93 54 VAL C O 1
ATOM 2446 N N . GLU C 1 83 ? 29.320 39.563 32.954 1.00 18.28 55 GLU C N 1
ATOM 2447 C CA . GLU C 1 83 ? 29.599 39.406 31.540 1.00 19.32 55 GLU C CA 1
ATOM 2448 C C . GLU C 1 83 ? 30.984 38.785 31.398 1.00 19.23 55 GLU C C 1
ATOM 2449 O O . GLU C 1 83 ? 31.912 39.165 32.120 1.00 18.65 55 GLU C O 1
ATOM 2455 N N . VAL C 1 84 ? 31.115 37.797 30.515 1.00 19.10 56 VAL C N 1
ATOM 2456 C CA . VAL C 1 84 ? 32.409 37.200 30.195 1.00 20.07 56 VAL C CA 1
ATOM 2457 C C . VAL C 1 84 ? 32.671 37.424 28.712 1.00 20.74 56 VAL C C 1
ATOM 2458 O O . VAL C 1 84 ? 31.829 37.078 27.880 1.00 21.11 56 VAL C O 1
ATOM 2462 N N . ASN C 1 85 ? 33.816 38.028 28.392 1.00 21.54 57 ASN C N 1
ATOM 2463 C CA . ASN C 1 85 ? 34.210 38.320 27.001 1.00 21.83 57 ASN C CA 1
ATOM 2464 C C . ASN C 1 85 ? 35.112 37.263 26.402 1.00 22.37 57 ASN C C 1
ATOM 2465 O O . ASN C 1 85 ? 35.246 37.200 25.176 1.00 22.81 57 ASN C O 1
ATOM 2470 N N . GLY C 1 86 ? 35.784 36.484 27.253 1.00 21.90 58 GLY C N 1
ATOM 2471 C CA . GLY C 1 86 ? 36.565 35.336 26.825 1.00 22.27 58 GLY C CA 1
ATOM 2472 C C . GLY C 1 86 ? 35.731 34.075 26.917 1.00 22.58 58 GLY C C 1
ATOM 2473 O O . GLY C 1 86 ? 34.507 34.126 26.779 1.00 24.12 58 GLY C O 1
ATOM 2474 N N . SER C 1 87 ? 36.387 32.940 27.125 1.00 22.28 59 SER C N 1
ATOM 2475 C CA . SER C 1 87 ? 35.675 31.693 27.324 1.00 21.87 59 SER C CA 1
ATOM 2476 C C . SER C 1 87 ? 35.244 31.583 28.785 1.00 21.48 59 SER C C 1
ATOM 2477 O O . SER C 1 87 ? 35.861 32.173 29.678 1.00 21.06 59 SER C O 1
ATOM 2480 N N . LEU C 1 88 ? 34.136 30.881 28.991 1.00 20.77 60 LEU C N 1
ATOM 2481 C CA . LEU C 1 88 ? 33.714 30.421 30.311 1.00 20.59 60 LEU C CA 1
ATOM 2482 C C . LEU C 1 88 ? 33.868 28.910 30.270 1.00 20.53 60 LEU C C 1
ATOM 2483 O O . LEU C 1 88 ? 33.280 28.250 29.400 1.00 21.54 60 LEU C O 1
ATOM 2488 N N . THR C 1 89 ? 34.683 28.364 31.166 1.00 19.75 61 THR C N 1
ATOM 2489 C CA . THR C 1 89 ? 35.015 26.941 31.176 1.00 19.61 61 THR C CA 1
ATOM 2490 C C . THR C 1 89 ? 34.519 26.324 32.482 1.00 19.30 61 THR C C 1
ATOM 2491 O O . THR C 1 89 ? 34.804 26.836 33.561 1.00 18.54 61 THR C O 1
ATOM 2495 N N . LEU C 1 90 ? 33.741 25.246 32.363 1.00 18.45 62 LEU C N 1
ATOM 2496 C CA . LEU C 1 90 ? 33.206 24.503 33.499 1.00 18.10 62 LEU C CA 1
ATOM 2497 C C . LEU C 1 90 ? 33.857 23.122 33.503 1.00 17.27 62 LEU C C 1
ATOM 2498 O O . LEU C 1 90 ? 34.510 22.757 32.523 1.00 16.77 62 LEU C O 1
ATOM 2503 N N . PRO C 1 91 ? 33.682 22.340 34.592 1.00 16.84 63 PRO C N 1
ATOM 2504 C CA . PRO C 1 91 ? 34.314 21.025 34.591 1.00 16.79 63 PRO C CA 1
ATOM 2505 C C . PRO C 1 91 ? 33.799 20.205 33.421 1.00 16.63 63 PRO C C 1
ATOM 2506 O O . PRO C 1 91 ? 32.594 20.196 33.165 1.00 15.59 63 PRO C O 1
ATOM 2510 N N . THR C 1 92 ? 34.713 19.543 32.729 1.00 16.96 64 THR C N 1
ATOM 2511 C CA . THR C 1 92 ? 34.395 18.878 31.470 1.00 17.18 64 THR C CA 1
ATOM 2512 C C . THR C 1 92 ? 34.953 17.451 31.471 1.00 17.62 64 THR C C 1
ATOM 2513 O O . THR C 1 92 ? 36.078 17.204 31.932 1.00 17.89 64 THR C O 1
ATOM 2517 N N . LYS C 1 93 ? 34.156 16.508 30.976 1.00 16.49 65 LYS C N 1
ATOM 2518 C CA . LYS C 1 93 ? 34.598 15.140 30.822 1.00 16.46 65 LYS C CA 1
ATOM 2519 C C . LYS C 1 93 ? 33.891 14.520 29.624 1.00 15.02 65 LYS C C 1
ATOM 2520 O O . LYS C 1 93 ? 32.736 14.837 29.374 1.00 13.38 65 LYS C O 1
ATOM 2526 N N . SER C 1 94 ? 34.601 13.659 28.899 1.00 14.66 66 SER C N 1
ATOM 2527 C CA . SER C 1 94 ? 34.044 13.003 27.716 1.00 14.48 66 SER C CA 1
ATOM 2528 C C . SER C 1 94 ? 34.013 11.491 27.870 1.00 14.06 66 SER C C 1
ATOM 2529 O O . SER C 1 94 ? 34.798 10.898 28.616 1.00 14.23 66 SER C O 1
ATOM 2532 N N . TRP C 1 95 ? 33.071 10.889 27.162 1.00 13.23 67 TRP C N 1
ATOM 2533 C CA . TRP C 1 95 ? 32.938 9.445 27.100 1.00 12.93 67 TRP C CA 1
ATOM 2534 C C . TRP C 1 95 ? 32.270 9.103 25.776 1.00 12.76 67 TRP C C 1
ATOM 2535 O O . TRP C 1 95 ? 31.373 9.815 25.337 1.00 13.13 67 TRP C O 1
ATOM 2546 N N . SER C 1 96 ? 32.709 8.018 25.151 1.00 12.74 68 SER C N 1
ATOM 2547 C CA . SER C 1 96 ? 32.035 7.477 23.972 1.00 12.82 68 SER C CA 1
ATOM 2548 C C . SER C 1 96 ? 32.001 5.960 24.097 1.00 12.88 68 SER C C 1
ATOM 2549 O O . SER C 1 96 ? 32.944 5.342 24.615 1.00 13.80 68 SER C O 1
ATOM 2552 N N . GLY C 1 97 ? 30.913 5.352 23.647 1.00 11.91 69 GLY C N 1
ATOM 2553 C CA . GLY C 1 97 ? 30.811 3.896 23.701 1.00 11.54 69 GLY C CA 1
ATOM 2554 C C . GLY C 1 97 ? 29.735 3.380 22.781 1.00 10.86 69 GLY C C 1
ATOM 2555 O O . GLY C 1 97 ? 28.824 4.124 22.390 1.00 9.90 69 GLY C O 1
ATOM 2556 N N . GLU C 1 98 ? 29.862 2.109 22.413 1.00 10.76 70 GLU C N 1
ATOM 2557 C CA . GLU C 1 98 ? 28.838 1.425 21.639 1.00 10.67 70 GLU C CA 1
ATOM 2558 C C . GLU C 1 98 ? 27.747 0.931 22.579 1.00 10.06 70 GLU C C 1
ATOM 2559 O O . GLU C 1 98 ? 27.954 -0.029 23.335 1.00 10.38 70 GLU C O 1
ATOM 2565 N N . LEU C 1 99 ? 26.586 1.579 22.539 1.00 9.08 71 LEU C N 1
ATOM 2566 C CA . LEU C 1 99 ? 25.473 1.213 23.396 1.00 8.70 71 LEU C CA 1
ATOM 2567 C C . LEU C 1 99 ? 24.978 -0.194 23.079 1.00 9.13 71 LEU C C 1
ATOM 2568 O O . LEU C 1 99 ? 24.638 -0.971 23.973 1.00 9.10 71 LEU C O 1
ATOM 2573 N N . GLY C 1 100 ? 24.885 -0.474 21.786 1.00 8.52 72 GLY C N 1
ATOM 2574 C CA . GLY C 1 100 ? 24.415 -1.751 21.274 1.00 8.92 72 GLY C CA 1
ATOM 2575 C C . GLY C 1 100 ? 24.108 -1.632 19.798 1.00 8.38 72 GLY C C 1
ATOM 2576 O O . GLY C 1 100 ? 23.819 -0.540 19.290 1.00 8.47 72 GLY C O 1
ATOM 2577 N N . GLY C 1 101 ? 24.204 -2.754 19.095 1.00 9.19 73 GLY C N 1
ATOM 2578 C CA . GLY C 1 101 ? 23.750 -2.826 17.712 1.00 9.15 73 GLY C CA 1
ATOM 2579 C C . GLY C 1 101 ? 24.505 -1.963 16.724 1.00 8.79 73 GLY C C 1
ATOM 2580 O O . GLY C 1 101 ? 24.019 -1.713 15.623 1.00 9.95 73 GLY C O 1
ATOM 2581 N N . GLY C 1 102 ? 25.684 -1.502 17.116 1.00 9.04 74 GLY C N 1
ATOM 2582 C CA . GLY C 1 102 ? 26.489 -0.614 16.277 1.00 9.35 74 GLY C CA 1
ATOM 2583 C C . GLY C 1 102 ? 26.278 0.865 16.528 1.00 9.09 74 GLY C C 1
ATOM 2584 O O . GLY C 1 102 ? 26.976 1.693 15.937 1.00 9.71 74 GLY C O 1
ATOM 2585 N N . ILE C 1 103 ? 25.335 1.208 17.401 1.00 8.75 75 ILE C N 1
ATOM 2586 C CA . ILE C 1 103 ? 25.085 2.609 17.727 1.00 9.25 75 ILE C CA 1
ATOM 2587 C C . ILE C 1 103 ? 26.123 3.078 18.739 1.00 8.94 75 ILE C C 1
ATOM 2588 O O . ILE C 1 103 ? 26.314 2.444 19.773 1.00 8.66 75 ILE C O 1
ATOM 2593 N N . ILE C 1 104 ? 26.767 4.204 18.426 1.00 9.31 76 ILE C N 1
ATOM 2594 C CA . ILE C 1 104 ? 27.788 4.793 19.253 1.00 9.79 76 ILE C CA 1
ATOM 2595 C C . ILE C 1 104 ? 27.244 6.098 19.810 1.00 9.84 76 ILE C C 1
ATOM 2596 O O . ILE C 1 104 ? 26.781 6.949 19.046 1.00 12.05 76 ILE C O 1
ATOM 2601 N N . LEU C 1 105 ? 27.329 6.275 21.120 1.00 8.90 77 LEU C N 1
ATOM 2602 C CA . LEU C 1 105 ? 26.904 7.534 21.743 1.00 8.60 77 LEU C CA 1
ATOM 2603 C C . LEU C 1 105 ? 28.155 8.247 22.247 1.00 8.54 77 LEU C C 1
ATOM 2604 O O . LEU C 1 105 ? 28.922 7.685 23.017 1.00 8.90 77 LEU C O 1
ATOM 2609 N N . SER C 1 106 ? 28.348 9.484 21.798 1.00 8.52 78 SER C N 1
ATOM 2610 C CA . SER C 1 106 ? 29.499 10.295 22.197 1.00 9.13 78 SER C CA 1
ATOM 2611 C C . SER C 1 106 ? 29.014 11.457 23.049 1.00 9.36 78 SER C C 1
ATOM 2612 O O . SER C 1 106 ? 28.163 12.223 22.618 1.00 9.18 78 SER C O 1
ATOM 2615 N N . LEU C 1 107 ? 29.543 11.556 24.270 1.00 9.06 79 LEU C N 1
ATOM 2616 C CA . LEU C 1 107 ? 29.044 12.481 25.287 1.00 9.13 79 LEU C CA 1
ATOM 2617 C C . LEU C 1 107 ? 30.164 13.373 25.775 1.00 9.72 79 LEU C C 1
ATOM 2618 O O . LEU C 1 107 ? 31.324 12.949 25.869 1.00 9.71 79 LEU C O 1
ATOM 2623 N N . ARG C 1 108 ? 29.818 14.606 26.102 1.00 10.08 80 ARG C N 1
ATOM 2624 C CA . ARG C 1 108 ? 30.762 15.477 26.798 1.00 10.62 80 ARG C CA 1
ATOM 2625 C C . ARG C 1 108 ? 29.984 16.302 27.790 1.00 10.50 80 ARG C C 1
ATOM 2626 O O . ARG C 1 108 ? 29.113 17.072 27.398 1.00 9.19 80 ARG C O 1
ATOM 2634 N N . LYS C 1 109 ? 30.296 16.136 29.067 1.00 11.62 81 LYS C N 1
ATOM 2635 C CA . LYS C 1 109 ? 29.630 16.888 30.104 1.00 12.65 81 LYS C CA 1
ATOM 2636 C C . LYS C 1 109 ? 30.387 18.195 30.324 1.00 12.41 81 LYS C C 1
ATOM 2637 O O . LYS C 1 109 ? 31.608 18.177 30.418 1.00 13.17 81 LYS C O 1
ATOM 2643 N N . LYS C 1 110 ? 29.653 19.303 30.384 1.00 11.46 82 LYS C N 1
ATOM 2644 C CA . LYS C 1 110 ? 30.196 20.632 30.716 1.00 12.53 82 LYS C CA 1
ATOM 2645 C C . LYS C 1 110 ? 29.312 21.129 31.851 1.00 12.32 82 LYS C C 1
ATOM 2646 O O . LYS C 1 110 ? 28.150 21.491 31.637 1.00 11.86 82 LYS C O 1
ATOM 2652 N N . GLY C 1 111 ? 29.843 21.121 33.066 1.00 12.74 83 GLY C N 1
ATOM 2653 C CA . GLY C 1 111 ? 29.021 21.425 34.227 1.00 12.67 83 GLY C CA 1
ATOM 2654 C C . GLY C 1 111 ? 27.929 20.389 34.375 1.00 12.80 83 GLY C C 1
ATOM 2655 O O . GLY C 1 111 ? 28.217 19.199 34.454 1.00 14.11 83 GLY C O 1
ATOM 2656 N N . THR C 1 112 ? 26.684 20.841 34.397 1.00 13.30 84 THR C N 1
ATOM 2657 C CA . THR C 1 112 ? 25.538 19.949 34.564 1.00 13.56 84 THR C CA 1
ATOM 2658 C C . THR C 1 112 ? 24.751 19.721 33.274 1.00 13.28 84 THR C C 1
ATOM 2659 O O . THR C 1 112 ? 23.635 19.203 33.328 1.00 13.20 84 THR C O 1
ATOM 2663 N N . THR C 1 113 ? 25.339 20.092 32.142 1.00 12.17 85 THR C N 1
ATOM 2664 C CA . THR C 1 113 ? 24.767 19.804 30.826 1.00 11.38 85 THR C CA 1
ATOM 2665 C C . THR C 1 113 ? 25.655 18.792 30.103 1.00 10.60 85 THR C C 1
ATOM 2666 O O . THR C 1 113 ? 26.888 18.907 30.104 1.00 10.28 85 THR C O 1
ATOM 2670 N N . VAL C 1 114 ? 25.015 17.812 29.457 1.00 9.26 86 VAL C N 1
ATOM 2671 C CA . VAL C 1 114 ? 25.730 16.843 28.631 1.00 9.78 86 VAL C CA 1
ATOM 2672 C C . VAL C 1 114 ? 25.435 17.096 27.158 1.00 9.03 86 VAL C C 1
ATOM 2673 O O . VAL C 1 114 ? 24.279 17.102 26.737 1.00 9.31 86 VAL C O 1
ATOM 2677 N N . GLU C 1 115 ? 26.489 17.301 26.377 1.00 8.63 87 GLU C N 1
ATOM 2678 C CA . GLU C 1 115 ? 26.390 17.350 24.933 1.00 8.85 87 GLU C CA 1
ATOM 2679 C C . GLU C 1 115 ? 26.403 15.927 24.405 1.00 8.43 87 GLU C C 1
ATOM 2680 O O . GLU C 1 115 ? 27.268 15.164 24.788 1.00 9.20 87 GLU C O 1
ATOM 2686 N N . TYR C 1 116 ? 25.472 15.575 23.526 1.00 8.78 88 TYR C N 1
ATOM 2687 C CA . TYR C 1 116 ? 25.458 14.227 22.960 1.00 8.48 88 TYR C CA 1
ATOM 2688 C C . TYR C 1 116 ? 25.530 14.290 21.444 1.00 7.87 88 TYR C C 1
ATOM 2689 O O . TYR C 1 116 ? 25.093 15.246 20.825 1.00 7.83 88 TYR C O 1
ATOM 2698 N N . SER C 1 117 ? 26.077 13.222 20.881 1.00 8.50 89 SER C N 1
ATOM 2699 C CA . SER C 1 117 ? 26.112 13.014 19.451 1.00 8.10 89 SER C CA 1
ATOM 2700 C C . SER C 1 117 ? 25.908 11.529 19.198 1.00 7.86 89 SER C C 1
ATOM 2701 O O . SER C 1 117 ? 26.694 10.696 19.661 1.00 8.30 89 SER C O 1
ATOM 2704 N N . ILE C 1 118 ? 24.823 11.219 18.502 1.00 7.45 90 ILE C N 1
ATOM 2705 C CA . ILE C 1 118 ? 24.500 9.845 18.142 1.00 7.68 90 ILE C CA 1
ATOM 2706 C C . ILE C 1 118 ? 25.243 9.523 16.845 1.00 7.85 90 ILE C C 1
ATOM 2707 O O . ILE C 1 118 ? 25.224 10.291 15.888 1.00 8.04 90 ILE C O 1
ATOM 2712 N N . GLY C 1 119 ? 25.918 8.383 16.821 1.00 8.03 91 GLY C N 1
ATOM 2713 C CA . GLY C 1 119 ? 26.653 7.959 15.633 1.00 8.11 91 GLY C CA 1
ATOM 2714 C C . GLY C 1 119 ? 26.670 6.462 15.492 1.00 8.69 91 GLY C C 1
ATOM 2715 O O . GLY C 1 119 ? 25.857 5.761 16.092 1.00 9.79 91 GLY C O 1
ATOM 2716 N N . GLY C 1 120 ? 27.620 5.974 14.706 1.00 8.75 92 GLY C N 1
ATOM 2717 C CA . GLY C 1 120 ? 27.700 4.564 14.401 1.00 8.42 92 GLY C CA 1
ATOM 2718 C C . GLY C 1 120 ? 26.903 4.136 13.184 1.00 8.15 92 GLY C C 1
ATOM 2719 O O . GLY C 1 120 ? 26.549 4.937 12.313 1.00 7.55 92 GLY C O 1
ATOM 2720 N N . GLU C 1 121 ? 26.635 2.833 13.116 1.00 8.10 93 GLU C N 1
ATOM 2721 C CA . GLU C 1 121 ? 26.102 2.201 11.930 1.00 7.95 93 GLU C CA 1
ATOM 2722 C C . GLU C 1 121 ? 25.480 0.899 12.401 1.00 8.30 93 GLU C C 1
ATOM 2723 O O . GLU C 1 121 ? 26.156 0.093 13.053 1.00 8.51 93 GLU C O 1
ATOM 2729 N N . ILE C 1 122 ? 24.193 0.718 12.126 1.00 8.43 94 ILE C N 1
ATOM 2730 C CA . ILE C 1 122 ? 23.474 -0.433 12.673 1.00 9.07 94 ILE C CA 1
ATOM 2731 C C . ILE C 1 122 ? 24.075 -1.698 12.063 1.00 9.56 94 ILE C C 1
ATOM 2732 O O . ILE C 1 122 ? 24.204 -1.809 10.838 1.00 10.53 94 ILE C O 1
ATOM 2737 N N . SER C 1 123 ? 24.467 -2.627 12.926 1.00 9.97 95 SER C N 1
ATOM 2738 C CA . SER C 1 123 ? 25.222 -3.814 12.505 1.00 10.63 95 SER C CA 1
ATOM 2739 C C . SER C 1 123 ? 24.570 -5.131 12.921 1.00 11.69 95 SER C C 1
ATOM 2740 O O . SER C 1 123 ? 25.112 -6.206 12.656 1.00 13.33 95 SER C O 1
ATOM 2743 N N . SER C 1 124 ? 23.442 -5.043 13.615 1.00 12.05 96 SER C N 1
ATOM 2744 C CA . SE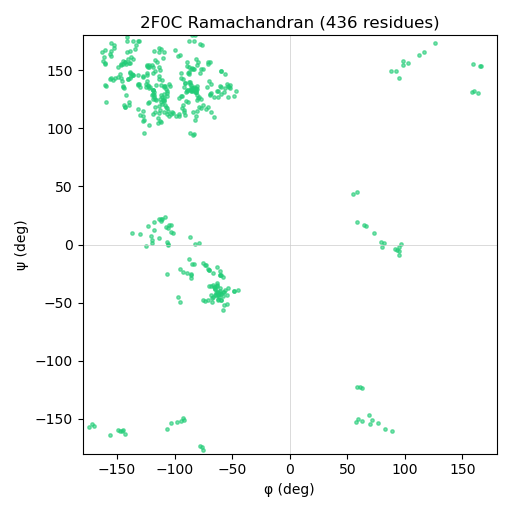R C 1 124 ? 22.627 -6.199 13.954 1.00 11.86 96 SER C CA 1
ATOM 2745 C C . SER C 1 124 ? 21.197 -5.745 14.167 1.00 12.37 96 SER C C 1
ATOM 2746 O O . SER C 1 124 ? 20.888 -4.554 14.139 1.00 12.90 96 SER C O 1
ATOM 2749 N N . SER C 1 125 ? 20.318 -6.711 14.342 1.00 11.74 97 SER C N 1
ATOM 2750 C CA . SER C 1 125 ? 18.913 -6.434 14.587 1.00 12.02 97 SER C CA 1
ATOM 2751 C C . SER C 1 125 ? 18.718 -5.736 15.923 1.00 11.54 97 SER C C 1
ATOM 2752 O O . SER C 1 125 ? 18.922 -6.337 16.977 1.00 13.25 97 SER C O 1
ATOM 2755 N N . ILE C 1 126 ? 18.360 -4.453 15.857 1.00 10.26 98 ILE C N 1
ATOM 2756 C CA . ILE C 1 126 ? 17.980 -3.673 17.040 1.00 9.90 98 ILE C CA 1
ATOM 2757 C C . ILE C 1 126 ? 16.455 -3.703 17.124 1.00 9.09 98 ILE C C 1
ATOM 2758 O O . ILE C 1 126 ? 15.747 -3.160 16.270 1.00 9.37 98 ILE C O 1
ATOM 2763 N N . LEU C 1 127 ? 15.950 -4.397 18.124 1.00 8.95 99 LEU C N 1
ATOM 2764 C CA . LEU C 1 127 ? 14.524 -4.647 18.194 1.00 8.80 99 LEU C CA 1
ATOM 2765 C C . LEU C 1 127 ? 13.781 -3.423 18.669 1.00 8.27 99 LEU C C 1
ATOM 2766 O O . LEU C 1 127 ? 14.326 -2.591 19.374 1.00 7.39 99 LEU C O 1
ATOM 2771 N N . ALA C 1 128 ? 12.532 -3.285 18.240 1.00 8.18 100 ALA C N 1
ATOM 2772 C CA . ALA C 1 128 ? 11.711 -2.181 18.693 1.00 8.19 100 ALA C CA 1
ATOM 2773 C C . ALA C 1 128 ? 11.664 -2.125 20.232 1.00 8.57 100 ALA C C 1
ATOM 2774 O O . ALA C 1 128 ? 11.521 -3.156 20.905 1.00 8.23 100 ALA C O 1
ATOM 2776 N N . ASN C 1 129 ? 11.786 -0.922 20.784 1.00 8.39 101 ASN C N 1
ATOM 2777 C CA . ASN C 1 129 ? 11.565 -0.690 22.200 1.00 8.63 101 ASN C CA 1
ATOM 2778 C C . ASN C 1 129 ? 12.497 -1.549 23.058 1.00 8.43 101 ASN C C 1
ATOM 2779 O O . ASN C 1 129 ? 12.075 -2.135 24.036 1.00 9.30 101 ASN C O 1
ATOM 2784 N N . SER C 1 130 ? 13.770 -1.588 22.688 1.00 8.35 102 SER C N 1
ATOM 2785 C CA . SER C 1 130 ? 14.726 -2.522 23.287 1.00 8.21 102 SER C CA 1
ATOM 2786 C C . SER C 1 130 ? 15.822 -1.874 24.128 1.00 8.43 102 SER C C 1
ATOM 2787 O O . SER C 1 130 ? 16.286 -0.765 23.835 1.00 7.99 102 SER C O 1
ATOM 2790 N N . ASN C 1 131 ? 16.283 -2.618 25.140 1.00 7.72 103 ASN C N 1
ATOM 2791 C CA . ASN C 1 131 ? 17.491 -2.247 25.869 1.00 7.89 103 ASN C CA 1
ATOM 2792 C C . ASN C 1 131 ? 18.721 -2.394 24.980 1.00 7.50 103 ASN C C 1
ATOM 2793 O O . ASN C 1 131 ? 18.850 -3.365 24.239 1.00 7.56 103 ASN C O 1
ATOM 2798 N N . LEU C 1 132 ? 19.632 -1.427 25.069 1.00 8.28 104 LEU C N 1
ATOM 2799 C CA . LEU C 1 132 ? 20.908 -1.461 24.394 1.00 8.36 104 LEU C CA 1
ATOM 2800 C C . LEU C 1 132 ? 21.901 -1.933 25.453 1.00 9.44 104 LEU C C 1
ATOM 2801 O O . LEU C 1 132 ? 22.123 -1.263 26.460 1.00 10.02 104 LEU C O 1
ATOM 2806 N N . VAL C 1 133 ? 22.395 -3.149 25.265 1.00 9.81 105 VAL C N 1
ATOM 2807 C CA . VAL C 1 133 ? 23.037 -3.890 26.360 1.00 10.50 105 VAL C CA 1
ATOM 2808 C C . VAL C 1 133 ? 24.524 -4.125 26.169 1.00 11.24 105 VAL C C 1
ATOM 2809 O O . VAL C 1 133 ? 25.156 -4.813 26.994 1.00 13.04 105 VAL C O 1
ATOM 2813 N N . ASN C 1 134 ? 25.119 -3.555 25.127 1.00 11.20 106 ASN C N 1
ATOM 2814 C CA . ASN C 1 134 ? 26.563 -3.675 24.966 1.00 11.25 106 ASN C CA 1
ATOM 2815 C C . ASN C 1 134 ? 27.309 -2.839 26.003 1.00 11.81 106 ASN C C 1
ATOM 2816 O O . ASN C 1 134 ? 28.265 -3.319 26.628 1.00 11.70 106 ASN C O 1
ATOM 2821 N N . ARG C 1 135 ? 26.892 -1.584 26.165 1.00 11.59 107 ARG C N 1
ATOM 2822 C CA . ARG C 1 135 ? 27.482 -0.663 27.141 1.00 12.45 107 ARG C CA 1
ATOM 2823 C C . ARG C 1 135 ? 26.410 0.237 27.718 1.00 11.74 107 ARG C C 1
ATOM 2824 O O . ARG C 1 135 ? 25.588 0.771 26.961 1.00 11.38 107 ARG C O 1
ATOM 2832 N N . SER C 1 136 ? 26.437 0.415 29.035 1.00 11.39 108 SER C N 1
ATOM 2833 C CA . SER C 1 136 ? 25.624 1.423 29.707 1.00 11.71 108 SER C CA 1
ATOM 2834 C C . SER C 1 136 ? 26.379 2.736 29.741 1.00 11.87 108 SER C C 1
ATOM 2835 O O . SER C 1 136 ? 27.618 2.764 29.741 1.00 12.76 108 SER C O 1
ATOM 2838 N N . VAL C 1 137 ? 25.630 3.825 29.783 1.00 11.46 109 VAL C N 1
ATOM 2839 C CA . VAL C 1 137 ? 26.229 5.134 29.991 1.00 11.38 109 VAL C CA 1
ATOM 2840 C C . VAL C 1 137 ? 26.765 5.198 31.428 1.00 11.70 109 VAL C C 1
ATOM 2841 O O . VAL C 1 137 ? 26.042 4.878 32.384 1.00 11.11 109 VAL C O 1
ATOM 2845 N N . PRO C 1 138 ? 28.028 5.622 31.593 1.00 12.05 110 PRO C N 1
ATOM 2846 C CA . PRO C 1 138 ? 28.574 5.666 32.954 1.00 12.29 110 PRO C CA 1
ATOM 2847 C C . PRO C 1 138 ? 27.799 6.583 33.891 1.00 12.92 110 PRO C C 1
ATOM 2848 O O . PRO C 1 138 ? 27.234 7.582 33.446 1.00 12.18 110 PRO C O 1
ATOM 2852 N N . ASN C 1 139 ? 27.781 6.249 35.182 1.00 13.84 111 ASN C N 1
ATOM 2853 C CA . ASN C 1 139 ? 26.995 6.995 36.165 1.00 14.28 111 ASN C CA 1
ATOM 2854 C C . ASN C 1 139 ? 27.172 8.505 36.088 1.00 13.74 111 ASN C C 1
ATOM 2855 O O . ASN C 1 139 ? 26.211 9.259 36.258 1.00 13.73 111 ASN C O 1
ATOM 2860 N N . GLU C 1 140 ? 28.407 8.943 35.855 1.00 14.85 112 GLU C N 1
ATOM 2861 C CA . GLU C 1 140 ? 28.722 10.356 35.849 1.00 14.89 112 GLU C CA 1
ATOM 2862 C C . GLU C 1 140 ? 27.949 11.137 34.774 1.00 14.10 112 GLU C C 1
ATOM 2863 O O . GLU C 1 140 ? 27.751 12.340 34.912 1.00 14.46 112 GLU C O 1
ATOM 2869 N N . PHE C 1 141 ? 27.500 10.436 33.731 1.00 12.34 113 PHE C N 1
ATOM 2870 C CA . PHE C 1 141 ? 26.765 11.048 32.616 1.00 12.16 113 PHE C CA 1
ATOM 2871 C C . PHE C 1 141 ? 25.271 10.727 32.663 1.00 11.48 113 PHE C C 1
ATOM 2872 O O . PHE C 1 141 ? 24.505 11.176 31.802 1.00 11.23 113 PHE C O 1
ATOM 2880 N N . CYS C 1 142 ? 24.848 9.966 33.662 1.00 10.90 114 CYS C N 1
ATOM 2881 C CA . CYS C 1 142 ? 23.447 9.567 33.757 1.00 11.23 114 CYS C CA 1
ATOM 2882 C C . CYS C 1 142 ? 22.618 10.696 34.354 1.00 10.93 114 CYS C C 1
ATOM 2883 O O . CYS C 1 142 ? 23.003 11.281 35.375 1.00 11.88 114 CYS C O 1
ATOM 2886 N N . PRO C 1 143 ? 21.467 10.999 33.741 1.00 10.33 115 PRO C N 1
ATOM 2887 C CA . PRO C 1 143 ? 20.625 12.092 34.211 1.00 11.27 115 PRO C CA 1
ATOM 2888 C C . PRO C 1 143 ? 19.776 11.700 35.416 1.00 12.22 115 PRO C C 1
ATOM 2889 O O . PRO C 1 143 ? 19.473 10.529 35.627 1.00 12.24 115 PRO C O 1
ATOM 2893 N N . ARG C 1 144 ? 19.374 12.711 36.176 1.00 13.70 116 ARG C N 1
ATOM 2894 C CA . ARG C 1 144 ? 18.422 12.538 37.259 1.00 14.18 116 ARG C CA 1
ATOM 2895 C C . ARG C 1 144 ? 17.060 12.105 36.709 1.00 13.97 116 ARG C C 1
ATOM 2896 O O . ARG C 1 144 ? 16.362 11.288 37.313 1.00 13.97 116 ARG C O 1
ATOM 2904 N N . ASN C 1 145 ? 16.705 12.676 35.559 1.00 14.40 117 ASN C N 1
ATOM 2905 C CA . ASN C 1 145 ? 15.453 12.434 34.872 1.00 14.64 117 ASN C CA 1
ATOM 2906 C C . ASN C 1 145 ? 15.738 11.816 33.509 1.00 13.89 117 ASN C C 1
ATOM 2907 O O . ASN C 1 145 ? 16.548 12.327 32.764 1.00 14.32 117 ASN C O 1
ATOM 2912 N N . ARG C 1 146 ? 15.039 10.737 33.201 1.00 14.57 118 ARG C N 1
ATOM 2913 C CA . ARG C 1 146 ? 15.139 10.081 31.888 1.00 13.93 118 ARG C CA 1
ATOM 2914 C C . ARG C 1 146 ? 15.019 11.102 30.763 1.00 13.34 118 ARG C C 1
ATOM 2915 O O . ARG C 1 146 ? 14.066 11.887 30.737 1.00 13.87 118 ARG C O 1
ATOM 2923 N N . CYS C 1 147 ? 15.977 11.095 29.839 1.00 11.77 119 CYS C N 1
ATOM 2924 C CA . CYS C 1 147 ? 15.942 11.995 28.691 1.00 11.65 119 CYS C CA 1
ATOM 2925 C C . CYS C 1 147 ? 15.757 11.197 27.409 1.00 10.27 119 CYS C C 1
ATOM 2926 O O . CYS C 1 147 ? 16.213 10.079 27.322 1.00 10.82 119 CYS C O 1
ATOM 2929 N N . SER C 1 148 ? 15.029 11.772 26.452 1.00 8.74 120 SER C N 1
ATOM 2930 C CA . SER C 1 148 ? 14.743 11.142 25.180 1.00 8.40 120 SER C CA 1
ATOM 2931 C C . SER C 1 148 ? 15.445 11.919 24.095 1.00 7.99 120 SER C C 1
ATOM 2932 O O . SER C 1 148 ? 15.119 13.072 23.852 1.00 8.61 120 SER C O 1
ATOM 2935 N N . LEU C 1 149 ? 16.389 11.268 23.435 1.00 7.20 121 LEU C N 1
ATOM 2936 C CA . LEU C 1 149 ? 17.293 11.920 22.491 1.00 6.90 121 LEU C CA 1
ATOM 2937 C C . LEU C 1 149 ? 16.848 11.556 21.070 1.00 7.00 121 LEU C C 1
ATOM 2938 O O . LEU C 1 149 ? 16.965 10.411 20.634 1.00 7.03 121 LEU C O 1
ATOM 2943 N N . VAL C 1 150 ? 16.328 12.534 20.357 1.00 6.48 122 VAL C N 1
ATOM 2944 C CA . VAL C 1 150 ? 15.740 12.302 19.041 1.00 6.41 122 VAL C CA 1
ATOM 2945 C C . VAL C 1 150 ? 16.833 12.252 17.987 1.00 6.80 122 VAL C C 1
ATOM 2946 O O . VAL C 1 150 ? 17.733 13.117 17.968 1.00 7.44 122 VAL C O 1
ATOM 2950 N N . GLY C 1 151 ? 16.752 11.242 17.132 1.00 6.79 123 GLY C N 1
ATOM 2951 C CA . GLY C 1 151 ? 17.684 11.093 16.035 1.00 6.50 123 GLY C CA 1
ATOM 2952 C C . GLY C 1 151 ? 16.994 10.826 14.717 1.00 6.90 123 GLY C C 1
ATOM 2953 O O . GLY C 1 151 ? 15.786 10.659 14.655 1.00 6.36 123 GLY C O 1
ATOM 2954 N N . HIS C 1 152 ? 17.794 10.774 13.659 1.00 6.60 124 HIS C N 1
ATOM 2955 C CA . HIS C 1 152 ? 17.285 10.583 12.320 1.00 6.12 124 HIS C CA 1
ATOM 2956 C C . HIS C 1 152 ? 18.183 9.610 11.578 1.00 6.48 124 HIS C C 1
ATOM 2957 O O . HIS C 1 152 ? 19.387 9.593 11.809 1.00 5.83 124 HIS C O 1
ATOM 2964 N N . MET C 1 153 ? 17.570 8.797 10.715 1.00 6.70 125 MET C N 1
ATOM 2965 C CA . MET C 1 153 ? 18.292 7.819 9.890 1.00 7.34 125 MET C CA 1
ATOM 2966 C C . MET C 1 153 ? 18.625 8.414 8.509 1.00 7.28 125 MET C C 1
ATOM 2967 O O . MET C 1 153 ? 17.732 8.896 7.820 1.00 6.88 125 MET C O 1
ATOM 2972 N N . VAL C 1 154 ? 19.893 8.353 8.111 1.00 7.24 126 VAL C N 1
ATOM 2973 C CA . VAL C 1 154 ? 20.319 8.873 6.797 1.00 7.74 126 VAL C CA 1
ATOM 2974 C C . VAL C 1 154 ? 19.444 8.285 5.668 1.00 7.90 126 VAL C C 1
ATOM 2975 O O . VAL C 1 154 ? 19.136 7.101 5.673 1.00 8.39 126 VAL C O 1
ATOM 2979 N N . GLY C 1 155 ? 19.051 9.125 4.713 1.00 8.08 127 GLY C N 1
ATOM 2980 C CA . GLY C 1 155 ? 18.551 8.654 3.424 1.00 8.81 127 GLY C CA 1
ATOM 2981 C C . GLY C 1 155 ? 17.057 8.551 3.266 1.00 9.07 127 GLY C C 1
ATOM 2982 O O . GLY C 1 155 ? 16.547 8.170 2.203 1.00 10.49 127 GLY C O 1
ATOM 2983 N N . GLY C 1 156 ? 16.338 8.908 4.312 1.00 8.02 128 GLY C N 1
ATOM 2984 C CA . GLY C 1 156 ? 14.883 8.822 4.299 1.00 7.96 128 GLY C CA 1
ATOM 2985 C C . GLY C 1 156 ? 14.298 9.781 5.295 1.00 7.71 128 GLY C C 1
ATOM 2986 O O . GLY C 1 156 ? 14.993 10.697 5.778 1.00 7.28 128 GLY C O 1
ATOM 2987 N N . TRP C 1 157 ? 13.027 9.561 5.620 1.00 7.92 129 TRP C N 1
ATOM 2988 C CA . TRP C 1 157 ? 12.320 10.472 6.521 1.00 8.13 129 TRP C CA 1
ATOM 2989 C C . TRP C 1 157 ? 12.182 9.918 7.933 1.00 8.38 129 TRP C C 1
ATOM 2990 O O . TRP C 1 157 ? 11.363 10.408 8.723 1.00 8.13 129 TRP C O 1
ATOM 3001 N N . ASN C 1 158 ? 12.981 8.908 8.272 1.00 8.48 130 ASN C N 1
ATOM 3002 C CA . ASN C 1 158 ? 12.754 8.150 9.502 1.00 7.81 130 ASN C CA 1
ATOM 3003 C C . ASN C 1 158 ? 13.464 8.698 10.721 1.00 7.34 130 ASN C C 1
ATOM 3004 O O . ASN C 1 158 ? 14.681 8.939 10.707 1.00 7.74 130 ASN C O 1
ATOM 3009 N N . ALA C 1 159 ? 12.699 8.843 11.808 1.00 7.18 131 ALA C N 1
ATOM 3010 C CA . ALA C 1 159 ? 13.239 9.290 13.096 1.00 6.35 131 ALA C CA 1
ATOM 3011 C C . ALA C 1 159 ? 13.111 8.210 14.140 1.00 6.56 131 ALA C C 1
ATOM 3012 O O . ALA C 1 159 ? 12.262 7.328 14.050 1.00 6.31 131 ALA C O 1
ATOM 3014 N N . PHE C 1 160 ? 13.956 8.315 15.157 1.00 6.43 132 PHE C N 1
ATOM 3015 C CA . PHE C 1 160 ? 13.892 7.444 16.323 1.00 5.85 132 PHE C CA 1
ATOM 3016 C C . PHE C 1 160 ? 14.191 8.294 17.550 1.00 6.02 132 PHE C C 1
ATOM 3017 O O . PHE C 1 160 ? 14.447 9.491 17.438 1.00 6.29 132 PHE C O 1
ATOM 3025 N N . HIS C 1 161 ? 14.155 7.683 18.727 1.00 5.29 133 HIS C N 1
ATOM 3026 C CA . HIS C 1 161 ? 14.796 8.275 19.887 1.00 5.39 133 HIS C CA 1
ATOM 3027 C C . HIS C 1 161 ? 15.433 7.194 20.722 1.00 6.27 133 HIS C C 1
ATOM 3028 O O . HIS C 1 161 ? 15.056 6.011 20.649 1.00 6.30 133 HIS C O 1
ATOM 3035 N N . ILE C 1 162 ? 16.437 7.615 21.468 1.00 6.39 134 ILE C N 1
ATOM 3036 C CA . ILE C 1 162 ? 17.102 6.771 22.443 1.00 6.58 134 ILE C CA 1
ATOM 3037 C C . ILE C 1 162 ? 16.894 7.419 23.809 1.00 7.42 134 ILE C C 1
ATOM 3038 O O . ILE C 1 162 ? 17.128 8.619 23.982 1.00 7.32 134 ILE C O 1
ATOM 3043 N N . ASP C 1 163 ? 16.420 6.637 24.772 1.00 7.29 135 ASP C N 1
ATOM 3044 C CA . ASP C 1 163 ? 16.301 7.124 26.136 1.00 7.21 135 ASP C CA 1
ATOM 3045 C C . ASP C 1 163 ? 17.571 6.818 26.895 1.00 7.94 135 ASP C C 1
ATOM 3046 O O . ASP C 1 163 ? 18.134 5.715 26.753 1.00 7.77 135 ASP C O 1
ATOM 3051 N N . ILE C 1 164 ? 18.003 7.779 27.711 1.00 8.12 136 ILE C N 1
ATOM 3052 C CA . ILE C 1 164 ? 19.015 7.533 28.739 1.00 9.02 136 ILE C CA 1
ATOM 3053 C C . ILE C 1 164 ? 18.309 7.689 30.073 1.00 9.51 136 ILE C C 1
ATOM 3054 O O . ILE C 1 164 ? 17.935 8.808 30.467 1.00 8.99 136 ILE C O 1
ATOM 3059 N N . PRO C 1 165 ? 18.062 6.563 30.753 1.00 10.37 137 PRO C N 1
ATOM 3060 C CA . PRO C 1 165 ? 17.502 6.647 32.090 1.00 11.02 137 PRO C CA 1
ATOM 3061 C C . PRO C 1 165 ? 18.583 6.885 33.138 1.00 11.03 137 PRO C C 1
ATOM 3062 O O . PRO C 1 165 ? 19.773 6.854 32.818 1.00 10.66 137 PRO C O 1
ATOM 3066 N N . SER C 1 166 ? 18.180 7.087 34.390 1.00 11.46 138 SER C N 1
ATOM 3067 C CA . SER C 1 166 ? 19.163 7.301 35.466 1.00 11.72 138 SER C CA 1
ATOM 3068 C C . SER C 1 166 ? 20.118 6.116 35.625 1.00 11.75 138 SER C C 1
ATOM 3069 O O . SER C 1 166 ? 21.261 6.275 36.077 1.00 11.74 138 SER C O 1
ATOM 3072 N N . SER C 1 167 ? 19.665 4.930 35.235 1.00 10.90 139 SER C N 1
ATOM 3073 C CA . SER C 1 167 ? 20.494 3.733 35.304 1.00 11.51 139 SER C CA 1
ATOM 3074 C C . SER C 1 167 ? 21.582 3.663 34.253 1.00 10.97 139 SER C C 1
ATOM 3075 O O . SER C 1 167 ? 22.519 2.862 34.376 1.00 11.19 139 SER C O 1
ATOM 3078 N N . GLY C 1 168 ? 21.451 4.458 33.191 1.00 10.55 140 GLY C N 1
ATOM 3079 C CA . GLY C 1 168 ? 22.390 4.370 32.067 1.00 10.02 140 GLY C CA 1
ATOM 3080 C C . GLY C 1 168 ? 22.155 3.240 31.071 1.00 9.59 140 GLY C C 1
ATOM 3081 O O . GLY C 1 168 ? 22.891 3.126 30.075 1.00 9.48 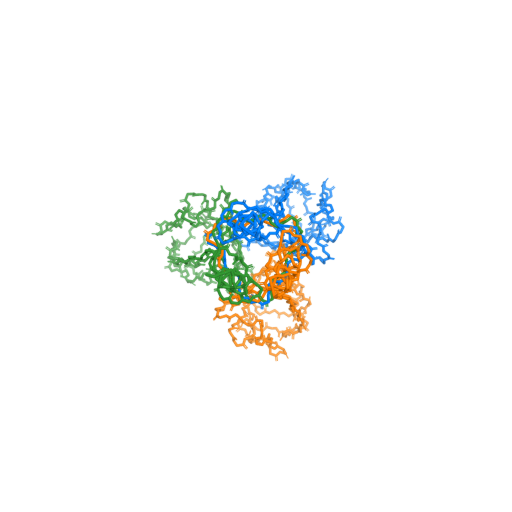140 GLY C O 1
ATOM 3082 N N . VAL C 1 169 ? 21.143 2.399 31.323 1.00 10.00 141 VAL C N 1
ATOM 3083 C CA . VAL C 1 169 ? 20.798 1.316 30.400 1.00 9.39 141 VAL C CA 1
ATOM 3084 C C . VAL C 1 169 ? 19.903 1.918 29.332 1.00 8.71 141 VAL C C 1
ATOM 3085 O O . VAL C 1 169 ? 18.708 2.077 29.530 1.00 8.69 141 VAL C O 1
ATOM 3089 N N . CYS C 1 170 ? 20.514 2.325 28.226 1.00 8.06 142 CYS C N 1
ATOM 3090 C CA . CYS C 1 170 ? 19.790 3.077 27.211 1.00 8.01 142 CYS C CA 1
ATOM 3091 C C . CYS C 1 170 ? 18.802 2.179 26.484 1.00 7.55 142 CYS C C 1
ATOM 3092 O O . CYS C 1 170 ? 18.973 0.950 26.449 1.00 7.71 142 CYS C O 1
ATOM 3095 N N . GLN C 1 171 ? 17.773 2.805 25.904 1.00 7.49 143 GLN C N 1
ATOM 3096 C CA . GLN C 1 171 ? 16.750 2.089 25.174 1.00 7.01 143 GLN C CA 1
ATOM 3097 C C . GLN C 1 171 ? 16.475 2.726 23.811 1.00 7.08 143 GLN C C 1
ATOM 3098 O O . GLN C 1 171 ? 16.438 3.945 23.695 1.00 7.65 143 GLN C O 1
ATOM 3104 N N . TRP C 1 172 ? 16.319 1.877 22.796 1.00 6.63 144 TRP C N 1
ATOM 3105 C CA . TRP C 1 172 ? 15.974 2.277 21.433 1.00 6.79 144 TRP C CA 1
ATOM 3106 C C . TRP C 1 172 ? 14.468 2.225 21.262 1.00 7.06 144 TRP C C 1
ATOM 3107 O O . TRP C 1 172 ? 13.845 1.166 21.419 1.00 6.98 144 TRP C O 1
ATOM 3118 N N . PHE C 1 173 ? 13.881 3.371 20.932 1.00 7.48 145 PHE C N 1
ATOM 3119 C CA . PHE C 1 173 ? 12.442 3.478 20.743 1.00 6.74 145 PHE C CA 1
ATOM 3120 C C . PHE C 1 173 ? 12.002 3.737 19.311 1.00 7.16 145 PHE C C 1
ATOM 3121 O O . PHE C 1 173 ? 10.879 4.184 19.077 1.00 7.72 145 PHE C O 1
ATOM 3129 N N . GLY C 1 174 ? 12.874 3.425 18.358 1.00 6.79 146 GLY C N 1
ATOM 3130 C CA . GLY C 1 174 ? 12.429 3.198 16.990 1.00 7.63 146 GLY C CA 1
ATOM 3131 C C . GLY C 1 174 ? 11.784 1.818 16.915 1.00 7.24 146 GLY C C 1
ATOM 3132 O O . GLY C 1 174 ? 11.660 1.121 17.917 1.00 7.46 146 GLY C O 1
ATOM 3133 N N . PRO C 1 175 ? 11.431 1.390 15.701 1.00 8.00 147 PRO C N 1
ATOM 3134 C CA . PRO C 1 175 ? 10.917 0.062 15.442 1.00 8.04 147 PRO C CA 1
ATOM 3135 C C . PRO C 1 175 ? 12.108 -0.885 15.255 1.00 8.30 147 PRO C C 1
ATOM 3136 O O . PRO C 1 175 ? 13.259 -0.465 15.300 1.00 8.32 147 PRO C O 1
ATOM 3140 N N . THR C 1 176 ? 11.846 -2.159 15.008 1.00 8.90 148 THR C N 1
ATOM 3141 C CA . THR C 1 176 ? 12.937 -3.076 14.699 1.00 9.15 148 THR C CA 1
ATOM 3142 C C . THR C 1 176 ? 13.691 -2.619 13.438 1.00 9.45 148 THR C C 1
ATOM 3143 O O . THR C 1 176 ? 13.071 -2.321 12.414 1.00 9.91 148 THR C O 1
ATOM 3147 N N . ALA C 1 177 ? 15.013 -2.543 13.544 1.00 10.23 149 ALA C N 1
ATOM 3148 C CA . ALA C 1 177 ? 15.864 -2.094 12.445 1.00 10.61 149 ALA C CA 1
ATOM 3149 C C . ALA C 1 177 ? 17.165 -2.875 12.460 1.00 10.79 149 ALA C C 1
ATOM 3150 O O . ALA C 1 177 ? 17.775 -3.055 13.518 1.00 10.97 149 ALA C O 1
ATOM 3152 N N . SER C 1 178 ? 17.597 -3.333 11.292 1.00 10.73 150 SER C N 1
ATOM 3153 C CA . SER C 1 178 ? 18.825 -4.097 11.200 1.00 11.23 150 SER C CA 1
ATOM 3154 C C . SER C 1 178 ? 19.867 -3.453 10.287 1.00 10.92 150 SER C C 1
ATOM 3155 O O . SER C 1 178 ? 20.902 -4.053 10.006 1.00 10.63 150 SER C O 1
ATOM 3158 N N . SER C 1 179 ? 19.588 -2.236 9.833 1.00 9.79 151 SER C N 1
ATOM 3159 C CA . SER C 1 179 ? 20.511 -1.493 9.002 1.00 10.26 151 SER C CA 1
ATOM 3160 C C . SER C 1 179 ? 20.215 -0.028 9.165 1.00 9.56 151 SER C C 1
ATOM 3161 O O . SER C 1 179 ? 19.121 0.342 9.619 1.00 10.56 151 SER C O 1
ATOM 3164 N N . GLY C 1 180 ? 21.179 0.786 8.771 1.00 9.08 152 GLY C N 1
ATOM 3165 C CA . GLY C 1 180 ? 20.999 2.224 8.733 1.00 8.51 152 GLY C CA 1
ATOM 3166 C C . GLY C 1 180 ? 22.044 2.997 9.500 1.00 7.79 152 GLY C C 1
ATOM 3167 O O . GLY C 1 180 ? 22.869 2.437 10.221 1.00 8.30 152 GLY C O 1
ATOM 3168 N N . THR C 1 181 ? 21.961 4.317 9.347 1.00 7.06 153 THR C N 1
ATOM 3169 C CA . THR C 1 181 ? 22.974 5.222 9.822 1.00 6.99 153 THR C CA 1
ATOM 3170 C C . THR C 1 181 ? 22.304 6.274 10.703 1.00 6.85 153 THR C C 1
ATOM 3171 O O . THR C 1 181 ? 21.739 7.242 10.192 1.00 6.92 153 THR C O 1
ATOM 3175 N N . PRO C 1 182 ? 22.330 6.052 12.015 1.00 7.09 154 PRO C N 1
ATOM 3176 C CA . PRO C 1 182 ? 21.624 6.916 12.964 1.00 6.47 154 PRO C CA 1
ATOM 3177 C C . PRO C 1 182 ? 22.444 8.133 13.386 1.00 6.61 154 PRO C C 1
ATOM 3178 O O . PRO C 1 182 ? 23.634 8.004 13.696 1.00 6.84 154 PRO C O 1
ATOM 3182 N N . ARG C 1 183 ? 21.797 9.297 13.448 1.00 6.25 155 ARG C N 1
ATOM 3183 C CA . ARG C 1 183 ? 22.517 10.542 13.749 1.00 6.44 155 ARG C CA 1
ATOM 3184 C C . ARG C 1 183 ? 21.666 11.498 14.593 1.00 6.74 155 ARG C C 1
ATOM 3185 O O . ARG C 1 183 ? 20.454 11.440 14.561 1.00 7.11 155 ARG C O 1
ATOM 3193 N N . GLY C 1 184 ? 22.318 12.377 15.343 1.00 6.62 156 GLY C N 1
ATOM 3194 C CA . GLY C 1 184 ? 21.609 13.427 16.055 1.00 6.83 156 GLY C CA 1
ATOM 3195 C C . GLY C 1 184 ? 22.481 14.038 17.139 1.00 7.09 156 GLY C C 1
ATOM 3196 O O . GLY C 1 184 ? 23.088 13.313 17.923 1.00 7.79 156 GLY C O 1
ATOM 3197 N N . THR C 1 185 ? 22.539 15.375 17.152 1.00 7.43 157 THR C N 1
ATOM 3198 C CA . THR C 1 185 ? 23.357 16.160 18.091 1.00 7.34 157 THR C CA 1
ATOM 3199 C C . THR C 1 185 ? 22.469 17.068 18.940 1.00 7.25 157 THR C C 1
ATOM 3200 O O . THR C 1 185 ? 21.582 17.721 18.420 1.00 8.56 157 THR C O 1
ATOM 3204 N N . GLY C 1 186 ? 22.685 17.078 20.246 1.00 7.12 158 GLY C N 1
ATOM 3205 C CA . GLY C 1 186 ? 21.925 17.959 21.147 1.00 7.39 158 GLY C CA 1
ATOM 3206 C C . GLY C 1 186 ? 22.506 17.973 22.548 1.00 7.38 158 GLY C C 1
ATOM 3207 O O . GLY C 1 186 ? 23.682 17.661 22.763 1.00 7.24 158 GLY C O 1
ATOM 3208 N N . THR C 1 187 ? 21.657 18.307 23.509 1.00 7.87 159 THR C N 1
ATOM 3209 C CA . THR C 1 187 ? 22.045 18.276 24.920 1.00 7.88 159 THR C CA 1
ATOM 3210 C C . THR C 1 187 ? 20.935 17.686 25.783 1.00 8.25 159 THR C C 1
ATOM 3211 O O . THR C 1 187 ? 19.772 17.630 25.379 1.00 8.10 159 THR C O 1
ATOM 3215 N N . TYR C 1 188 ? 21.322 17.266 26.985 1.00 8.02 160 TYR C N 1
ATOM 3216 C CA . TYR C 1 188 ? 20.383 16.928 28.040 1.00 8.55 160 TYR C CA 1
ATOM 3217 C C . TYR C 1 188 ? 21.011 17.306 29.381 1.00 8.74 160 TYR C C 1
ATOM 3218 O O . TYR C 1 188 ? 22.228 17.392 29.482 1.00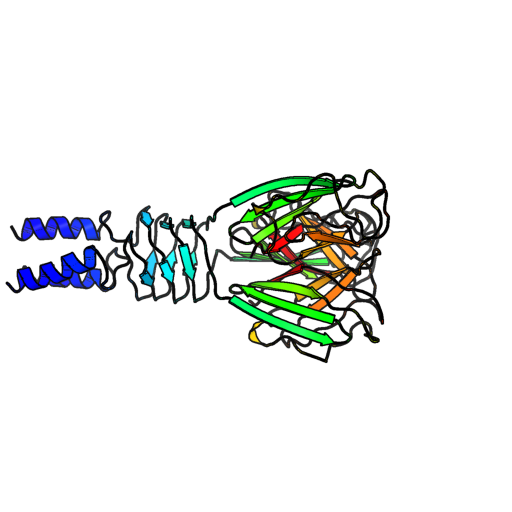 8.91 160 TYR C O 1
ATOM 3227 N N . PRO C 1 189 ? 20.176 17.560 30.398 1.00 9.43 161 PRO C N 1
ATOM 3228 C CA . PRO C 1 189 ? 20.702 17.913 31.713 1.00 10.01 161 PRO C CA 1
ATOM 3229 C C . PRO C 1 189 ? 20.999 16.719 32.606 1.00 10.57 161 PRO C C 1
ATOM 3230 O O . PRO C 1 189 ? 20.266 15.722 32.583 1.00 9.83 161 PRO C O 1
ATOM 3234 N N . ILE C 1 190 ? 22.007 16.863 33.456 1.00 11.73 162 ILE C N 1
ATOM 3235 C CA . ILE C 1 190 ? 22.366 15.822 34.398 1.00 13.15 162 ILE C CA 1
ATOM 3236 C C . ILE C 1 190 ? 21.534 15.917 35.679 1.00 13.47 162 ILE C C 1
ATOM 3237 O O . ILE C 1 190 ? 21.332 14.918 36.388 1.00 13.13 162 ILE C O 1
ATOM 3242 N N . ASP C 1 191 ? 21.071 17.130 35.965 1.00 13.48 163 ASP C N 1
ATOM 3243 C CA . ASP C 1 191 ? 20.423 17.455 37.237 1.00 14.17 163 ASP C CA 1
ATOM 3244 C C . ASP C 1 191 ? 18.958 17.793 37.049 1.00 14.93 163 ASP C C 1
ATOM 3245 O O . ASP C 1 191 ? 18.395 17.530 35.982 1.00 14.88 163 ASP C O 1
#

Radius of gyration: 25.99 Å; Cα contacts (8 Å, |Δi|>4): 1377; chains: 3; bounding box: 68×70×71 Å

Nearest PDB structures (foldseek):
  2f0c-assembly1_C  TM=9.864E-01  e=8.033E-25  Lactococcus phage TP901-1
  4v96-assembly1_BA  TM=1.000E+00  e=1.246E-23  Lactococcus phage TP901-1
  3u6x-assembly2_O  TM=9.974E-01  e=2.090E-23  Lactococcus phage TP901-1
  3hg0-assembly1_A  TM=1.001E+00  e=1.012E-21  Lactococcus phage TP901-1
  3hg0-assembly1_B  TM=9.915E-01  e=2.087E-21  Lactococcus phage TP901-1

CATH classification: 6.10.140.2190 (+1 more: 2.60.40.1830)

Solvent-accessible surface area: 17621 Å² total; per-residue (Å²): 122,41,109,91,66,15,124,60,8,74,67,51,7,88,72,33,51,34,0,4,1,43,70,38,115,17,81,2,39,18,90,0,21,7,56,19,67,7,46,2,72,20,57,46,60,40,65,77,85,70,50,65,4,56,0,5,18,12,0,67,0,44,6,49,35,43,24,55,47,0,18,13,40,3,18,23,105,3,85,61,69,8,107,36,72,26,80,6,121,88,126,54,2,37,132,80,0,13,3,165,98,118,5,7,0,12,0,0,13,55,28,22,67,56,0,0,1,0,7,0,14,68,68,0,56,0,35,0,29,0,24,76,11,72,82,30,38,0,65,0,10,9,16,2,18,32,36,142,69,34,96,103,34,20,125,56,2,77,69,17,4,88,69,36,56,29,0,4,1,43,72,35,118,19,82,1,38,18,73,0,22,7,57,20,71,8,51,2,70,21,53,38,62,44,56,79,109,73,52,66,11,69,0,6,18,11,0,68,0,46,5,51,35,34,20,55,44,0,18,12,39,6,16,22,100,4,83,59,76,8,112,37,78,28,78,4,121,81,141,53,2,45,134,77,3,13,2,164,93,114,4,6,0,12,0,0,12,54,29,22,65,54,0,0,0,0,5,0,15,64,71,0,48,0,37,0,22,0,25,76,11,71,77,29,37,0,69,0,11,10,16,3,21,29,36,126,64,60,88,70,1,104,59,9,59,62,56,0,59,75,30,45,35,0,5,1,30,74,40,114,16,85,1,38,17,100,0,22,6,58,21,66,7,48,2,71,20,42,42,53,40,63,78,109,76,51,66,13,62,0,6,17,10,0,57,0,46,6,48,34,40,20,59,46,0,18,12,40,2,16,25,96,10,85,59,72,7,103,38,75,23,83,6,122,80,138,54,3,46,132,70,3,14,3,164,96,117,5,7,0,12,0,0,13,45,38,19,66,55,0,0,1,0,6,0,14,63,78,0,55,0,37,0,28,0,25,81,10,70,83,25,28,0,61,0,14,10,16,2,20,29,33

Organism: NCBI:txid35345

InterPro domains:
  IPR008982 Adenovirus pIV-like, attachment domain [SSF49835] (63-163)
  IPR015027 Receptor-binding protein of phage tail base-plate Siphoviridae, head [PF08931] (66-161)
  IPR040956 Lower baseplate protein, N-terminal [PF18338] (35-53)